Protein AF-A0A960ZK97-F1 (afdb_monomer)

Radius of gyration: 38.81 Å; Cα contacts (8 Å, |Δi|>4): 662; chains: 1; bounding box: 85×54×99 Å

Solvent-accessible surface area (backbone atoms only — not comparable to full-atom values): 23098 Å² total; per-residue (Å²): 129,64,69,65,53,34,49,52,32,6,51,56,24,9,53,51,23,18,53,52,30,26,53,47,34,52,51,44,29,65,29,64,62,49,53,69,66,96,43,46,37,58,52,52,22,52,54,39,11,54,50,24,18,55,51,22,22,55,51,10,34,52,40,16,53,53,35,40,73,74,78,49,77,46,65,70,58,22,33,50,52,21,45,52,52,49,52,52,53,51,50,51,53,47,49,50,51,61,72,72,38,48,43,51,38,54,60,95,88,29,54,31,26,38,38,34,36,39,34,45,32,71,56,79,96,64,99,65,53,81,67,69,60,74,66,70,53,35,32,44,32,30,26,61,88,91,44,78,73,51,72,43,75,35,47,72,37,45,92,68,40,45,78,57,98,68,18,46,35,36,38,30,42,29,70,42,56,46,37,61,67,53,37,31,43,31,51,30,48,79,96,50,83,66,53,68,42,78,48,94,69,61,53,72,58,55,77,74,40,54,41,74,48,71,59,38,70,71,94,55,66,85,39,71,26,34,29,40,26,42,42,71,58,75,76,76,79,77,78,79,50,72,66,55,52,48,53,53,51,50,52,48,53,51,52,57,58,71,67,56,59,94,81,53,63,74,72,78,45,44,84,40,62,75,54,96,50,97,52,22,68,59,43,51,53,59,54,70,69,42,94,58,42,50,61,55,36,29,53,37,34,60,42,92,51,37,67,54,12,15,50,32,25,41,50,55,42,68,41,92,78,66,60,66,73,42,44,63,35,53,52,51,27,37,51,46,51,38,52,52,43,52,50,45,72,70,50,50,65,85,80,41,73,81,41,58,63,41,46,40,49,31,48,29,47,57,16,43,54,47,24,51,51,44,38,30,78,73,52,68,45,82,59,61,70,43,44,50,51,37,31,60,55,33,60,78,44,81,85,39,63,50,26,36,65,60,37,25,16,50,35,34,54,48,38,29,74,75,70,66,45,76,67,57,93,83,51,53,76,78,132

Foldseek 3Di:
DDLVLLQVLLQVQLQLQLVLQLVLLLVLCQQAVQDPVPPRSVVSSNVRSNVRSVVSSVLLSVQLVVCCVPVNDDSCRSSVVSNVVSVVVSVVVSVVSNVPTFAAADDPPFWKKKKKKKKAAQDDDDPFDPPVDADKWKKKFFDDVNDTPDIWTKAKPSVPWDDDPNIIITMIMTTRRGLDHWMWIWIDGPPDDTPIDTDPAHSHHDPVLQDKDPWPPPPDRGHMIMIIGMDGDDPPDPPDDPVRVVVVVVVVVVVLLVPADLPHQLVSLLVLCVDDDPCNVVNLVSLVPDPCNLVRLLCQLLDPQLQSNLSSLQSLLPRPAHEPSNQVSLLVSLVSLLVLLVVLLVDDCVRVVPSVSLQSSLSSQNSSVSNQVSCCVRVVRDNLVSLVSQLVSLVSCLVDPSSQPRRNQVSQVVNCVRPVDHRDPSRDHDD

Secondary structure (DSSP, 8-state):
--HHHHHHHHHHHHHHHHHHHHHHHHHHHHHTT---GGGHHHHHHHHHHHHHHHHHHHHHHHHHHHHHHHT---HHHHHHHHHHHHHHHHHHHHHHHHHHS-PPP-BTTB-EEEEEEEEPPP----SS-GGGSS-EEEEEEEEETTEEEEEEE-EE-GGG-EEETTEEEEEEEEE---SSSEEEEEEEETTSPPEEEEE---SS--GGGGSPPPPBSTT-SSS-EEEEEEEEPPPPPPPPPHHHHHHHHHHHHHHHHHTS-TTS-GGGGGGGTSS--TTHHHHHHHHHT-TTHHHHHHHHHHSS-HHHHHHHHHHHHH-SS--GGGHHHHHHHHHHHHHHHHHHHHS-TTT-TT-HHHHHHHHHHHHHHHHHHHHHHHH----HHHHHHHHHHHTS-TT-HHIIIIIIHHHHHHHHHHH-PPPPTTSPPP-

Sequence (431 aa):
MSWLISFLAALLSGIAGLLLAGFIASACVSWYHIPNREGAAGYYVIFLAIGGGIAGFIIGLIVARIVAGNIGPGFGREFGVAIAVIVVIAGIFALLARVFADVPPEIDGRDLSLEVEFRFPETPPAEEAPTARGEWDFRLASLAGNTQRTFRLGKVHSENARIEEGRWIVPAEVPVFTSRGKRVVLLQRDSEAPNGFLVPLPSRPGRRSLEWSDWLPAGVADKLSFRFRVQKTVPPPPPKSQAEYQAEEDARKEAEFAAIPADAPVEVFFPYLDYEQPQTERALQQVSARPNLAAELGQLAVGDDADLADKALRVIEKLPEPTPDFIAPVEAAGRDIAERLRRVNATSAEEDPGYHGAAAVSLRFIGWISAARRLRETCGGDFTPELQKILELSRERPDSQSLRMDVCRVASYYLHQWAGIAPLPTDPPPR

Structure (mmCIF, N/CA/C/O backbone):
data_AF-A0A960ZK97-F1
#
_entry.id   AF-A0A960ZK97-F1
#
loop_
_atom_site.group_PDB
_atom_site.id
_atom_site.type_symbol
_atom_site.label_atom_id
_atom_site.label_alt_id
_atom_site.label_comp_id
_atom_site.label_asym_id
_atom_site.label_entity_id
_atom_site.label_seq_id
_atom_site.pdbx_PDB_ins_code
_atom_site.Cartn_x
_atom_site.Cartn_y
_atom_site.Cartn_z
_atom_site.occupancy
_atom_site.B_iso_or_equiv
_atom_site.auth_seq_id
_atom_site.auth_comp_id
_atom_site.auth_asym_id
_atom_site.auth_atom_id
_atom_site.pdbx_PDB_model_num
ATOM 1 N N . MET A 1 1 ? 51.143 -17.437 28.997 1.00 59.38 1 MET A N 1
ATOM 2 C CA . MET A 1 1 ? 49.917 -17.687 28.210 1.00 59.38 1 MET A CA 1
ATOM 3 C C . MET A 1 1 ? 49.755 -16.574 27.186 1.00 59.38 1 MET A C 1
ATOM 5 O O . MET A 1 1 ? 49.980 -15.427 27.557 1.00 59.38 1 MET A O 1
ATOM 9 N N . SER A 1 2 ? 49.447 -16.873 25.921 1.00 86.00 2 SER A N 1
ATOM 10 C CA . SER A 1 2 ? 49.357 -15.835 24.887 1.00 86.00 2 SER A CA 1
ATOM 11 C C . SER A 1 2 ? 48.095 -14.998 25.074 1.00 86.00 2 SER A C 1
ATOM 13 O O . SER A 1 2 ? 47.003 -15.555 25.169 1.00 86.00 2 SER A O 1
ATOM 15 N N . TRP A 1 3 ? 48.239 -13.674 25.041 1.00 92.25 3 TRP A N 1
ATOM 16 C CA . TRP A 1 3 ? 47.136 -12.703 24.977 1.00 92.25 3 TRP A CA 1
ATOM 17 C C . TRP A 1 3 ? 46.041 -13.078 23.969 1.00 92.25 3 TRP A C 1
ATOM 19 O O . TRP A 1 3 ? 44.868 -12.799 24.197 1.00 92.25 3 TRP A O 1
ATOM 29 N N . LEU A 1 4 ? 46.421 -13.784 22.903 1.00 93.12 4 LEU A N 1
ATOM 30 C CA . LEU A 1 4 ? 45.522 -14.319 21.889 1.00 93.12 4 LEU A CA 1
ATOM 31 C C . LEU A 1 4 ? 44.407 -15.221 22.455 1.00 93.12 4 LEU A C 1
ATOM 33 O O . LEU A 1 4 ? 43.271 -15.119 22.008 1.00 93.12 4 LEU A O 1
ATOM 37 N N . ILE A 1 5 ? 44.700 -16.071 23.449 1.00 91.75 5 ILE A N 1
ATOM 38 C CA . ILE A 1 5 ? 43.705 -17.000 24.020 1.00 91.75 5 ILE A CA 1
ATOM 39 C C . ILE A 1 5 ? 42.664 -16.227 24.831 1.00 91.75 5 ILE A C 1
ATOM 41 O O . ILE A 1 5 ? 41.466 -16.440 24.654 1.00 91.75 5 ILE A O 1
ATOM 45 N N . SER A 1 6 ? 43.106 -15.286 25.669 1.00 93.31 6 SER A N 1
ATOM 46 C CA . SER A 1 6 ? 42.196 -14.441 26.446 1.00 93.31 6 SER A CA 1
ATOM 47 C C . SER A 1 6 ? 41.376 -13.514 25.541 1.00 93.31 6 SER A C 1
ATOM 49 O O . SER A 1 6 ? 40.204 -13.279 25.818 1.00 93.31 6 SER A O 1
ATOM 51 N N . PHE A 1 7 ? 41.950 -13.038 24.430 1.00 96.12 7 PHE A N 1
ATOM 52 C CA . PHE A 1 7 ? 41.219 -12.257 23.430 1.00 96.12 7 PHE A CA 1
ATOM 53 C C . PHE A 1 7 ? 40.147 -13.092 22.718 1.00 96.12 7 PHE A C 1
ATOM 55 O O . PHE A 1 7 ? 39.019 -12.633 22.561 1.00 96.12 7 PHE A O 1
ATOM 62 N N . LEU A 1 8 ? 40.459 -14.335 22.336 1.00 95.88 8 LEU A N 1
ATOM 63 C CA . LEU A 1 8 ? 39.479 -15.242 21.736 1.00 95.88 8 LEU A CA 1
ATOM 64 C C . LEU A 1 8 ? 38.340 -15.569 22.716 1.00 95.88 8 LEU A C 1
ATOM 66 O O . LEU A 1 8 ? 37.171 -15.528 22.336 1.00 95.88 8 LEU A O 1
ATOM 70 N N . ALA A 1 9 ? 38.667 -15.838 23.984 1.00 95.12 9 ALA A N 1
ATOM 71 C CA . ALA A 1 9 ? 37.669 -16.045 25.033 1.00 95.12 9 ALA A CA 1
ATOM 72 C C . ALA A 1 9 ? 36.784 -14.800 25.231 1.00 95.12 9 ALA A C 1
ATOM 74 O O . ALA A 1 9 ? 35.565 -14.929 25.357 1.00 95.12 9 ALA A O 1
ATOM 75 N N . ALA A 1 10 ? 37.371 -13.599 25.194 1.00 97.19 10 ALA A N 1
ATOM 76 C CA . ALA A 1 10 ? 36.644 -12.334 25.257 1.00 97.19 10 ALA A CA 1
ATOM 77 C C . ALA A 1 10 ? 35.714 -12.134 24.051 1.00 97.19 10 ALA A C 1
ATOM 79 O O . ALA A 1 10 ? 34.557 -11.767 24.234 1.00 97.19 10 ALA A O 1
ATOM 80 N N . LEU A 1 11 ? 36.168 -12.432 22.830 1.00 98.25 11 LEU A N 1
ATOM 81 C CA . LEU A 1 11 ? 35.353 -12.314 21.616 1.00 98.25 11 LEU A CA 1
ATOM 82 C C . LEU A 1 11 ? 34.098 -13.191 21.684 1.00 98.25 11 LEU A C 1
ATOM 84 O O . LEU A 1 11 ? 32.990 -12.704 21.468 1.00 98.25 11 LEU A O 1
ATOM 88 N N . LEU A 1 12 ? 34.259 -14.464 22.051 1.00 98.00 12 LEU A N 1
ATOM 89 C CA . LEU A 1 12 ? 33.131 -15.385 22.210 1.00 98.00 12 LEU A CA 1
ATOM 90 C C . LEU A 1 12 ? 32.203 -14.968 23.361 1.00 98.00 12 LEU A C 1
ATOM 92 O O . LEU A 1 12 ? 30.984 -15.079 23.245 1.00 98.00 12 LEU A O 1
ATOM 96 N N . SER A 1 13 ? 32.769 -14.438 24.448 1.00 98.12 13 SER A N 1
ATOM 97 C CA . SER A 1 13 ? 32.003 -13.865 25.561 1.00 98.12 13 SER A CA 1
ATOM 98 C C . SER A 1 13 ? 31.187 -12.642 25.127 1.00 98.12 13 SER A C 1
ATOM 100 O O . SER A 1 13 ? 30.044 -12.482 25.550 1.00 98.12 13 SER A O 1
ATOM 102 N N . GLY A 1 14 ? 31.732 -11.813 24.233 1.00 98.44 14 GLY A N 1
ATOM 103 C CA . GLY A 1 14 ? 31.015 -10.704 23.608 1.00 98.44 14 GLY A CA 1
ATOM 104 C C . GLY A 1 14 ? 29.844 -11.178 22.753 1.00 98.44 14 GLY A C 1
ATOM 105 O O . GLY A 1 14 ? 28.737 -10.678 22.909 1.00 98.44 14 GLY A O 1
ATOM 106 N N . ILE A 1 15 ? 30.028 -12.205 21.920 1.00 98.50 15 ILE A N 1
ATOM 107 C CA . ILE A 1 15 ? 28.921 -12.786 21.139 1.00 98.50 15 ILE A CA 1
ATOM 108 C C . ILE A 1 15 ? 27.812 -13.306 22.069 1.00 98.50 15 ILE A C 1
ATOM 110 O O . ILE A 1 15 ? 26.636 -13.024 21.845 1.00 98.50 15 ILE A O 1
ATOM 114 N N . ALA A 1 16 ? 28.171 -14.006 23.149 1.00 98.31 16 ALA A N 1
ATOM 115 C CA . ALA A 1 16 ? 27.198 -14.475 24.134 1.00 98.31 16 ALA A CA 1
ATOM 116 C C . ALA A 1 16 ? 26.463 -13.315 24.831 1.00 98.31 16 ALA A C 1
ATOM 118 O O . ALA A 1 16 ? 25.239 -13.350 24.957 1.00 98.31 16 ALA A O 1
ATOM 119 N N . GLY A 1 17 ? 27.191 -12.270 25.241 1.00 98.62 17 GLY A N 1
ATOM 120 C CA . GLY A 1 17 ? 26.613 -11.060 25.829 1.00 98.62 17 GLY A CA 1
ATOM 121 C C . GLY A 1 17 ? 25.647 -10.346 24.882 1.00 98.62 17 GLY A C 1
ATOM 122 O O . GLY A 1 17 ? 24.578 -9.917 25.314 1.00 98.62 17 GLY A O 1
ATOM 123 N N . LEU A 1 18 ? 25.975 -10.292 23.589 1.00 98.62 18 LEU A N 1
ATOM 124 C CA . LEU A 1 18 ? 25.125 -9.709 22.551 1.00 98.62 18 LEU A CA 1
ATOM 125 C C . LEU A 1 18 ? 23.798 -10.456 22.423 1.00 98.62 18 LEU A C 1
ATOM 127 O O . LEU A 1 18 ? 22.734 -9.837 22.453 1.00 98.62 18 LEU A O 1
ATOM 131 N N . LEU A 1 19 ? 23.854 -11.786 22.318 1.00 98.50 19 LEU A N 1
ATOM 132 C CA . LEU A 1 19 ? 22.663 -12.622 22.169 1.00 98.50 19 LEU A CA 1
ATOM 133 C C . LEU A 1 19 ? 21.774 -12.578 23.418 1.00 98.50 19 LEU A C 1
ATOM 135 O O . LEU A 1 19 ? 20.560 -12.421 23.301 1.00 98.50 19 LEU A O 1
ATOM 139 N N . LEU A 1 20 ? 22.370 -12.666 24.613 1.00 98.38 20 LEU A N 1
ATOM 140 C CA . LEU A 1 20 ? 21.631 -12.601 25.877 1.00 98.38 20 LEU A CA 1
ATOM 141 C C . LEU A 1 20 ? 20.965 -11.237 26.074 1.00 98.38 20 LEU A C 1
ATOM 143 O O . LEU A 1 20 ? 19.783 -11.180 26.408 1.00 98.38 20 LEU A O 1
ATOM 147 N N . ALA A 1 21 ? 21.691 -10.142 25.842 1.00 98.44 21 ALA A N 1
ATOM 148 C CA . ALA A 1 21 ? 21.128 -8.804 25.971 1.00 98.44 21 ALA A CA 1
ATOM 149 C C . ALA A 1 21 ? 20.040 -8.541 24.924 1.00 98.44 21 ALA A C 1
ATOM 151 O O . ALA A 1 21 ? 19.008 -7.978 25.273 1.00 98.44 21 ALA A O 1
ATOM 152 N N . GLY A 1 22 ? 20.216 -9.006 23.682 1.00 98.12 22 GLY A N 1
ATOM 153 C CA . GLY A 1 22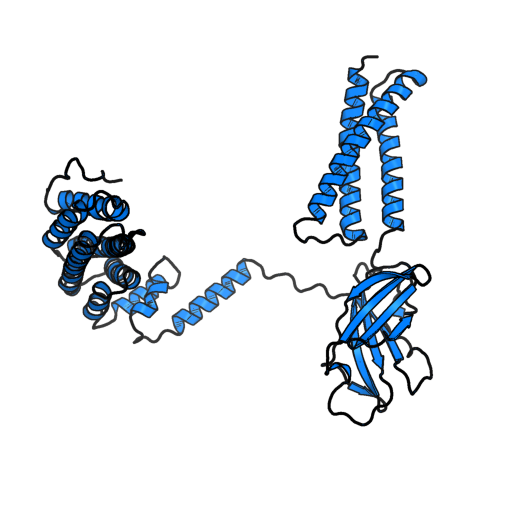 ? 19.181 -8.929 22.649 1.00 98.12 22 GLY A CA 1
ATOM 154 C C . GLY A 1 22 ? 17.913 -9.698 23.028 1.00 98.12 22 GLY A C 1
ATOM 155 O O . GLY A 1 22 ? 16.811 -9.162 22.917 1.00 98.12 22 GLY A O 1
ATOM 156 N N . PHE A 1 23 ? 18.054 -10.916 23.558 1.00 98.06 23 PHE A N 1
ATOM 157 C CA . PHE A 1 23 ? 16.923 -11.709 24.045 1.00 98.06 23 PHE A CA 1
ATOM 158 C C . PHE A 1 23 ? 16.189 -11.021 25.208 1.00 98.06 23 PHE A C 1
ATOM 160 O O . PHE A 1 23 ? 14.965 -10.889 25.182 1.00 98.06 23 PHE A O 1
ATOM 167 N N . ILE A 1 24 ? 16.928 -10.525 26.206 1.00 97.81 24 ILE A N 1
ATOM 168 C CA . ILE A 1 24 ? 16.352 -9.793 27.346 1.00 97.81 24 ILE A CA 1
ATOM 169 C C . ILE A 1 24 ? 15.669 -8.509 26.870 1.00 97.81 24 ILE A C 1
ATOM 171 O O . ILE A 1 24 ? 14.555 -8.220 27.297 1.00 97.81 24 ILE A O 1
ATOM 175 N N . ALA A 1 25 ? 16.292 -7.757 25.962 1.00 97.62 25 ALA A N 1
ATOM 176 C CA . ALA A 1 25 ? 15.718 -6.543 25.399 1.00 97.62 25 ALA A CA 1
ATOM 177 C C . ALA A 1 25 ? 14.413 -6.832 24.647 1.00 97.62 25 ALA A C 1
ATOM 179 O O . ALA A 1 25 ? 13.436 -6.106 24.823 1.00 97.62 25 ALA A O 1
ATOM 180 N N . SER A 1 26 ? 14.359 -7.924 23.878 1.00 96.88 26 SER A N 1
ATOM 181 C CA . SER A 1 26 ? 13.134 -8.367 23.207 1.00 96.88 26 SER A CA 1
ATOM 182 C C . SER A 1 26 ? 12.018 -8.679 24.207 1.00 96.88 26 SER A C 1
ATOM 184 O O . SER A 1 26 ? 10.865 -8.328 23.967 1.00 96.88 26 SER A O 1
ATOM 186 N N . ALA A 1 27 ? 12.338 -9.300 25.345 1.00 94.69 27 ALA A N 1
ATOM 187 C CA . ALA A 1 27 ? 11.363 -9.520 26.410 1.00 94.69 27 ALA A CA 1
ATOM 188 C C . ALA A 1 27 ? 10.925 -8.194 27.064 1.00 94.69 27 ALA A C 1
ATOM 190 O O . ALA A 1 27 ? 9.734 -7.976 27.294 1.00 94.69 27 ALA A O 1
ATOM 191 N N . CYS A 1 28 ? 11.864 -7.268 27.290 1.00 94.94 28 CYS A N 1
ATOM 192 C CA . CYS A 1 28 ? 11.591 -5.933 27.820 1.00 94.94 28 CYS A CA 1
ATOM 193 C C . CYS A 1 28 ? 10.654 -5.111 26.923 1.00 94.94 28 CYS A C 1
ATOM 195 O O . CYS A 1 28 ? 9.824 -4.378 27.455 1.00 94.94 28 CYS A O 1
ATOM 197 N N . VAL A 1 29 ? 10.723 -5.250 25.594 1.00 94.31 29 VAL A N 1
ATOM 198 C CA . VAL A 1 29 ? 9.774 -4.593 24.672 1.00 94.31 29 VAL A CA 1
ATOM 199 C C . VAL A 1 29 ? 8.331 -4.945 25.033 1.00 94.31 29 VAL A C 1
ATOM 201 O O . VAL A 1 29 ? 7.501 -4.046 25.158 1.00 94.31 29 VAL A O 1
ATOM 204 N N . SER A 1 30 ? 8.046 -6.228 25.270 1.00 87.75 30 SER A N 1
ATOM 205 C CA . SER A 1 30 ? 6.720 -6.686 25.700 1.00 87.75 30 SER A CA 1
ATOM 206 C C . SER A 1 30 ? 6.398 -6.209 27.120 1.00 87.75 30 SER A C 1
ATOM 208 O O . SER A 1 30 ? 5.372 -5.577 27.353 1.00 87.75 30 SER A O 1
ATOM 210 N N . TRP A 1 31 ? 7.310 -6.430 28.067 1.00 89.62 31 TRP A N 1
ATOM 211 C CA . TRP A 1 31 ? 7.116 -6.114 29.485 1.00 89.62 31 TRP A CA 1
ATOM 212 C C . TRP A 1 31 ? 6.908 -4.627 29.797 1.00 89.62 31 TRP A C 1
ATOM 214 O O . TRP A 1 31 ? 6.236 -4.286 30.772 1.00 89.62 31 TRP A O 1
ATOM 224 N N . TYR A 1 32 ? 7.503 -3.744 28.999 1.00 89.38 32 TYR A N 1
ATOM 225 C CA . TYR A 1 32 ? 7.402 -2.293 29.149 1.00 89.38 32 TYR A CA 1
ATOM 226 C C . TYR A 1 32 ? 6.539 -1.643 28.063 1.00 89.38 32 TYR A C 1
ATOM 228 O O . TYR A 1 32 ? 6.386 -0.424 28.069 1.00 89.38 32 TYR A O 1
ATOM 236 N N . HIS A 1 33 ? 5.932 -2.441 27.175 1.00 86.38 33 HIS A N 1
ATOM 237 C CA . HIS A 1 33 ? 5.087 -1.979 26.071 1.00 86.38 33 HIS A CA 1
ATOM 238 C C . HIS A 1 33 ? 5.762 -0.888 25.223 1.00 86.38 33 HIS A C 1
ATOM 240 O O . HIS A 1 33 ? 5.170 0.159 24.946 1.00 86.38 33 HIS A O 1
ATOM 246 N N . ILE A 1 34 ? 7.021 -1.115 24.838 1.00 89.19 34 ILE A N 1
ATOM 247 C CA . ILE A 1 34 ? 7.759 -0.184 23.977 1.00 89.19 34 ILE A CA 1
ATOM 248 C C . ILE A 1 34 ? 7.045 -0.139 22.613 1.00 89.19 34 ILE A C 1
ATOM 250 O O . ILE A 1 34 ? 6.817 -1.195 22.020 1.00 89.19 34 ILE A O 1
ATOM 254 N N . PRO A 1 35 ? 6.650 1.045 22.106 1.00 86.94 35 PRO A N 1
ATOM 255 C CA . PRO A 1 35 ? 5.844 1.143 20.896 1.00 86.94 35 PRO A CA 1
ATOM 256 C C . PRO A 1 35 ? 6.614 0.675 19.653 1.00 86.94 35 PRO A C 1
ATOM 258 O O . PRO A 1 35 ? 7.809 0.920 19.509 1.00 86.94 35 PRO A O 1
ATOM 261 N N . ASN A 1 36 ? 5.894 0.076 18.702 1.00 87.69 36 ASN A N 1
ATOM 262 C CA . ASN A 1 36 ? 6.437 -0.269 17.380 1.00 87.69 36 ASN A CA 1
ATOM 263 C C . ASN A 1 36 ? 6.439 0.913 16.396 1.00 87.69 36 ASN A C 1
ATOM 265 O O . ASN A 1 36 ? 6.905 0.773 15.265 1.00 87.69 36 ASN A O 1
ATOM 269 N N . ARG A 1 37 ? 5.918 2.080 16.803 1.00 87.56 37 ARG A N 1
ATOM 270 C CA . ARG A 1 37 ? 5.959 3.297 15.984 1.00 87.56 37 ARG A CA 1
ATOM 271 C C . ARG A 1 37 ? 7.408 3.639 15.651 1.00 87.56 37 ARG A C 1
ATOM 273 O O . ARG A 1 37 ? 8.265 3.594 16.530 1.00 87.56 37 ARG A O 1
ATOM 280 N N . GLU A 1 38 ? 7.659 3.925 14.375 1.00 89.38 38 GLU A N 1
ATOM 281 C CA . GLU A 1 38 ? 8.977 4.332 13.860 1.00 89.38 38 GLU A CA 1
ATOM 282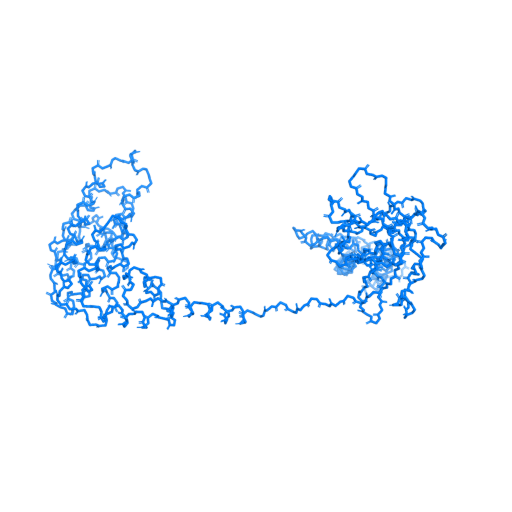 C C . GLU A 1 38 ? 10.104 3.315 14.140 1.00 89.38 38 GLU A C 1
ATOM 284 O O . GLU A 1 38 ? 11.282 3.655 14.127 1.00 89.38 38 GLU A O 1
ATOM 289 N N . GLY A 1 39 ? 9.765 2.048 14.415 1.00 89.88 39 GLY A N 1
ATOM 290 C CA . GLY A 1 39 ? 10.754 1.013 14.718 1.00 89.88 39 GLY A CA 1
ATOM 291 C C . GLY A 1 39 ? 11.425 1.148 16.091 1.00 89.88 39 GLY A C 1
ATOM 292 O O . GLY A 1 39 ? 12.437 0.486 16.322 1.00 89.88 39 GLY A O 1
ATOM 293 N N . ALA A 1 40 ? 10.884 1.949 17.019 1.00 93.00 40 ALA A N 1
ATOM 294 C CA . ALA A 1 40 ? 11.493 2.201 18.331 1.00 93.00 40 ALA A CA 1
ATOM 295 C C . ALA A 1 40 ? 11.819 0.912 19.113 1.00 93.00 40 ALA A C 1
ATOM 297 O O . ALA A 1 40 ? 12.916 0.778 19.658 1.00 93.00 40 ALA A O 1
ATOM 298 N N . ALA A 1 41 ? 10.912 -0.071 19.109 1.00 94.19 41 ALA A N 1
ATOM 299 C CA . ALA A 1 41 ? 11.161 -1.393 19.685 1.00 94.19 41 ALA A CA 1
ATOM 300 C C . ALA A 1 41 ? 12.361 -2.115 19.039 1.00 94.19 41 ALA A C 1
ATOM 302 O O . ALA A 1 41 ? 13.194 -2.683 19.746 1.00 94.19 41 ALA A O 1
ATOM 303 N N . GLY A 1 42 ? 12.487 -2.056 17.710 1.00 94.69 42 GLY A N 1
ATOM 304 C CA . GLY A 1 42 ? 13.604 -2.655 16.977 1.00 94.69 42 GLY A CA 1
ATOM 305 C C . GLY A 1 42 ? 14.939 -1.993 17.319 1.00 94.69 42 GLY A C 1
ATOM 306 O O . GLY A 1 42 ? 15.903 -2.683 17.653 1.00 94.69 42 GLY A O 1
ATOM 307 N N . TYR A 1 43 ? 14.980 -0.657 17.327 1.00 96.62 43 TYR A N 1
ATOM 308 C CA . TYR A 1 43 ? 16.171 0.094 17.731 1.00 96.62 43 TYR A CA 1
ATOM 309 C C . TYR A 1 43 ? 16.586 -0.225 19.167 1.00 96.62 43 TYR A C 1
ATOM 311 O O . TYR A 1 43 ? 17.761 -0.488 19.415 1.00 96.62 43 TYR A O 1
ATOM 319 N N . TYR A 1 44 ? 15.634 -0.268 20.101 1.00 97.25 44 TYR A N 1
ATOM 320 C CA . TYR A 1 44 ? 15.904 -0.618 21.495 1.00 97.25 44 TYR A CA 1
ATOM 321 C C . TYR A 1 44 ? 16.600 -1.983 21.627 1.00 97.25 44 TYR A C 1
ATOM 323 O O . TYR A 1 44 ? 17.622 -2.087 22.308 1.00 97.25 44 TYR A O 1
ATOM 331 N N . VAL A 1 45 ? 16.099 -3.012 20.931 1.00 98.00 45 VAL A N 1
ATOM 332 C CA . VAL A 1 45 ? 16.697 -4.358 20.952 1.00 98.00 45 VAL A CA 1
ATOM 333 C C . VAL A 1 45 ? 18.107 -4.353 20.369 1.00 98.00 45 VAL A C 1
ATOM 335 O O . VAL A 1 45 ? 19.016 -4.908 20.985 1.00 98.00 45 VAL A O 1
ATOM 338 N N . ILE A 1 46 ? 18.313 -3.701 19.221 1.00 98.19 46 ILE A N 1
ATOM 339 C CA . ILE A 1 46 ? 19.623 -3.640 18.558 1.00 98.19 46 ILE A CA 1
ATOM 340 C C . ILE A 1 46 ? 20.650 -2.923 19.442 1.00 98.19 46 ILE A C 1
ATOM 342 O O . ILE A 1 46 ? 21.746 -3.444 19.654 1.00 98.19 46 ILE A O 1
ATOM 346 N N . PHE A 1 47 ? 20.303 -1.761 20.002 1.00 98.12 47 PHE A N 1
ATOM 347 C CA . PHE A 1 47 ? 21.221 -1.002 20.851 1.00 98.12 47 PHE A CA 1
ATOM 348 C C . PHE A 1 47 ? 21.586 -1.760 22.130 1.00 98.12 47 PHE A C 1
ATOM 350 O O . PHE A 1 47 ? 22.764 -1.796 22.496 1.00 98.12 47 PHE A O 1
ATOM 357 N N . LEU A 1 48 ? 20.620 -2.416 22.785 1.00 98.19 48 LEU A N 1
ATOM 358 C CA . LEU A 1 48 ? 20.916 -3.236 23.961 1.00 98.19 48 LEU A CA 1
ATOM 359 C C . LEU A 1 48 ? 21.719 -4.492 23.620 1.00 98.19 48 LEU A C 1
ATOM 361 O O . LEU A 1 48 ? 22.613 -4.846 24.387 1.00 98.19 48 LEU A O 1
ATOM 365 N N . ALA A 1 49 ? 21.471 -5.130 22.474 1.00 98.38 49 ALA A N 1
ATOM 366 C CA . ALA A 1 49 ? 22.274 -6.259 22.011 1.00 98.38 49 ALA A CA 1
ATOM 367 C C . ALA A 1 49 ? 23.736 -5.841 21.784 1.00 98.38 49 ALA A C 1
ATOM 369 O O . ALA A 1 49 ? 24.649 -6.459 22.327 1.00 98.38 49 ALA A O 1
ATOM 370 N N . ILE A 1 50 ? 23.983 -4.747 21.056 1.00 98.44 50 ILE A N 1
ATOM 371 C CA . ILE A 1 50 ? 25.344 -4.238 20.814 1.00 98.44 50 ILE A CA 1
ATOM 372 C C . ILE A 1 50 ? 26.027 -3.860 22.137 1.00 98.44 50 ILE A C 1
ATOM 374 O O . ILE A 1 50 ? 27.169 -4.259 22.377 1.00 98.44 50 ILE A O 1
ATOM 378 N N . GLY A 1 51 ? 25.322 -3.149 23.024 1.00 98.19 51 GLY A N 1
ATOM 379 C CA . GLY A 1 51 ? 25.832 -2.796 24.350 1.00 98.19 51 GLY A CA 1
ATOM 380 C C . GLY A 1 51 ? 26.187 -4.024 25.194 1.00 98.19 51 GLY A C 1
ATOM 381 O O . GLY A 1 51 ? 27.259 -4.073 25.798 1.00 98.19 51 GLY A O 1
ATOM 382 N N . GLY A 1 52 ? 25.336 -5.054 25.172 1.00 98.31 52 GLY A N 1
ATOM 383 C CA . GLY A 1 52 ? 25.602 -6.347 25.801 1.00 98.31 52 GLY A CA 1
ATOM 384 C C . GLY A 1 52 ? 26.808 -7.066 25.204 1.00 98.31 52 GLY A C 1
ATOM 385 O O . GLY A 1 52 ? 27.576 -7.683 25.940 1.00 98.31 52 GLY A O 1
ATOM 386 N N . GLY A 1 53 ? 27.028 -6.931 23.894 1.00 98.38 53 GLY A N 1
ATOM 387 C CA . GLY A 1 53 ? 28.204 -7.470 23.220 1.00 98.38 53 GLY A CA 1
ATOM 388 C C . GLY A 1 53 ? 29.509 -6.832 23.686 1.00 98.38 53 GLY A C 1
ATOM 389 O O . GLY A 1 53 ? 30.462 -7.533 24.028 1.00 98.38 53 GLY A O 1
ATOM 390 N N . ILE A 1 54 ? 29.532 -5.501 23.779 1.00 98.56 54 ILE A N 1
ATOM 391 C CA . ILE A 1 54 ? 30.685 -4.744 24.285 1.00 98.56 54 ILE A CA 1
ATOM 392 C C . ILE A 1 54 ? 30.950 -5.095 25.756 1.00 98.56 54 ILE A C 1
ATOM 394 O O . ILE A 1 54 ? 32.084 -5.407 26.125 1.00 98.56 54 ILE A O 1
ATOM 398 N N . ALA A 1 55 ? 29.910 -5.101 26.594 1.00 98.25 55 ALA A N 1
ATOM 399 C CA . ALA A 1 55 ? 30.034 -5.453 28.006 1.00 98.25 55 ALA A CA 1
ATOM 400 C C . ALA A 1 55 ? 30.521 -6.900 28.197 1.00 98.25 55 ALA A C 1
ATOM 402 O O . ALA A 1 55 ? 31.443 -7.141 28.977 1.00 98.25 55 ALA A O 1
ATOM 403 N N . GLY A 1 56 ? 29.960 -7.854 27.446 1.00 98.44 56 GLY A N 1
ATOM 404 C CA . GLY A 1 56 ? 30.362 -9.261 27.468 1.00 98.44 56 GLY A CA 1
ATOM 405 C C . GLY A 1 56 ? 31.818 -9.466 27.051 1.00 98.44 56 GLY A C 1
ATOM 406 O O . GLY A 1 56 ? 32.526 -10.255 27.675 1.00 98.44 56 GLY A O 1
ATOM 407 N N . PHE A 1 57 ? 32.301 -8.708 26.062 1.00 98.56 57 PHE A N 1
ATOM 408 C CA . PHE A 1 57 ? 33.705 -8.734 25.654 1.00 98.56 57 PHE A CA 1
ATOM 409 C C . PHE A 1 57 ? 34.636 -8.253 26.774 1.00 98.56 57 PHE A C 1
ATOM 411 O O . PHE A 1 57 ? 35.597 -8.941 27.121 1.00 98.56 57 PHE A O 1
ATOM 418 N N . ILE A 1 58 ? 34.335 -7.097 27.376 1.00 98.50 58 ILE A N 1
ATOM 419 C CA . ILE A 1 58 ? 35.146 -6.510 28.455 1.00 98.50 58 ILE A CA 1
ATOM 420 C C . ILE A 1 58 ? 35.180 -7.442 29.672 1.00 98.50 58 ILE A C 1
ATOM 422 O O . ILE A 1 58 ? 36.258 -7.747 30.185 1.00 98.50 58 ILE A O 1
ATOM 426 N N . ILE A 1 59 ? 34.016 -7.935 30.108 1.00 97.94 59 ILE A N 1
ATOM 427 C CA . ILE A 1 59 ? 33.906 -8.876 31.231 1.00 97.94 59 ILE A CA 1
ATOM 428 C C . ILE A 1 59 ? 34.672 -10.160 30.912 1.00 97.94 59 ILE A C 1
ATOM 430 O O . ILE A 1 59 ? 35.460 -10.618 31.738 1.00 97.94 59 ILE A O 1
ATOM 434 N N . GLY A 1 60 ? 34.496 -10.710 29.708 1.00 97.75 60 GLY A N 1
ATOM 435 C CA . GLY A 1 60 ? 35.186 -11.920 29.275 1.00 97.75 60 GLY A CA 1
ATOM 436 C C . GLY A 1 60 ? 36.704 -11.771 29.305 1.00 97.75 60 GLY A C 1
ATOM 437 O O . GLY A 1 60 ? 37.392 -12.653 29.816 1.00 97.75 60 GLY A O 1
ATOM 438 N N . LEU A 1 61 ? 37.229 -10.630 28.850 1.00 97.94 61 LEU A N 1
ATOM 439 C CA . LEU A 1 61 ? 38.659 -10.342 28.905 1.00 97.94 61 LEU A CA 1
ATOM 440 C C . LEU A 1 61 ? 39.161 -10.253 30.351 1.00 97.94 61 LEU A C 1
ATOM 442 O O . LEU A 1 61 ? 40.156 -10.892 30.689 1.00 97.94 61 LEU A O 1
ATOM 446 N N . ILE A 1 62 ? 38.473 -9.501 31.216 1.00 97.69 62 ILE A N 1
ATOM 447 C CA . ILE A 1 62 ? 38.854 -9.345 32.629 1.00 97.69 62 ILE A CA 1
ATOM 448 C C . ILE A 1 62 ? 38.846 -10.703 33.342 1.00 97.69 62 ILE A C 1
ATOM 450 O O . ILE A 1 62 ? 39.832 -11.068 33.984 1.00 97.69 62 ILE A O 1
ATOM 454 N N . VAL A 1 63 ? 37.768 -11.478 33.195 1.00 97.06 63 VAL A N 1
ATOM 455 C CA . VAL A 1 63 ? 37.627 -12.796 33.829 1.00 97.06 63 VAL A CA 1
ATOM 456 C C . VAL A 1 63 ? 38.685 -13.766 33.311 1.00 97.06 63 VAL A C 1
ATOM 458 O O . VAL A 1 63 ? 39.343 -14.418 34.119 1.00 97.06 63 VAL A O 1
ATOM 461 N N . ALA A 1 64 ? 38.929 -13.812 31.997 1.00 95.88 64 ALA A N 1
ATOM 462 C CA . ALA A 1 64 ? 39.979 -14.649 31.421 1.00 95.88 64 ALA A CA 1
ATOM 463 C C . ALA A 1 64 ? 41.359 -14.313 32.013 1.00 95.88 64 ALA A C 1
ATOM 465 O O . ALA A 1 64 ? 42.112 -15.210 32.392 1.00 95.88 64 ALA A O 1
ATOM 466 N N . ARG A 1 65 ? 41.677 -13.022 32.189 1.00 95.25 65 ARG A N 1
ATOM 467 C CA . ARG A 1 65 ? 42.943 -12.581 32.802 1.00 95.25 65 ARG A CA 1
ATOM 468 C C . ARG A 1 65 ? 43.059 -12.976 34.274 1.00 95.25 65 ARG A C 1
ATOM 470 O O . ARG A 1 65 ? 44.130 -13.416 34.691 1.00 95.25 65 ARG A O 1
ATOM 477 N N . ILE A 1 66 ? 41.979 -12.855 35.045 1.00 96.19 66 ILE A N 1
ATOM 478 C CA . ILE A 1 66 ? 41.948 -13.253 36.460 1.00 96.19 66 ILE A CA 1
ATOM 479 C C . ILE A 1 66 ? 42.099 -14.774 36.596 1.00 96.19 66 ILE A C 1
ATOM 481 O O . ILE A 1 66 ? 42.885 -15.242 37.421 1.00 96.19 66 ILE A O 1
ATOM 485 N N . VAL A 1 67 ? 41.385 -15.553 35.781 1.00 95.31 67 VAL A N 1
ATOM 486 C CA . VAL A 1 67 ? 41.429 -17.023 35.813 1.00 95.31 67 VAL A CA 1
ATOM 487 C C . VAL A 1 67 ? 42.806 -17.535 35.394 1.00 95.31 67 VAL A C 1
ATOM 489 O O . VAL A 1 67 ? 43.380 -18.357 36.108 1.00 95.31 67 VAL A O 1
ATOM 492 N N . ALA A 1 68 ? 43.382 -16.992 34.316 1.00 93.25 68 ALA A N 1
ATOM 493 C CA . ALA A 1 68 ? 44.725 -17.347 33.861 1.00 93.25 68 ALA A CA 1
ATOM 494 C C . ALA A 1 68 ? 45.800 -17.086 34.932 1.00 93.25 68 ALA A C 1
ATOM 496 O O . ALA A 1 68 ? 46.752 -17.857 35.044 1.00 93.25 68 ALA A O 1
ATOM 497 N N . GLY A 1 69 ? 45.649 -16.007 35.712 1.00 93.38 69 GLY A N 1
ATOM 498 C CA . GLY A 1 69 ? 46.582 -15.635 36.777 1.00 93.38 69 GLY A CA 1
ATOM 499 C C . GLY A 1 69 ? 46.467 -16.474 38.054 1.00 93.38 69 GLY A C 1
ATOM 500 O O . GLY A 1 69 ? 47.476 -16.675 38.720 1.00 93.38 69 GLY A O 1
ATOM 501 N N . ASN A 1 70 ? 45.270 -16.975 38.387 1.00 93.94 70 ASN A N 1
ATOM 502 C CA . ASN A 1 70 ? 45.008 -17.612 39.688 1.00 93.94 70 ASN A CA 1
ATOM 503 C C . ASN A 1 70 ? 44.757 -19.128 39.624 1.00 93.94 70 ASN A C 1
ATOM 505 O O . ASN A 1 70 ? 45.163 -19.856 40.522 1.00 93.94 70 ASN A O 1
ATOM 509 N N . ILE A 1 71 ? 44.063 -19.616 38.592 1.00 87.50 71 ILE A N 1
ATOM 510 C CA . ILE A 1 71 ? 43.588 -21.016 38.480 1.00 87.50 71 ILE A CA 1
ATOM 511 C C . ILE A 1 71 ? 44.435 -21.808 37.465 1.00 87.50 71 ILE A C 1
ATOM 513 O O . ILE A 1 71 ? 44.360 -23.038 37.362 1.00 87.50 71 ILE A O 1
ATOM 517 N N . GLY A 1 72 ? 45.282 -21.093 36.731 1.00 84.81 72 GLY A N 1
ATOM 518 C CA . GLY A 1 72 ? 46.161 -21.623 35.710 1.00 84.81 72 GLY A CA 1
ATOM 519 C C . GLY A 1 72 ? 45.589 -21.457 34.299 1.00 84.81 72 GLY A C 1
ATOM 520 O O . GLY A 1 72 ? 44.373 -21.378 34.108 1.00 84.81 72 GLY A O 1
ATOM 521 N N . PRO A 1 73 ? 46.479 -21.405 33.298 1.00 85.50 73 PRO A N 1
ATOM 522 C CA . PRO A 1 73 ? 46.124 -21.130 31.915 1.00 85.50 73 PRO A CA 1
ATOM 523 C C . PRO A 1 73 ? 45.263 -22.252 31.315 1.00 85.50 73 PRO A C 1
ATOM 525 O O . PRO A 1 73 ? 45.683 -23.408 31.280 1.00 85.50 73 PRO A O 1
ATOM 528 N N . GLY A 1 74 ? 44.091 -21.920 30.770 1.00 89.25 74 GLY A N 1
ATOM 529 C CA . GLY A 1 74 ? 43.326 -22.857 29.947 1.00 89.25 74 GLY A CA 1
ATOM 530 C C . GLY A 1 74 ? 42.087 -22.231 29.317 1.00 89.25 74 GLY A C 1
ATOM 531 O O . GLY A 1 74 ? 41.186 -21.807 30.035 1.00 89.25 74 GLY A O 1
ATOM 532 N N . PHE A 1 75 ? 41.999 -22.256 27.980 1.00 90.81 75 PHE A N 1
ATOM 533 C CA . PHE A 1 75 ? 40.890 -21.652 27.224 1.00 90.81 75 PHE A CA 1
ATOM 534 C C . PHE A 1 75 ? 39.513 -22.085 27.743 1.00 90.81 75 PHE A C 1
ATOM 536 O O . PHE A 1 75 ? 38.670 -21.239 28.018 1.00 90.81 75 PHE A O 1
ATOM 543 N N . GLY A 1 76 ? 39.302 -23.389 27.953 1.00 92.00 76 GLY A N 1
ATOM 544 C CA . GLY A 1 76 ? 38.022 -23.902 28.447 1.00 92.00 76 GLY A CA 1
ATOM 545 C C . GLY A 1 76 ? 37.655 -23.401 29.850 1.00 92.00 76 GLY A C 1
ATOM 546 O O . GLY A 1 76 ? 36.485 -23.139 30.111 1.00 92.00 76 GLY A O 1
ATOM 547 N N . ARG A 1 77 ? 38.640 -23.214 30.741 1.00 93.19 77 ARG A N 1
ATOM 548 C CA . ARG A 1 77 ? 38.403 -22.680 32.094 1.00 93.19 77 ARG A CA 1
ATOM 549 C C . ARG A 1 77 ? 38.102 -21.188 32.044 1.00 93.19 77 ARG A C 1
ATOM 551 O O . ARG A 1 77 ? 37.131 -20.748 32.643 1.00 93.19 77 ARG A O 1
ATOM 558 N N . GLU A 1 78 ? 38.905 -20.427 31.307 1.00 92.94 78 GLU A N 1
ATOM 559 C CA . GLU A 1 78 ? 38.729 -18.980 31.145 1.00 92.94 78 GLU A CA 1
ATOM 560 C C . GLU A 1 78 ? 37.384 -18.646 30.507 1.00 92.94 78 GLU A C 1
ATOM 562 O O . GLU A 1 78 ? 36.606 -17.883 31.075 1.00 92.94 78 GLU A O 1
ATOM 567 N N . PHE A 1 79 ? 37.084 -19.267 29.365 1.00 94.69 79 PHE A N 1
ATOM 568 C CA . PHE A 1 79 ? 35.824 -19.067 28.662 1.00 94.69 79 PHE A CA 1
ATOM 569 C C . PHE A 1 79 ? 34.631 -19.571 29.480 1.00 94.69 79 PHE A C 1
ATOM 571 O O . PHE A 1 79 ? 33.635 -18.864 29.606 1.00 94.69 79 PHE A O 1
ATOM 578 N N . GLY A 1 80 ? 34.736 -20.755 30.094 1.00 95.94 80 GLY A N 1
ATOM 579 C CA . GLY A 1 80 ? 33.662 -21.319 30.913 1.00 95.94 80 GLY A CA 1
ATOM 580 C C . GLY A 1 80 ? 33.291 -20.428 32.101 1.00 95.94 80 GLY A C 1
ATOM 581 O O . GLY A 1 80 ? 32.111 -20.155 32.319 1.00 95.94 80 GLY A O 1
ATOM 582 N N . VAL A 1 81 ? 34.287 -19.917 32.836 1.00 96.88 81 VAL A N 1
ATOM 583 C CA . VAL A 1 81 ? 34.048 -18.996 33.959 1.00 96.88 81 VAL A CA 1
ATOM 584 C C . VAL A 1 81 ? 33.524 -17.647 33.457 1.00 96.88 81 VAL A C 1
ATOM 586 O O . VAL A 1 81 ? 32.591 -17.109 34.048 1.00 96.88 81 VAL A O 1
ATOM 589 N N . ALA A 1 82 ? 34.058 -17.116 32.351 1.00 96.56 82 ALA A N 1
ATOM 590 C CA . ALA A 1 82 ? 33.574 -15.871 31.750 1.00 96.56 82 ALA A CA 1
ATOM 591 C C . ALA A 1 82 ? 32.090 -15.949 31.357 1.00 96.56 82 ALA A C 1
ATOM 593 O O . ALA A 1 82 ? 31.306 -15.080 31.740 1.00 96.56 82 ALA A O 1
ATOM 594 N N . ILE A 1 83 ? 31.683 -17.015 30.664 1.00 98.12 83 ILE A N 1
ATOM 595 C CA . ILE A 1 83 ? 30.283 -17.238 30.289 1.00 98.12 83 ILE A CA 1
ATOM 596 C C . ILE A 1 83 ? 29.398 -17.393 31.524 1.00 98.12 83 ILE A C 1
ATOM 598 O O . ILE A 1 83 ? 28.331 -16.784 31.573 1.00 98.12 83 ILE A O 1
ATOM 602 N N . ALA A 1 84 ? 29.835 -18.142 32.541 1.00 98.06 84 ALA A N 1
ATOM 603 C CA . ALA A 1 84 ? 29.073 -18.288 33.780 1.00 98.06 84 ALA A CA 1
ATOM 604 C C . ALA A 1 84 ? 28.811 -16.929 34.454 1.00 98.06 84 ALA A C 1
ATOM 606 O O . ALA A 1 84 ? 27.678 -16.644 34.843 1.00 98.06 84 ALA A O 1
ATOM 607 N N . VAL A 1 85 ? 29.825 -16.058 34.529 1.00 98.06 85 VAL A N 1
ATOM 608 C CA . VAL A 1 85 ? 29.684 -14.696 35.073 1.00 98.06 85 VAL A CA 1
ATOM 609 C C . VAL A 1 85 ? 28.698 -13.868 34.245 1.00 98.06 85 VAL A C 1
ATOM 611 O O . VAL A 1 85 ? 27.811 -13.230 34.812 1.00 98.06 85 VAL A O 1
ATOM 614 N N . ILE A 1 86 ? 28.803 -13.905 32.914 1.00 98.31 86 ILE A N 1
ATOM 615 C CA . ILE A 1 86 ? 27.904 -13.163 32.017 1.00 98.31 86 ILE A CA 1
ATOM 616 C C . ILE A 1 86 ? 26.456 -13.632 32.172 1.00 98.31 86 ILE A C 1
ATOM 618 O O . ILE A 1 86 ? 25.562 -12.796 32.281 1.00 98.31 86 ILE A O 1
ATOM 622 N N . VAL A 1 87 ? 26.213 -14.944 32.240 1.00 98.31 87 VAL A N 1
ATOM 623 C CA . VAL A 1 87 ? 24.870 -15.512 32.434 1.00 98.31 87 VAL A CA 1
ATOM 624 C C . VAL A 1 87 ? 24.275 -15.085 33.776 1.00 98.31 87 VAL A C 1
ATOM 626 O O . VAL A 1 87 ? 23.106 -14.706 33.821 1.00 98.31 87 VAL A O 1
ATOM 629 N N . VAL A 1 88 ? 25.061 -15.089 34.858 1.00 98.44 88 VAL A N 1
ATOM 630 C CA . VAL A 1 88 ? 24.597 -14.627 36.178 1.00 98.44 88 VAL A CA 1
ATOM 631 C C . VAL A 1 88 ? 24.212 -13.149 36.137 1.00 98.44 88 VAL A C 1
ATOM 633 O O . VAL A 1 88 ? 23.123 -12.788 36.581 1.00 98.44 88 VAL A O 1
ATOM 636 N N . ILE A 1 89 ? 25.065 -12.294 35.564 1.00 97.88 89 ILE A N 1
ATOM 637 C CA . ILE A 1 89 ? 24.792 -10.856 35.442 1.00 97.88 89 ILE A CA 1
ATOM 638 C C . ILE A 1 89 ? 23.542 -10.620 34.586 1.00 97.88 89 ILE A C 1
ATOM 640 O O . ILE A 1 89 ? 22.632 -9.905 35.008 1.00 97.88 89 ILE A O 1
ATOM 644 N N . ALA A 1 90 ? 23.459 -11.256 33.415 1.00 97.81 90 ALA A N 1
ATOM 645 C CA . ALA A 1 90 ? 22.307 -11.162 32.525 1.00 97.81 90 ALA A CA 1
ATOM 646 C C . ALA A 1 90 ? 21.016 -11.630 33.218 1.00 97.81 90 ALA A C 1
ATOM 648 O O . ALA A 1 90 ? 19.991 -10.959 33.122 1.00 97.81 90 ALA A O 1
ATOM 649 N N . GLY A 1 91 ? 21.075 -12.725 33.981 1.00 97.88 91 GLY A N 1
ATOM 650 C CA . GLY A 1 91 ? 19.955 -13.232 34.773 1.00 97.88 91 GLY A CA 1
ATOM 651 C C . GLY A 1 91 ? 19.477 -12.245 35.841 1.00 97.88 91 GLY A C 1
ATOM 652 O O . GLY A 1 91 ? 18.272 -12.046 35.988 1.00 97.88 91 GLY A O 1
ATOM 653 N N . ILE A 1 92 ? 20.398 -11.570 36.540 1.00 98.12 92 ILE A N 1
ATOM 654 C CA . ILE A 1 92 ? 20.058 -10.517 37.511 1.00 98.12 92 ILE A CA 1
ATOM 655 C C . ILE A 1 92 ? 19.358 -9.348 36.810 1.00 98.12 92 ILE A C 1
ATOM 657 O O . ILE A 1 92 ? 18.305 -8.910 37.269 1.00 98.12 92 ILE A O 1
ATOM 661 N N . PHE A 1 93 ? 19.889 -8.863 35.683 1.00 96.94 93 PHE A N 1
ATOM 662 C CA . PHE A 1 93 ? 19.257 -7.775 34.930 1.00 96.94 93 PHE A CA 1
ATOM 663 C C . PHE A 1 93 ? 17.881 -8.163 34.384 1.00 96.94 93 PHE A C 1
ATOM 665 O O . PHE A 1 93 ? 16.943 -7.377 34.507 1.00 96.94 93 PHE A O 1
ATOM 672 N N . ALA A 1 94 ? 17.732 -9.376 33.848 1.00 96.50 94 ALA A N 1
ATOM 673 C CA . ALA A 1 94 ? 16.448 -9.894 33.388 1.00 96.50 94 ALA A CA 1
ATOM 674 C C . ALA A 1 94 ? 15.427 -9.969 34.532 1.00 96.50 94 ALA A C 1
ATOM 676 O O . ALA A 1 94 ? 14.281 -9.552 34.369 1.00 96.50 94 ALA A O 1
ATOM 677 N N . LEU A 1 95 ? 15.846 -10.451 35.708 1.00 96.19 95 LEU A N 1
ATOM 678 C CA . LEU A 1 95 ? 14.998 -10.518 36.894 1.00 96.19 95 LEU A CA 1
ATOM 679 C C . LEU A 1 95 ? 14.582 -9.122 37.364 1.00 96.19 95 LEU A C 1
ATOM 681 O O . LEU A 1 95 ? 13.399 -8.893 37.600 1.00 96.19 95 LEU A O 1
ATOM 685 N N . LEU A 1 96 ? 15.527 -8.184 37.474 1.00 95.62 96 LEU A N 1
ATOM 686 C CA . LEU A 1 96 ? 15.234 -6.806 37.866 1.00 95.62 96 LEU A CA 1
ATOM 687 C C . LEU A 1 96 ? 14.262 -6.161 36.876 1.00 95.62 96 LEU A C 1
ATOM 689 O O . LEU A 1 96 ? 13.225 -5.647 37.294 1.00 95.62 96 LEU A O 1
ATOM 693 N N . ALA A 1 97 ? 14.531 -6.266 35.573 1.00 94.44 97 ALA A N 1
ATOM 694 C CA . ALA A 1 97 ? 13.631 -5.780 34.533 1.00 94.44 97 ALA A CA 1
ATOM 695 C C . ALA A 1 97 ? 12.230 -6.399 34.674 1.00 94.44 97 ALA A C 1
ATOM 697 O O . ALA A 1 97 ? 11.230 -5.686 34.709 1.00 94.44 97 ALA A O 1
ATOM 698 N N . ARG A 1 98 ? 12.133 -7.718 34.873 1.00 92.44 98 ARG A N 1
ATOM 699 C CA . ARG A 1 98 ? 10.846 -8.406 35.039 1.00 92.44 98 ARG A CA 1
ATOM 700 C C . ARG A 1 98 ? 10.090 -7.992 36.303 1.00 92.44 98 ARG A C 1
ATOM 702 O O . ARG A 1 98 ? 8.859 -7.931 36.275 1.00 92.44 98 ARG A O 1
ATOM 709 N N . VAL A 1 99 ? 10.799 -7.741 37.403 1.00 90.81 99 VAL A N 1
ATOM 710 C CA . VAL A 1 99 ? 10.227 -7.278 38.679 1.00 90.81 99 VAL A CA 1
ATOM 711 C C . VAL A 1 99 ? 9.716 -5.845 38.552 1.00 90.81 99 VAL A C 1
ATOM 713 O O . VAL A 1 99 ? 8.682 -5.510 39.135 1.00 90.81 99 VAL A O 1
ATOM 716 N N . PHE A 1 100 ? 10.409 -5.002 37.782 1.00 89.50 100 PHE A N 1
ATOM 717 C CA . PHE A 1 100 ? 10.027 -3.608 37.578 1.00 89.50 100 PHE A CA 1
ATOM 718 C C . PHE A 1 100 ? 9.032 -3.382 36.436 1.00 89.50 100 PHE A C 1
ATOM 720 O O . PHE A 1 100 ? 8.391 -2.331 36.412 1.00 89.50 100 PHE A O 1
ATOM 727 N N . ALA A 1 101 ? 8.842 -4.368 35.569 1.00 89.69 101 ALA A N 1
ATOM 728 C CA . ALA A 1 101 ? 7.906 -4.331 34.459 1.00 89.69 101 ALA A CA 1
ATOM 729 C C . ALA A 1 101 ? 6.430 -4.213 34.862 1.00 89.69 101 ALA A C 1
ATOM 731 O O . ALA A 1 101 ? 6.012 -4.615 35.956 1.00 89.69 101 ALA A O 1
ATOM 732 N N . ASP A 1 102 ? 5.638 -3.718 33.915 1.00 88.81 102 ASP A N 1
ATOM 733 C CA . ASP A 1 102 ? 4.182 -3.722 33.943 1.00 88.81 102 ASP A CA 1
ATOM 734 C C . ASP A 1 102 ? 3.677 -4.861 33.071 1.00 88.81 102 ASP A C 1
ATOM 736 O O . ASP A 1 102 ? 3.381 -4.681 31.897 1.00 88.81 102 ASP A O 1
ATOM 740 N N . VAL A 1 103 ? 3.625 -6.060 33.655 1.00 90.50 103 VAL A N 1
ATOM 741 C CA . VAL A 1 103 ? 3.148 -7.238 32.929 1.00 90.50 103 VAL A CA 1
ATOM 742 C C . VAL A 1 103 ? 1.649 -7.418 33.157 1.00 90.50 103 VAL A C 1
ATOM 744 O O . VAL A 1 103 ? 1.234 -7.461 34.326 1.00 90.50 103 VAL A O 1
ATOM 747 N N . PRO A 1 104 ? 0.843 -7.516 32.084 1.00 92.31 104 PRO A N 1
ATOM 748 C CA . PRO A 1 104 ? -0.577 -7.818 32.178 1.00 92.31 104 PRO A CA 1
ATOM 749 C C . PRO A 1 104 ? -0.800 -9.125 32.949 1.00 92.31 104 PRO A C 1
ATOM 751 O O . PRO A 1 104 ? -0.039 -10.080 32.783 1.00 92.31 104 PRO A O 1
ATOM 754 N N . PRO A 1 105 ? -1.794 -9.199 33.845 1.00 93.75 105 PRO A N 1
ATOM 755 C CA . PRO A 1 105 ? -2.249 -10.485 34.337 1.00 93.75 105 PRO A CA 1
ATOM 756 C C . PRO A 1 105 ? -3.018 -11.224 33.237 1.00 93.75 105 PRO A C 1
ATOM 758 O O . PRO A 1 105 ? -3.762 -10.606 32.483 1.00 93.75 105 PRO A O 1
ATOM 761 N N . GLU A 1 106 ? -2.907 -12.548 33.224 1.00 94.44 106 GLU A N 1
ATOM 762 C CA . GLU A 1 106 ? -3.594 -13.421 32.270 1.00 94.44 106 GLU A CA 1
ATOM 763 C C . GLU A 1 106 ? -4.466 -14.448 33.006 1.00 94.44 106 GLU A C 1
ATOM 765 O O . GLU A 1 106 ? -4.144 -14.867 34.123 1.00 94.44 106 GLU A O 1
ATOM 770 N N . ILE A 1 107 ? -5.551 -14.893 32.365 1.00 94.06 107 ILE A N 1
ATOM 771 C CA . ILE A 1 107 ? -6.325 -16.075 32.781 1.00 94.06 107 ILE A CA 1
ATOM 772 C C . ILE A 1 107 ? -6.340 -17.055 31.612 1.00 94.06 107 ILE A C 1
ATOM 774 O O . ILE A 1 107 ? -6.844 -16.736 30.536 1.00 94.06 107 ILE A O 1
ATOM 778 N N . ASP A 1 108 ? -5.827 -18.265 31.840 1.00 91.88 108 ASP A N 1
ATOM 779 C CA . ASP A 1 108 ? -5.670 -19.308 30.816 1.00 91.88 108 ASP A CA 1
ATOM 780 C C . ASP A 1 108 ? -4.852 -18.827 29.598 1.00 91.88 108 ASP A C 1
ATOM 782 O O . ASP A 1 108 ? -5.198 -19.118 28.454 1.00 91.88 108 ASP A O 1
ATOM 786 N N . GLY A 1 109 ? -3.793 -18.045 29.850 1.00 90.50 109 GLY A N 1
ATOM 787 C CA . GLY A 1 109 ? -2.890 -17.523 28.815 1.00 90.50 109 GLY A CA 1
ATOM 788 C C . GLY A 1 109 ? -3.495 -16.432 27.928 1.00 90.50 109 GLY A C 1
ATOM 789 O O . GLY A 1 109 ? -2.981 -16.176 26.843 1.00 90.50 109 GLY A O 1
ATOM 790 N N . ARG A 1 110 ? -4.630 -15.845 28.330 1.00 91.00 110 ARG A N 1
ATOM 791 C CA . ARG A 1 110 ? -5.281 -14.760 27.590 1.00 91.00 110 ARG A CA 1
ATOM 792 C C . ARG A 1 110 ? -5.192 -13.449 28.344 1.00 91.00 110 ARG A C 1
ATOM 794 O O . ARG A 1 110 ? -5.433 -13.418 29.557 1.00 91.00 110 ARG A O 1
ATOM 801 N N . ASP A 1 111 ? -4.941 -12.395 27.578 1.00 93.25 111 ASP A N 1
ATOM 802 C CA . ASP A 1 111 ? -5.024 -11.016 28.033 1.00 93.25 111 ASP A CA 1
ATOM 803 C C . ASP A 1 111 ? -6.414 -10.698 28.576 1.00 93.25 111 ASP A C 1
ATOM 805 O O . ASP A 1 111 ? -7.428 -11.301 28.201 1.00 93.25 111 ASP A O 1
ATOM 809 N N . LEU A 1 112 ? -6.435 -9.739 29.491 1.00 95.88 112 LEU A N 1
ATOM 810 C CA . LEU A 1 112 ? -7.607 -9.382 30.262 1.00 95.88 112 LEU A CA 1
ATOM 811 C C . LEU A 1 112 ? -7.996 -7.932 29.986 1.00 95.88 112 LEU A C 1
ATOM 813 O O . LEU A 1 112 ? -7.162 -7.031 30.083 1.00 95.88 112 LEU A O 1
ATOM 817 N N . SER A 1 113 ? -9.280 -7.703 29.743 1.00 96.94 113 SER A N 1
ATOM 818 C CA . SER A 1 113 ? -9.902 -6.381 29.761 1.00 96.94 113 SER A CA 1
ATOM 819 C C . SER A 1 113 ? -10.731 -6.227 31.029 1.00 96.94 113 SER A C 1
ATOM 821 O O . SER A 1 113 ? -11.408 -7.155 31.469 1.00 96.94 113 SER A O 1
ATOM 823 N N . LEU A 1 114 ? -10.655 -5.056 31.649 1.00 97.69 114 LEU A N 1
ATOM 824 C CA . LEU A 1 114 ? -11.525 -4.655 32.739 1.00 97.69 114 LEU A CA 1
ATOM 825 C C . LEU A 1 114 ? -12.781 -4.048 32.127 1.00 97.69 114 LEU A C 1
ATOM 827 O O . LEU A 1 114 ? -12.717 -2.974 31.531 1.00 97.69 114 LEU A O 1
ATOM 831 N N . GLU A 1 115 ? -13.908 -4.719 32.305 1.00 97.88 115 GLU A N 1
ATOM 832 C CA . GLU A 1 115 ? -15.208 -4.115 32.062 1.00 97.88 115 GLU A CA 1
ATOM 833 C C . GLU A 1 115 ? -15.665 -3.412 33.325 1.00 97.88 115 GLU A C 1
ATOM 835 O O . GLU A 1 115 ? -15.607 -3.966 34.427 1.00 97.88 115 GLU A O 1
ATOM 840 N N . VAL A 1 116 ? -16.121 -2.183 33.156 1.00 98.00 116 VAL A N 1
ATOM 841 C CA . VAL A 1 116 ? -16.599 -1.325 34.225 1.00 98.00 116 VAL A CA 1
ATOM 842 C C . VAL A 1 116 ? -17.984 -0.846 33.853 1.00 98.00 116 VAL A C 1
ATOM 844 O O . VAL A 1 116 ? -18.226 -0.424 32.730 1.00 98.00 116 VAL A O 1
ATOM 847 N N . GLU A 1 117 ? -18.894 -0.879 34.809 1.00 97.94 117 GLU A N 1
ATOM 848 C CA . GLU A 1 117 ? -20.149 -0.156 34.699 1.00 97.94 117 GLU A CA 1
ATOM 849 C C . GLU A 1 117 ? -20.135 0.983 35.696 1.00 97.94 117 GLU A C 1
ATOM 851 O O . GLU A 1 117 ? -19.919 0.766 36.889 1.00 97.94 117 GLU A O 1
ATOM 856 N N . PHE A 1 118 ? -20.373 2.192 35.201 1.00 96.38 118 PHE A N 1
ATOM 857 C CA . PHE A 1 118 ? -20.534 3.382 36.015 1.00 96.38 118 PHE A CA 1
ATOM 858 C C . PHE A 1 118 ? -22.014 3.640 36.239 1.00 96.38 118 PHE A C 1
ATOM 860 O O . PHE A 1 118 ? -22.766 3.838 35.289 1.00 96.38 118 PHE A O 1
ATOM 867 N N . ARG A 1 119 ? -22.428 3.657 37.501 1.00 95.06 119 ARG A N 1
ATOM 868 C CA . ARG A 1 119 ? -23.772 4.035 37.915 1.00 95.06 119 ARG A CA 1
ATOM 869 C C . ARG A 1 119 ? -23.762 5.463 38.413 1.00 95.06 119 ARG A C 1
ATOM 871 O O . ARG A 1 119 ? -23.206 5.754 39.476 1.00 95.06 119 ARG A O 1
ATOM 878 N N . PHE A 1 120 ? -24.376 6.334 37.632 1.00 92.94 120 PHE A N 1
ATOM 879 C CA . PHE A 1 120 ? -24.514 7.745 37.949 1.00 92.94 120 PHE A CA 1
ATOM 880 C C . PHE A 1 120 ? -25.509 7.951 39.103 1.00 92.94 120 PHE A C 1
ATOM 882 O O . PHE A 1 120 ? -26.343 7.074 39.354 1.00 92.94 120 PHE A O 1
ATOM 889 N N . PRO A 1 121 ? -25.413 9.082 39.828 1.00 90.88 121 PRO A N 1
ATOM 890 C CA . PRO A 1 121 ? -26.441 9.489 40.778 1.00 90.88 121 PRO A CA 1
ATOM 891 C C . PRO A 1 121 ? -27.823 9.503 40.125 1.00 90.88 121 PRO A C 1
ATOM 893 O O . PRO A 1 121 ? -27.941 9.606 38.903 1.00 90.88 121 PRO A O 1
ATOM 896 N N . GLU A 1 122 ? -28.864 9.431 40.945 1.00 86.38 122 GLU A N 1
ATOM 897 C CA . GLU A 1 122 ? -30.229 9.631 40.467 1.00 86.38 122 GLU A CA 1
ATOM 898 C C . GLU A 1 122 ? -30.347 11.027 39.847 1.00 86.38 122 GLU A C 1
ATOM 900 O O . GLU A 1 122 ? -30.094 12.045 40.494 1.00 86.38 122 GLU A O 1
ATOM 905 N N . THR A 1 123 ? -30.655 11.067 38.554 1.00 73.81 123 THR A N 1
ATOM 906 C CA . THR A 1 123 ? -30.852 12.304 37.805 1.00 73.81 123 THR A CA 1
ATOM 907 C C . THR A 1 123 ? -32.297 12.373 37.328 1.00 73.81 123 THR A C 1
ATOM 909 O O . THR A 1 123 ? -32.914 11.331 37.092 1.00 73.81 123 THR A O 1
ATOM 912 N N . PRO A 1 124 ? -32.866 13.584 37.169 1.00 72.12 124 PRO A N 1
ATOM 913 C CA . PRO A 1 124 ? -34.165 13.736 36.531 1.00 72.12 124 PRO A CA 1
ATOM 914 C C . PRO A 1 124 ? -34.170 13.009 35.181 1.00 72.12 124 PRO A C 1
ATOM 916 O O . PRO A 1 124 ? -33.126 12.978 34.519 1.00 72.12 124 PRO A O 1
ATOM 919 N N . PRO A 1 125 ? -35.312 12.436 34.767 1.00 67.25 125 PRO A N 1
ATOM 920 C CA . PRO A 1 125 ? -35.399 11.687 33.524 1.00 67.25 125 PRO A CA 1
ATOM 921 C C . PRO A 1 125 ? -34.888 12.546 32.365 1.00 67.25 125 PRO A C 1
ATOM 923 O O . PRO A 1 125 ? -35.433 13.607 32.065 1.00 67.25 125 PRO A O 1
ATOM 926 N N . ALA A 1 126 ? -33.799 12.087 31.757 1.00 75.06 126 ALA A N 1
ATOM 927 C CA . ALA A 1 126 ? -33.176 12.683 30.589 1.00 75.06 126 ALA A CA 1
ATOM 928 C C . ALA A 1 126 ? -33.269 11.681 29.437 1.00 75.06 126 ALA A C 1
ATOM 930 O O . ALA A 1 126 ? -33.168 10.476 29.662 1.00 75.06 126 ALA A O 1
ATOM 931 N N . GLU A 1 127 ? -33.453 12.177 28.216 1.00 80.00 127 GLU A N 1
ATOM 932 C CA . GLU A 1 127 ? -33.573 11.333 27.017 1.00 80.00 127 GLU A CA 1
ATOM 933 C C . GLU A 1 127 ? -32.247 10.659 26.626 1.00 80.00 127 GLU A C 1
ATOM 935 O O . GLU A 1 127 ? -32.248 9.628 25.962 1.00 80.00 127 GLU A O 1
ATOM 940 N N . GLU A 1 128 ? -31.114 11.208 27.071 1.00 85.69 128 GLU A N 1
ATOM 941 C CA . GLU A 1 128 ? -29.772 10.751 26.707 1.00 85.69 128 GLU A CA 1
ATOM 942 C C . GLU A 1 128 ? -28.913 10.473 27.944 1.00 85.69 128 GLU A C 1
ATOM 944 O O . GLU A 1 128 ? -29.051 11.124 28.987 1.00 85.69 128 GLU A O 1
ATOM 949 N N . ALA A 1 129 ? -27.977 9.532 27.805 1.00 87.62 129 ALA A N 1
ATOM 950 C CA . ALA A 1 129 ? -27.021 9.204 28.851 1.00 87.62 129 ALA A CA 1
ATOM 951 C C . ALA A 1 129 ? -26.075 10.385 29.156 1.00 87.62 129 ALA A C 1
ATOM 953 O O . ALA A 1 129 ? -25.686 11.115 28.239 1.00 87.62 129 ALA A O 1
ATOM 954 N N . PRO A 1 130 ? -25.599 10.544 30.408 1.00 87.38 130 PRO A N 1
ATOM 955 C CA . PRO A 1 130 ? -24.683 11.628 30.781 1.00 87.38 130 PRO A CA 1
ATOM 956 C C . PRO A 1 130 ? -23.399 11.675 29.939 1.00 87.38 130 PRO A C 1
ATOM 958 O O . PRO A 1 130 ? -22.856 12.751 29.688 1.00 87.38 130 PRO A O 1
ATOM 961 N N . THR A 1 131 ? -22.938 10.509 29.481 1.00 89.69 131 THR A N 1
ATOM 962 C CA . THR A 1 131 ? -21.723 10.340 28.676 1.00 89.69 131 THR A CA 1
ATOM 963 C C . THR A 1 131 ? -21.947 10.468 27.169 1.00 89.69 131 THR A C 1
ATOM 965 O O . THR A 1 131 ? -20.986 10.408 26.409 1.00 89.69 131 THR A O 1
ATOM 968 N N . ALA A 1 132 ? -23.190 10.646 26.710 1.00 87.31 132 ALA A N 1
ATOM 969 C CA . ALA A 1 132 ? -23.487 10.937 25.305 1.00 87.31 132 ALA A CA 1
ATOM 970 C C . ALA A 1 132 ? -23.174 12.401 24.938 1.00 87.31 132 ALA A C 1
ATOM 972 O O . ALA A 1 132 ? -23.076 12.740 23.761 1.00 87.31 132 ALA A O 1
ATOM 973 N N . ARG A 1 133 ? -23.004 13.276 25.943 1.00 80.56 133 ARG A N 1
ATOM 974 C CA . ARG A 1 133 ? -22.749 14.711 25.766 1.00 80.56 133 ARG A CA 1
ATOM 975 C C . ARG A 1 133 ? -21.360 15.114 26.265 1.00 80.56 133 ARG A C 1
ATOM 977 O O . ARG A 1 133 ? -21.069 15.011 27.459 1.00 80.56 133 ARG A O 1
ATOM 984 N N . GLY A 1 134 ? -20.576 15.724 25.378 1.00 82.06 134 GLY A N 1
ATOM 985 C CA . GLY A 1 134 ? -19.210 16.188 25.653 1.00 82.06 134 GLY A CA 1
ATOM 986 C C . GLY A 1 134 ? -18.169 15.071 25.568 1.00 82.06 134 GLY A C 1
ATOM 987 O O . GLY A 1 134 ? -18.518 13.911 25.353 1.00 82.06 134 GLY A O 1
ATOM 988 N N . GLU A 1 135 ? -16.896 15.424 25.737 1.00 84.62 135 GLU A N 1
ATOM 989 C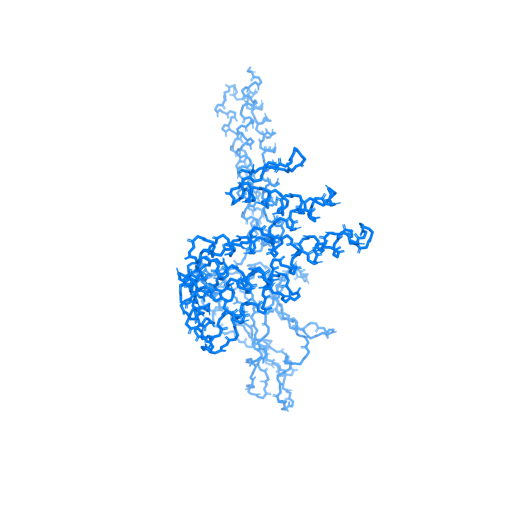 CA . GLU A 1 135 ? -15.804 14.452 25.732 1.00 84.62 135 GLU A CA 1
ATOM 990 C C . GLU A 1 135 ? -15.621 13.863 27.136 1.00 84.62 135 GLU A C 1
ATOM 992 O O . GLU A 1 135 ? -15.524 14.571 28.145 1.00 84.62 135 GLU A O 1
ATOM 997 N N . TRP A 1 136 ? -15.634 12.533 27.199 1.00 91.75 136 TRP A N 1
ATOM 998 C CA . TRP A 1 136 ? -15.418 11.767 28.420 1.00 91.75 136 TRP A CA 1
ATOM 999 C C . TRP A 1 136 ? -14.160 10.924 28.266 1.00 91.75 136 TRP A C 1
ATOM 1001 O O . TRP A 1 136 ? -14.049 10.129 27.332 1.00 91.75 136 TRP A O 1
ATOM 1011 N N . ASP A 1 137 ? -13.237 11.068 29.213 1.00 92.75 137 ASP A N 1
ATOM 1012 C CA . ASP A 1 137 ? -12.040 10.243 29.316 1.00 92.75 137 ASP A CA 1
ATOM 1013 C C . ASP A 1 137 ? -12.263 9.149 30.365 1.00 92.75 137 ASP A C 1
ATOM 1015 O O . ASP A 1 137 ? -12.575 9.416 31.534 1.00 92.75 137 ASP A O 1
ATOM 1019 N N . PHE A 1 138 ? -12.092 7.901 29.938 1.00 95.44 138 PHE A N 1
ATOM 1020 C CA . PHE A 1 138 ? -12.054 6.744 30.815 1.00 95.44 138 PHE A CA 1
ATOM 1021 C C . PHE A 1 138 ? -10.665 6.128 30.772 1.00 95.44 138 PHE A C 1
ATOM 1023 O O . PHE A 1 138 ? -10.141 5.808 29.708 1.00 95.44 138 PHE A O 1
ATOM 1030 N N . ARG A 1 139 ? -10.072 5.898 31.944 1.00 96.19 139 ARG A N 1
ATOM 1031 C CA . ARG A 1 139 ? -8.736 5.304 32.042 1.00 96.19 139 ARG A CA 1
ATOM 1032 C C . ARG A 1 139 ? -8.570 4.401 33.248 1.00 96.19 139 ARG A C 1
ATOM 1034 O O . ARG A 1 139 ? -9.133 4.636 34.317 1.00 96.19 139 ARG A O 1
ATOM 1041 N N . LEU A 1 140 ? -7.700 3.408 33.090 1.00 96.88 140 LEU A N 1
ATOM 1042 C CA . LEU A 1 140 ? -7.162 2.596 34.175 1.00 96.88 140 LEU A CA 1
ATOM 1043 C C . LEU A 1 140 ? -5.757 3.090 34.503 1.00 96.88 140 LEU A C 1
ATOM 1045 O O . LEU A 1 140 ? -4.871 3.068 33.651 1.00 96.88 140 LEU A O 1
ATOM 1049 N N . ALA A 1 141 ? -5.535 3.501 35.744 1.00 95.25 141 ALA A N 1
ATOM 1050 C CA . ALA A 1 141 ? -4.244 3.935 36.254 1.00 95.25 141 ALA A CA 1
ATOM 1051 C C . ALA A 1 141 ? -3.666 2.919 37.248 1.00 95.25 141 ALA A C 1
ATOM 1053 O O . ALA A 1 141 ? -4.390 2.263 37.999 1.00 95.25 141 ALA A O 1
ATOM 1054 N N . SER A 1 142 ? -2.337 2.821 37.282 1.00 94.62 142 SER A N 1
ATOM 1055 C CA . SER A 1 142 ? -1.584 2.071 38.290 1.00 94.62 142 SER A CA 1
ATOM 1056 C C . SER A 1 142 ? -0.875 3.040 39.230 1.00 94.62 142 SER A C 1
ATOM 1058 O O . SER A 1 142 ? -0.193 3.966 38.781 1.00 94.62 142 SER A O 1
ATOM 1060 N N . LEU A 1 143 ? -1.026 2.818 40.536 1.00 92.88 143 LEU A N 1
ATOM 1061 C CA . LEU A 1 143 ? -0.456 3.659 41.584 1.00 92.88 143 LEU A CA 1
ATOM 1062 C C . LEU A 1 143 ? 0.737 2.995 42.278 1.00 92.88 143 LEU A C 1
ATOM 1064 O O . LEU A 1 143 ? 0.704 1.804 42.609 1.00 92.88 143 LEU A O 1
ATOM 1068 N N . ALA A 1 144 ? 1.743 3.810 42.593 1.00 87.94 144 ALA A N 1
ATOM 1069 C CA . ALA A 1 144 ? 2.796 3.510 43.557 1.00 87.94 144 ALA A CA 1
ATOM 1070 C C . ALA A 1 144 ? 2.618 4.437 44.772 1.00 87.94 144 ALA A C 1
ATOM 1072 O O . ALA A 1 144 ? 2.905 5.631 44.708 1.00 87.94 144 ALA A O 1
ATOM 1073 N N . GLY A 1 145 ? 2.072 3.904 45.870 1.00 87.31 145 GLY A N 1
ATOM 1074 C CA . GLY A 1 145 ? 1.583 4.746 46.966 1.00 87.31 145 GLY A CA 1
ATOM 1075 C C . GLY A 1 145 ? 0.392 5.590 46.500 1.00 87.31 145 GLY A C 1
ATOM 1076 O O . GLY A 1 145 ? -0.626 5.024 46.103 1.00 87.31 145 GLY A O 1
ATOM 1077 N N . ASN A 1 146 ? 0.549 6.918 46.518 1.00 86.75 146 ASN A N 1
ATOM 1078 C CA . ASN A 1 146 ? -0.459 7.887 46.062 1.00 86.75 146 ASN A CA 1
ATOM 1079 C C . ASN A 1 146 ? -0.120 8.526 44.702 1.00 86.75 146 ASN A C 1
ATOM 1081 O O . ASN A 1 146 ? -0.866 9.376 44.227 1.00 86.75 146 ASN A O 1
ATOM 1085 N N . THR A 1 147 ? 0.988 8.132 44.071 1.00 87.81 147 THR A N 1
ATOM 1086 C CA . THR A 1 147 ? 1.426 8.698 42.790 1.00 87.81 147 THR A CA 1
ATOM 1087 C C . THR A 1 147 ? 1.021 7.781 41.644 1.00 87.81 147 THR A C 1
ATOM 1089 O O . THR A 1 147 ? 1.297 6.577 41.670 1.00 87.81 147 THR A O 1
ATOM 1092 N N . GLN A 1 148 ? 0.389 8.349 40.615 1.00 90.88 148 GLN A N 1
ATOM 1093 C CA . GLN A 1 148 ? 0.127 7.643 39.365 1.00 90.88 148 GLN A CA 1
ATOM 1094 C C . GLN A 1 148 ? 1.447 7.355 38.648 1.00 90.88 148 GLN A C 1
ATOM 1096 O O . GLN A 1 148 ? 2.184 8.270 38.296 1.00 90.88 148 GLN A O 1
ATOM 1101 N N . ARG A 1 149 ? 1.736 6.073 38.418 1.00 90.31 149 ARG A N 1
ATOM 1102 C CA . ARG A 1 149 ? 2.943 5.631 37.710 1.00 90.31 149 ARG A CA 1
ATOM 1103 C C . ARG A 1 149 ? 2.729 5.591 36.202 1.00 90.31 149 ARG A C 1
ATOM 1105 O O . ARG A 1 149 ? 3.613 5.951 35.439 1.00 90.31 149 ARG A O 1
ATOM 1112 N N . THR A 1 150 ? 1.576 5.085 35.782 1.00 91.31 150 THR A N 1
ATOM 1113 C CA . THR A 1 150 ? 1.236 4.857 34.374 1.00 91.31 150 THR A CA 1
ATOM 1114 C C . THR A 1 150 ? -0.268 4.619 34.248 1.00 91.31 150 THR A C 1
ATOM 1116 O O . THR A 1 150 ? -0.936 4.326 35.248 1.00 91.31 150 THR A O 1
ATOM 1119 N N . PHE A 1 151 ? -0.803 4.752 33.039 1.00 93.88 151 PHE A N 1
ATOM 1120 C CA . PHE A 1 151 ? -2.211 4.526 32.745 1.00 93.88 151 PHE A CA 1
ATOM 1121 C C . PHE A 1 151 ? -2.425 3.983 31.326 1.00 93.88 151 PHE A C 1
ATOM 1123 O O . PHE A 1 151 ? -1.525 3.995 30.476 1.00 93.88 151 PHE A O 1
ATOM 1130 N N . ARG A 1 152 ? -3.642 3.499 31.081 1.00 94.69 152 ARG A N 1
ATOM 1131 C CA . ARG A 1 152 ? -4.176 3.171 29.758 1.00 94.69 152 ARG A CA 1
ATOM 1132 C C . ARG A 1 152 ? -5.549 3.797 29.599 1.00 94.69 152 ARG A C 1
ATOM 1134 O O . ARG A 1 152 ? -6.341 3.771 30.539 1.00 94.69 152 ARG A O 1
ATOM 1141 N N . LEU A 1 153 ? -5.789 4.340 28.413 1.00 95.62 153 LEU A N 1
ATOM 1142 C CA . LEU A 1 153 ? -7.104 4.808 28.002 1.00 95.62 153 LEU A CA 1
ATOM 1143 C C . LEU A 1 153 ? -8.001 3.600 27.733 1.00 95.62 153 LEU A C 1
ATOM 1145 O O . LEU A 1 153 ? -7.550 2.589 27.190 1.00 95.62 153 LEU A O 1
ATOM 1149 N N . GLY A 1 154 ? -9.246 3.717 28.163 1.00 95.81 154 GLY A N 1
ATOM 1150 C CA . GLY A 1 154 ? -10.328 2.803 27.860 1.00 95.81 154 GLY A CA 1
ATOM 1151 C C . GLY A 1 154 ? -11.327 3.433 26.899 1.00 95.81 154 GLY A C 1
ATOM 1152 O O . GLY A 1 154 ? -11.158 4.560 26.438 1.00 95.81 154 GLY A O 1
ATOM 1153 N N . LYS A 1 155 ? -12.387 2.687 26.613 1.00 95.69 155 LYS A N 1
ATOM 1154 C CA . LYS A 1 155 ? -13.508 3.120 25.790 1.00 95.69 155 LYS A CA 1
ATOM 1155 C C . LYS A 1 155 ? -14.766 3.199 26.645 1.00 95.69 155 LYS A C 1
ATOM 1157 O O . LYS A 1 155 ? -15.044 2.288 27.419 1.00 95.69 155 LYS A O 1
ATOM 1162 N N . VAL A 1 156 ? -15.513 4.289 26.507 1.00 95.94 156 VAL A N 1
ATOM 1163 C CA . VAL A 1 156 ? -16.852 4.444 27.088 1.00 95.94 156 VAL A CA 1
ATOM 1164 C C . VAL A 1 156 ? -17.874 4.047 26.029 1.00 95.94 156 VAL A C 1
ATOM 1166 O O . VAL A 1 156 ? -17.782 4.504 24.892 1.00 95.94 156 VAL A O 1
ATOM 1169 N N . HIS A 1 157 ? -18.838 3.209 26.397 1.00 95.75 157 HIS A N 1
ATOM 1170 C CA . HIS A 1 157 ? -19.902 2.742 25.510 1.00 95.75 157 HIS A CA 1
ATOM 1171 C C . HIS A 1 157 ? -21.207 3.469 25.822 1.00 95.75 157 HIS A C 1
ATOM 1173 O O . HIS A 1 157 ? -22.157 2.878 26.345 1.00 95.75 157 HIS A O 1
ATOM 1179 N N . SER A 1 158 ? -21.245 4.771 25.541 1.00 94.38 158 SER A N 1
ATOM 1180 C CA . SER A 1 158 ? -22.426 5.612 25.774 1.00 94.38 158 SER A CA 1
ATOM 1181 C C . SER A 1 158 ? -23.661 5.100 25.026 1.00 94.38 158 SER A C 1
ATOM 1183 O O . SER A 1 158 ? -24.773 5.234 25.524 1.00 94.38 158 SER A O 1
ATOM 1185 N N . GLU A 1 159 ? -23.467 4.462 23.871 1.00 93.44 159 GLU A N 1
ATOM 1186 C CA . GLU A 1 159 ? -24.511 3.827 23.064 1.00 93.44 159 GLU A CA 1
ATOM 1187 C C . GLU A 1 159 ? -25.196 2.641 23.761 1.00 93.44 159 GLU A C 1
ATOM 1189 O O . GLU A 1 159 ? -26.344 2.329 23.464 1.00 93.44 159 GLU A O 1
ATOM 1194 N N . ASN A 1 160 ? -24.506 2.007 24.713 1.00 95.31 160 ASN A N 1
ATOM 1195 C CA . ASN A 1 160 ? -25.003 0.867 25.486 1.00 95.31 160 ASN A CA 1
ATOM 1196 C C . ASN A 1 160 ? -25.462 1.279 26.895 1.00 95.31 160 ASN A C 1
ATOM 1198 O O . ASN A 1 160 ? -25.669 0.425 27.764 1.00 95.31 160 ASN A O 1
ATOM 1202 N N . ALA A 1 161 ? -25.571 2.585 27.150 1.00 95.00 161 ALA A N 1
ATOM 1203 C CA . ALA A 1 161 ? -26.051 3.098 28.417 1.00 95.00 161 ALA A CA 1
ATOM 1204 C C . ALA A 1 161 ? -27.535 2.770 28.616 1.00 95.00 161 ALA A C 1
ATOM 1206 O O . ALA A 1 161 ? -28.331 2.763 27.677 1.00 95.00 161 ALA A O 1
ATOM 1207 N N . ARG A 1 162 ? -27.921 2.509 29.863 1.00 95.06 162 ARG A N 1
ATOM 1208 C CA . ARG A 1 162 ? -29.289 2.105 30.216 1.00 95.06 162 ARG A CA 1
ATOM 1209 C C . ARG A 1 162 ? -29.700 2.642 31.577 1.00 95.06 162 ARG A C 1
ATOM 1211 O O . ARG A 1 162 ? -28.840 2.970 32.388 1.00 95.06 162 ARG A O 1
ATOM 1218 N N . ILE A 1 163 ? -31.003 2.692 31.840 1.00 92.94 163 ILE A N 1
ATOM 1219 C CA . ILE A 1 163 ? -31.542 3.090 33.143 1.00 92.94 163 ILE A CA 1
ATOM 1220 C C . ILE A 1 163 ? -31.904 1.836 33.948 1.00 92.94 163 ILE A C 1
ATOM 1222 O O . ILE A 1 163 ? -32.713 1.024 33.506 1.00 92.94 163 ILE A O 1
ATOM 1226 N N . GLU A 1 164 ? -31.332 1.702 35.143 1.00 91.56 164 GLU A N 1
ATOM 1227 C CA . GLU A 1 164 ? -31.693 0.695 36.148 1.00 91.56 164 GLU A CA 1
ATOM 1228 C C . GLU A 1 164 ? -32.023 1.418 37.460 1.00 91.56 164 GLU A C 1
ATOM 1230 O O . GLU A 1 164 ? -31.250 2.265 37.903 1.00 91.56 164 GLU A O 1
ATOM 1235 N N . GLU A 1 165 ? -33.173 1.118 38.075 1.00 89.12 165 GLU A N 1
ATOM 1236 C CA . GLU A 1 165 ? -33.591 1.716 39.361 1.00 89.12 165 GLU A CA 1
ATOM 1237 C C . GLU A 1 165 ? -33.521 3.262 39.379 1.00 89.12 165 GLU A C 1
ATOM 1239 O O . GLU A 1 165 ? -33.087 3.871 40.353 1.00 89.12 165 GLU A O 1
ATOM 1244 N N . GLY A 1 166 ? -33.907 3.908 38.270 1.00 88.88 166 GLY A N 1
ATOM 1245 C CA . GLY A 1 166 ? -33.888 5.373 38.138 1.00 88.88 166 GLY A CA 1
ATOM 1246 C C . GLY A 1 166 ? -32.499 5.986 37.914 1.00 88.88 166 GLY A C 1
ATOM 1247 O O . GLY A 1 166 ? -32.355 7.204 37.964 1.00 88.88 166 GLY A O 1
ATOM 1248 N N . ARG A 1 167 ? -31.467 5.173 37.653 1.00 92.06 167 ARG A N 1
ATOM 1249 C CA . ARG A 1 167 ? -30.083 5.636 37.467 1.00 92.06 167 ARG A CA 1
ATOM 1250 C C . ARG A 1 167 ? -29.488 5.169 36.156 1.00 92.06 167 ARG A C 1
ATOM 1252 O O . ARG A 1 167 ? -29.694 4.033 35.738 1.00 92.06 167 ARG A O 1
ATOM 1259 N N . TRP A 1 168 ? -28.677 6.029 35.549 1.00 94.25 168 TRP A N 1
ATOM 1260 C CA . TRP A 1 168 ? -27.904 5.668 34.367 1.00 94.25 168 TRP A CA 1
ATOM 1261 C C . TRP A 1 168 ? -26.757 4.726 34.719 1.00 94.25 168 TRP A C 1
ATOM 1263 O O . TRP A 1 168 ? -25.920 5.042 35.566 1.00 94.25 168 TRP A O 1
ATOM 1273 N N . ILE A 1 169 ? -26.702 3.601 34.014 1.00 96.00 169 ILE A N 1
ATOM 1274 C CA . ILE A 1 169 ? -25.597 2.653 33.980 1.00 96.00 169 ILE A CA 1
ATOM 1275 C C . ILE A 1 169 ? -24.887 2.813 32.639 1.00 96.00 169 ILE A C 1
ATOM 1277 O O . ILE A 1 169 ? -25.486 2.570 31.593 1.00 96.00 169 ILE A O 1
ATOM 1281 N N . VAL A 1 170 ? -23.618 3.213 32.669 1.00 96.44 170 VAL A N 1
ATOM 1282 C CA . VAL A 1 170 ? -22.787 3.414 31.477 1.00 96.44 170 VAL A CA 1
ATOM 1283 C C . VAL A 1 170 ? -21.658 2.381 31.464 1.00 96.44 170 VAL A C 1
ATOM 1285 O O . VAL A 1 170 ? -20.785 2.434 32.339 1.00 96.44 170 VAL A O 1
ATOM 1288 N N . PRO A 1 171 ? -21.651 1.443 30.502 1.00 97.75 171 PRO A N 1
ATOM 1289 C CA . PRO A 1 171 ? -20.563 0.487 30.340 1.00 97.75 171 PRO A CA 1
ATOM 1290 C C . PRO A 1 171 ? -19.295 1.139 29.778 1.00 97.75 171 PRO A C 1
ATOM 1292 O O . PRO A 1 171 ? -19.349 2.063 28.966 1.00 97.75 171 PRO A O 1
ATOM 1295 N N . ALA A 1 172 ? -18.144 0.619 30.179 1.00 97.31 172 ALA A N 1
ATOM 1296 C CA . ALA A 1 172 ? -16.833 1.011 29.691 1.00 97.31 172 ALA A CA 1
ATOM 1297 C C . ALA A 1 172 ? -15.858 -0.176 29.750 1.00 97.31 172 ALA A C 1
ATOM 1299 O O . ALA A 1 172 ? -16.014 -1.078 30.574 1.00 97.31 172 ALA A O 1
ATOM 1300 N N . GLU A 1 173 ? -14.831 -0.169 28.906 1.00 97.19 173 GLU A N 1
ATOM 1301 C CA . GLU A 1 173 ? -13.824 -1.233 28.841 1.00 97.19 173 GLU A CA 1
ATOM 1302 C C . GLU A 1 173 ? -12.401 -0.672 28.778 1.00 97.19 173 GLU A C 1
ATOM 1304 O O . GLU A 1 173 ? -12.146 0.364 28.164 1.00 97.19 173 GLU A O 1
ATOM 1309 N N . VAL A 1 174 ? -11.449 -1.327 29.441 1.00 96.94 174 VAL A N 1
ATOM 1310 C CA . VAL A 1 174 ? -10.036 -0.921 29.411 1.00 96.94 174 VAL A CA 1
ATOM 1311 C C . VAL A 1 174 ? -9.107 -2.123 29.593 1.00 96.94 174 VAL A C 1
ATOM 1313 O O . VAL A 1 174 ? -9.329 -2.923 30.502 1.00 96.94 174 VAL A O 1
ATOM 1316 N N . PRO A 1 175 ? -8.031 -2.270 28.799 1.00 95.88 175 PRO A N 1
ATOM 1317 C CA . PRO A 1 175 ? -7.080 -3.366 28.977 1.00 95.88 175 PRO A CA 1
ATOM 1318 C C . PRO A 1 175 ? -6.411 -3.344 30.358 1.00 95.88 175 PRO A C 1
ATOM 1320 O O . PRO A 1 175 ? -5.899 -2.312 30.811 1.00 95.88 175 PRO A O 1
ATOM 1323 N N . VAL A 1 176 ? -6.342 -4.499 31.023 1.00 95.75 176 VAL A N 1
ATOM 1324 C CA . VAL A 1 176 ? -5.587 -4.655 32.272 1.00 95.75 176 VAL A CA 1
ATOM 1325 C C . VAL A 1 176 ? -4.111 -4.821 31.936 1.00 95.75 176 VAL A C 1
ATOM 1327 O O . VAL A 1 176 ? -3.627 -5.914 31.681 1.00 95.75 176 VAL A O 1
ATOM 1330 N N . PHE A 1 177 ? -3.362 -3.728 31.983 1.00 93.88 177 PHE A N 1
ATOM 1331 C CA . PHE A 1 177 ? -1.977 -3.702 31.501 1.00 93.88 177 PHE A CA 1
ATOM 1332 C C . PHE A 1 177 ? -0.911 -4.022 32.566 1.00 93.88 177 PHE A C 1
ATOM 1334 O O . PHE A 1 177 ? 0.274 -4.060 32.253 1.00 93.88 177 PHE A O 1
ATOM 1341 N N . THR A 1 178 ? -1.281 -4.195 33.841 1.00 92.88 178 THR A N 1
ATOM 1342 C CA . THR A 1 178 ? -0.295 -4.458 34.906 1.00 92.88 178 THR A CA 1
ATOM 1343 C C . THR A 1 178 ? -0.844 -5.290 36.055 1.00 92.88 178 THR A C 1
ATOM 1345 O O . THR A 1 178 ? -1.970 -5.090 36.520 1.00 92.88 178 THR A O 1
ATOM 1348 N N . SER A 1 179 ? -0.022 -6.211 36.561 1.00 91.88 179 SER A N 1
ATOM 1349 C CA . SER A 1 179 ? -0.245 -6.983 37.786 1.00 91.88 179 SER A CA 1
ATOM 1350 C C . SER A 1 179 ? 0.173 -6.240 39.067 1.00 91.88 179 SER A C 1
ATOM 1352 O O . SER A 1 179 ? -0.000 -6.773 40.167 1.00 91.88 179 SER A O 1
ATOM 1354 N N . ARG A 1 180 ? 0.773 -5.046 38.953 1.00 89.88 180 ARG A N 1
ATOM 1355 C CA . ARG A 1 180 ? 1.445 -4.343 40.058 1.00 89.88 180 ARG A CA 1
ATOM 1356 C C . ARG A 1 180 ? 0.692 -3.105 40.538 1.00 89.88 180 ARG A C 1
ATOM 1358 O O . ARG A 1 180 ? 0.059 -2.386 39.767 1.00 89.88 180 ARG A O 1
ATOM 1365 N N . GLY A 1 181 ? 0.879 -2.825 41.827 1.00 88.81 181 GLY A N 1
ATOM 1366 C CA . GLY A 1 181 ? 0.345 -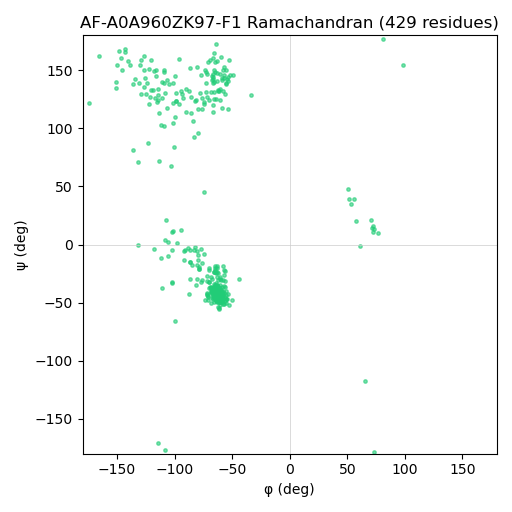1.639 42.486 1.00 88.81 181 GLY A CA 1
ATOM 1367 C C . GLY A 1 181 ? -1.162 -1.705 42.720 1.00 88.81 181 GLY A C 1
ATOM 1368 O O . GLY A 1 181 ? -1.830 -2.692 42.408 1.00 88.81 181 GLY A O 1
ATOM 1369 N N . LYS A 1 182 ? -1.691 -0.625 43.296 1.00 93.94 182 LYS A N 1
ATOM 1370 C CA . LYS A 1 182 ? -3.139 -0.403 43.359 1.00 93.94 182 LYS A CA 1
ATOM 1371 C C . LYS A 1 182 ? -3.606 0.074 41.988 1.00 93.94 182 LYS A C 1
ATOM 1373 O O . LYS A 1 182 ? -2.874 0.790 41.305 1.00 93.94 182 LYS A O 1
ATOM 1378 N N . ARG A 1 183 ? -4.812 -0.318 41.594 1.00 95.75 183 ARG A N 1
ATOM 1379 C CA . ARG A 1 183 ? -5.413 0.089 40.323 1.00 95.75 183 ARG A CA 1
ATOM 1380 C C . ARG A 1 183 ? -6.554 1.048 40.600 1.00 95.75 183 ARG A C 1
ATOM 1382 O O . ARG A 1 183 ? -7.305 0.837 41.549 1.00 95.75 183 ARG A O 1
ATOM 1389 N N . VAL A 1 184 ? -6.661 2.092 39.793 1.00 96.31 184 VAL A N 1
ATOM 1390 C CA . VAL A 1 184 ? -7.719 3.094 39.904 1.00 96.31 184 VAL A CA 1
ATOM 1391 C C . VAL A 1 184 ? -8.361 3.271 38.543 1.00 96.31 184 VAL A C 1
ATOM 1393 O O . VAL A 1 184 ? -7.654 3.470 37.560 1.00 96.31 184 VAL A O 1
ATOM 1396 N N . VAL A 1 185 ? -9.683 3.196 38.489 1.00 96.56 185 VAL A N 1
ATOM 1397 C CA . VAL A 1 185 ? -10.450 3.630 37.320 1.00 96.56 185 VAL A CA 1
ATOM 1398 C C . VAL A 1 185 ? -10.798 5.091 37.497 1.00 96.56 185 VAL A C 1
ATOM 1400 O O . VAL A 1 185 ? -11.211 5.494 38.582 1.00 96.56 185 VAL A O 1
ATOM 1403 N N . LEU A 1 186 ? -10.601 5.887 36.457 1.00 94.81 186 LEU A N 1
ATOM 1404 C CA . LEU A 1 186 ? -10.983 7.289 36.447 1.00 94.81 186 LEU A CA 1
ATOM 1405 C C . LEU A 1 186 ? -11.946 7.501 35.293 1.00 94.81 186 LEU A C 1
ATOM 1407 O O . LEU A 1 186 ? -11.623 7.137 34.164 1.00 94.81 186 LEU A O 1
ATOM 1411 N N . LEU A 1 187 ? -13.099 8.084 35.604 1.00 94.62 187 LEU A N 1
ATOM 1412 C CA . LEU A 1 187 ? -14.028 8.618 34.621 1.00 94.62 187 LEU A CA 1
ATOM 1413 C C . LEU A 1 187 ? -14.089 10.129 34.826 1.00 94.62 187 LEU A C 1
ATOM 1415 O O . LEU A 1 187 ? -14.371 10.601 35.933 1.00 94.62 187 LEU A O 1
ATOM 1419 N N . GLN A 1 188 ? -13.774 10.879 33.780 1.00 91.62 188 GLN A N 1
ATOM 1420 C CA . GLN A 1 188 ? -13.682 12.330 33.836 1.00 91.62 188 GLN A CA 1
ATOM 1421 C C . GLN A 1 188 ? -14.361 12.939 32.614 1.00 91.62 188 GLN A C 1
ATOM 1423 O O . GLN A 1 188 ? -14.189 12.457 31.499 1.00 91.62 188 GLN A O 1
ATOM 1428 N N . ARG A 1 189 ? -15.107 14.016 32.846 1.00 87.88 189 ARG A N 1
ATOM 1429 C CA . ARG A 1 189 ? -15.593 14.933 31.818 1.00 87.88 189 ARG A CA 1
ATOM 1430 C C . ARG A 1 189 ? -14.676 16.151 31.791 1.00 87.88 189 ARG A C 1
ATOM 1432 O O . ARG A 1 189 ? -14.172 16.533 32.850 1.00 87.88 189 ARG A O 1
ATOM 1439 N N . ASP A 1 190 ? -14.442 16.729 30.618 1.00 76.62 190 ASP A N 1
ATOM 1440 C CA . ASP A 1 190 ? -13.532 17.865 30.419 1.00 76.62 190 ASP A CA 1
ATOM 1441 C C . ASP A 1 190 ? -13.475 18.855 31.588 1.00 76.62 190 ASP A C 1
ATOM 1443 O O . ASP A 1 190 ? -14.491 19.379 32.040 1.00 76.62 190 ASP A O 1
ATOM 1447 N N . SER A 1 191 ? -12.254 19.150 32.042 1.00 67.56 191 SER A N 1
ATOM 1448 C CA . SER A 1 191 ? -11.953 20.163 33.066 1.00 67.56 191 SER A CA 1
ATOM 1449 C C . SER A 1 191 ? -12.578 19.940 34.461 1.00 67.56 191 SER A C 1
ATOM 1451 O O . SER A 1 191 ? -12.288 20.713 35.375 1.00 67.56 191 SER A O 1
ATOM 1453 N N . GLU A 1 192 ? -13.366 18.881 34.682 1.00 80.00 192 GLU A N 1
ATOM 1454 C CA . GLU A 1 192 ? -13.847 18.481 36.010 1.00 80.00 192 GLU A CA 1
ATOM 1455 C C . GLU A 1 192 ? -12.777 17.690 36.775 1.00 80.00 192 GLU A C 1
ATOM 1457 O O . GLU A 1 192 ? -11.924 17.020 36.187 1.00 80.00 192 GLU A O 1
ATOM 1462 N N . ALA A 1 193 ? -12.812 17.749 38.109 1.00 73.31 193 ALA A N 1
ATOM 1463 C CA . ALA A 1 193 ? -11.940 16.919 38.931 1.00 73.31 193 ALA A CA 1
ATOM 1464 C C . ALA A 1 193 ? -12.240 15.427 38.666 1.00 73.31 193 ALA A C 1
ATOM 1466 O O . ALA A 1 193 ? -13.408 15.032 38.666 1.00 73.31 193 ALA A O 1
ATOM 1467 N N . PRO A 1 194 ? -11.221 14.578 38.444 1.00 76.44 194 PRO A N 1
ATOM 1468 C CA . PRO A 1 194 ? -11.452 13.190 38.073 1.00 76.44 194 PRO A CA 1
ATOM 1469 C C . PRO A 1 194 ? -12.123 12.408 39.205 1.00 76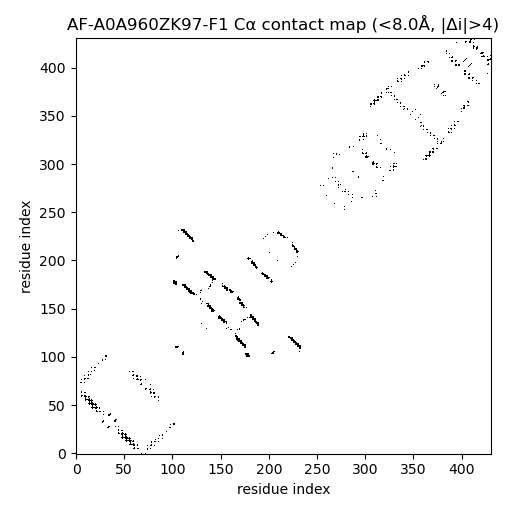.44 194 PRO A C 1
ATOM 1471 O O . PRO A 1 194 ? -11.633 12.386 40.337 1.00 76.44 194 PRO A O 1
ATOM 1474 N N . ASN A 1 195 ? -13.189 11.675 38.876 1.00 81.94 195 ASN A N 1
ATOM 1475 C CA . ASN A 1 195 ? -13.792 10.712 39.791 1.00 81.94 195 ASN A CA 1
ATOM 1476 C C . ASN A 1 195 ? -13.016 9.394 39.710 1.00 81.94 195 ASN A C 1
ATOM 1478 O O . ASN A 1 195 ? -13.256 8.553 38.841 1.00 81.94 195 ASN A O 1
ATOM 1482 N N . GLY A 1 196 ? -12.024 9.255 40.591 1.00 89.44 196 GLY A N 1
ATOM 1483 C CA . GLY A 1 196 ? -11.177 8.070 40.688 1.00 89.44 196 GLY A CA 1
ATOM 1484 C C . GLY A 1 196 ? -11.692 7.066 41.717 1.00 89.44 196 GLY A C 1
ATOM 1485 O O . GLY A 1 196 ? -11.897 7.418 42.877 1.00 89.44 196 GLY A O 1
ATOM 1486 N N . PHE A 1 197 ? -11.813 5.797 41.330 1.00 94.06 197 PHE A N 1
ATOM 1487 C CA . PHE A 1 197 ? -12.169 4.709 42.237 1.00 94.06 197 PHE A CA 1
ATOM 1488 C C . PHE A 1 197 ? -11.094 3.634 42.281 1.00 94.06 197 PHE A C 1
ATOM 1490 O O . PHE A 1 197 ? -10.626 3.159 41.247 1.00 94.06 197 PHE A O 1
ATOM 1497 N N . LEU A 1 198 ? -10.721 3.208 43.489 1.00 95.31 198 LEU A N 1
ATOM 1498 C CA . LEU A 1 198 ? -9.813 2.082 43.662 1.00 95.31 198 LEU A CA 1
ATOM 1499 C C . LEU A 1 198 ? -10.515 0.784 43.261 1.00 95.31 198 LEU A C 1
ATOM 1501 O O . LEU A 1 198 ? -11.554 0.438 43.816 1.00 95.31 198 LEU A O 1
ATOM 1505 N N . VAL A 1 199 ? -9.912 0.050 42.331 1.00 96.12 199 VAL A N 1
ATOM 1506 C CA . VAL A 1 199 ? -10.405 -1.247 41.871 1.00 96.12 199 VAL A CA 1
ATOM 1507 C C . VAL A 1 199 ? -9.782 -2.337 42.744 1.00 96.12 199 VAL A C 1
ATOM 1509 O O . VAL A 1 199 ? -8.563 -2.539 42.663 1.00 96.12 199 VAL A O 1
ATOM 1512 N N . PRO A 1 200 ? -10.561 -3.078 43.557 1.00 95.56 200 PRO A N 1
ATOM 1513 C CA . PRO A 1 200 ? -10.068 -4.199 44.360 1.00 95.56 200 PRO A CA 1
ATOM 1514 C C . PRO A 1 200 ? -9.783 -5.447 43.502 1.00 95.56 200 PRO A C 1
ATOM 1516 O O . PRO A 1 200 ? -10.143 -6.569 43.850 1.00 95.56 200 PRO A O 1
ATOM 1519 N N . LEU A 1 201 ? -9.124 -5.264 42.357 1.00 95.62 201 LEU A N 1
ATOM 1520 C CA . LEU A 1 201 ? -8.683 -6.346 41.491 1.00 95.62 201 LEU A CA 1
ATOM 1521 C C . LEU A 1 201 ? -7.352 -6.896 42.034 1.00 95.62 201 LEU A C 1
ATOM 1523 O O . LEU A 1 201 ? -6.393 -6.126 42.150 1.00 95.62 201 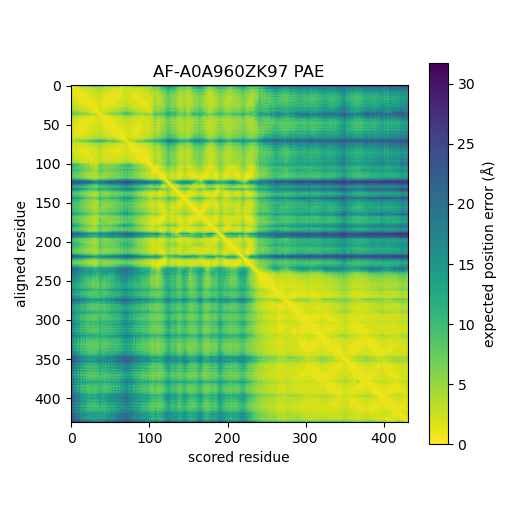LEU A O 1
ATOM 1527 N N . PRO A 1 202 ? -7.230 -8.201 42.338 1.00 94.88 202 PRO A N 1
ATOM 1528 C CA . PRO A 1 202 ? -5.973 -8.778 42.807 1.00 94.88 202 PRO A CA 1
ATOM 1529 C C . PRO A 1 202 ? -4.894 -8.751 41.713 1.00 94.88 202 PRO A C 1
ATOM 1531 O O . PRO A 1 202 ? -5.180 -8.641 40.518 1.00 94.88 202 PRO A O 1
ATOM 1534 N N . SER A 1 203 ? -3.622 -8.873 42.101 1.00 92.75 203 SER A N 1
ATOM 1535 C CA . SER A 1 203 ? -2.504 -8.941 41.144 1.00 92.75 203 SER A CA 1
ATOM 1536 C C . SER A 1 203 ? -2.616 -10.119 40.175 1.00 92.75 203 SER A C 1
ATOM 1538 O O . SER A 1 203 ? -2.170 -10.005 39.038 1.00 92.75 203 SER A O 1
ATOM 1540 N N . ARG A 1 204 ? -3.231 -11.224 40.615 1.00 93.50 204 ARG A N 1
ATOM 1541 C CA . ARG A 1 204 ? -3.541 -12.415 39.814 1.00 93.50 204 ARG A CA 1
ATOM 1542 C C . ARG A 1 204 ? -5.053 -12.678 39.883 1.00 93.50 204 ARG A C 1
ATOM 1544 O O . ARG A 1 204 ? -5.492 -13.369 40.803 1.00 93.50 204 ARG A O 1
ATOM 1551 N N . PRO A 1 205 ? -5.853 -12.060 38.996 1.00 95.12 205 PRO A N 1
ATOM 1552 C CA . PRO A 1 205 ? -7.286 -12.311 38.881 1.00 95.12 205 PRO A CA 1
ATOM 1553 C C . PRO A 1 205 ? -7.565 -13.797 38.655 1.00 95.12 205 PRO A C 1
ATOM 1555 O O . PRO A 1 205 ? -6.847 -14.467 37.918 1.00 95.12 205 PRO A O 1
ATOM 1558 N N . GLY A 1 206 ? -8.595 -14.313 39.320 1.00 94.44 206 GLY A N 1
ATOM 1559 C CA . GLY A 1 206 ? -9.057 -15.692 39.160 1.00 94.44 206 GLY A CA 1
ATOM 1560 C C . GLY A 1 206 ? -10.450 -15.738 38.542 1.00 94.44 206 GLY A C 1
ATOM 1561 O O . GLY A 1 206 ? -11.003 -14.709 38.164 1.00 94.44 206 GLY A O 1
ATOM 1562 N N . ARG A 1 207 ? -11.069 -16.925 38.512 1.00 93.56 207 ARG A N 1
ATOM 1563 C CA . ARG A 1 207 ? -12.423 -17.105 37.952 1.00 93.56 207 ARG A CA 1
ATOM 1564 C C . ARG A 1 207 ? -13.481 -16.202 38.592 1.00 93.56 207 ARG A C 1
ATOM 1566 O O . ARG A 1 207 ? -14.317 -15.680 37.875 1.00 93.56 207 ARG A O 1
ATOM 1573 N N . ARG A 1 208 ? -13.396 -15.942 39.903 1.00 94.75 208 ARG A N 1
ATOM 1574 C CA . ARG A 1 208 ? -14.308 -15.011 40.600 1.00 94.75 208 ARG A CA 1
ATOM 1575 C C . ARG A 1 208 ? -14.251 -13.585 40.052 1.00 94.75 208 ARG A C 1
ATOM 1577 O O . ARG A 1 208 ? -15.230 -12.869 40.131 1.00 94.75 208 ARG A O 1
ATOM 1584 N N . SER A 1 209 ? -13.114 -13.168 39.496 1.00 96.75 209 SER A N 1
ATOM 1585 C CA . SER A 1 209 ? -12.982 -11.844 38.883 1.00 96.75 209 SER A CA 1
ATOM 1586 C C . SER A 1 209 ? -13.681 -11.748 37.526 1.00 96.75 209 SER A C 1
ATOM 1588 O O . SER A 1 209 ? -13.747 -10.650 36.993 1.00 96.75 209 SER A O 1
ATOM 1590 N N . LEU A 1 210 ? -14.174 -12.859 36.961 1.00 96.38 210 LEU A N 1
ATOM 1591 C CA . LEU A 1 210 ? -14.996 -12.863 35.744 1.00 96.38 210 LEU A CA 1
ATOM 1592 C C . LEU A 1 210 ? -16.463 -12.510 36.032 1.00 96.38 210 LEU A C 1
ATOM 1594 O O . LEU A 1 210 ? -17.214 -12.168 35.121 1.00 96.38 210 LEU A O 1
ATOM 1598 N N . GLU A 1 211 ? -16.874 -12.603 37.294 1.00 97.25 211 GLU A N 1
ATOM 1599 C CA . GLU A 1 211 ? -18.197 -12.202 37.757 1.00 97.25 211 GLU A CA 1
ATOM 1600 C C . GLU A 1 211 ? -18.192 -10.706 38.090 1.00 97.25 211 GLU A C 1
ATOM 1602 O O . GLU A 1 211 ? -17.156 -10.136 38.443 1.00 97.25 211 GLU A O 1
ATOM 1607 N N . TRP A 1 212 ? -19.352 -10.061 37.958 1.00 97.88 212 TRP A N 1
ATOM 1608 C CA . TRP A 1 212 ? -19.513 -8.669 38.372 1.00 97.88 212 TRP A CA 1
ATOM 1609 C C . TRP A 1 212 ? -19.284 -8.528 39.875 1.00 97.88 212 TRP A C 1
ATOM 1611 O O . TRP A 1 212 ? -19.854 -9.273 40.669 1.00 97.88 212 TRP A O 1
ATOM 1621 N N . SER A 1 213 ? -18.473 -7.544 40.260 1.00 97.31 213 SER A N 1
ATOM 1622 C CA . SER A 1 213 ? -18.360 -7.124 41.652 1.00 97.31 213 SER A CA 1
ATOM 1623 C C . SER A 1 213 ? -19.670 -6.513 42.153 1.00 97.31 213 SER A C 1
ATOM 1625 O O . SER A 1 213 ? -20.509 -6.056 41.371 1.00 97.31 213 SER A O 1
ATOM 1627 N N . ASP A 1 214 ? -19.785 -6.384 43.472 1.00 96.69 214 ASP A N 1
ATOM 1628 C CA . ASP A 1 214 ? -20.751 -5.463 44.066 1.00 96.69 214 ASP A CA 1
ATOM 1629 C C . ASP A 1 214 ? -20.480 -4.019 43.613 1.00 96.69 214 ASP A C 1
ATOM 1631 O O . ASP A 1 214 ? -19.378 -3.672 43.165 1.00 96.69 214 ASP A O 1
ATOM 1635 N N . TRP A 1 215 ? -21.490 -3.163 43.754 1.00 95.06 215 TRP A N 1
ATOM 1636 C CA . TRP A 1 215 ? -21.355 -1.729 43.522 1.00 95.06 215 TRP A CA 1
ATOM 1637 C C . TRP A 1 215 ? -20.471 -1.070 44.588 1.00 95.06 215 TRP A C 1
ATOM 1639 O O . TRP A 1 215 ? -20.686 -1.234 45.790 1.00 95.06 215 TRP A O 1
ATOM 1649 N N . LEU A 1 216 ? -19.509 -0.267 44.140 1.00 94.69 216 LEU A N 1
ATOM 1650 C CA . LEU A 1 216 ? -18.527 0.435 44.958 1.00 94.69 216 LEU A CA 1
ATOM 1651 C C . LEU A 1 216 ? -18.573 1.954 44.692 1.00 94.69 216 LEU A C 1
ATOM 1653 O O . LEU A 1 216 ? -18.658 2.361 43.537 1.00 94.69 216 LEU A O 1
ATOM 1657 N N . PRO A 1 217 ? -18.461 2.813 45.720 1.00 90.69 217 PRO A N 1
ATOM 1658 C CA . PRO A 1 217 ? -18.611 2.472 47.133 1.00 90.69 217 PRO A CA 1
ATOM 1659 C C . PRO A 1 217 ? -20.039 1.976 47.433 1.00 90.69 217 PRO A C 1
ATOM 1661 O O . PRO A 1 217 ? -21.007 2.414 46.811 1.00 90.69 217 PRO A O 1
ATOM 1664 N N . ALA A 1 218 ? -20.171 1.059 48.392 1.00 84.56 218 ALA A N 1
ATOM 1665 C CA . ALA A 1 218 ? -21.468 0.501 48.766 1.00 84.56 218 ALA A CA 1
ATOM 1666 C C . ALA A 1 218 ? -22.380 1.564 49.411 1.00 84.56 218 ALA A C 1
ATOM 1668 O O . ALA A 1 218 ? -21.917 2.394 50.193 1.00 84.56 218 ALA A O 1
ATOM 1669 N N . GLY A 1 219 ? -23.683 1.512 49.112 1.00 73.81 219 GLY A N 1
ATOM 1670 C CA . GLY A 1 219 ? -24.717 2.263 49.838 1.00 73.81 219 GLY A CA 1
ATOM 1671 C C . GLY A 1 219 ? -24.775 3.776 49.594 1.00 73.81 219 GLY A C 1
ATOM 1672 O O . GLY A 1 219 ? -25.450 4.470 50.347 1.00 73.81 219 GLY A O 1
ATOM 1673 N N . VAL A 1 220 ? -24.098 4.309 48.570 1.00 76.12 220 VAL A N 1
ATOM 1674 C CA . VAL A 1 220 ? -24.116 5.754 48.287 1.00 76.12 220 VAL A CA 1
ATOM 1675 C C . VAL A 1 220 ? -25.061 6.059 47.126 1.00 76.12 220 VAL A C 1
ATOM 1677 O O . VAL A 1 220 ? -24.754 5.770 45.972 1.00 76.12 220 VAL A O 1
ATOM 1680 N N . ALA A 1 221 ? -26.235 6.609 47.441 1.00 74.56 221 ALA A N 1
ATOM 1681 C CA . ALA A 1 221 ? -27.266 6.916 46.454 1.00 74.56 221 ALA A CA 1
ATOM 1682 C C . ALA A 1 221 ? -26.904 8.108 45.550 1.00 74.56 221 ALA A C 1
ATOM 1684 O O . ALA A 1 221 ? -27.048 8.033 44.332 1.00 74.56 221 ALA A O 1
ATOM 1685 N N . ASP A 1 222 ? -26.350 9.154 46.158 1.00 82.69 222 ASP A N 1
ATOM 1686 C CA . ASP A 1 222 ? -26.195 10.471 45.528 1.00 82.69 222 ASP A CA 1
ATOM 1687 C C . ASP A 1 222 ? -24.824 10.671 44.866 1.00 82.69 222 ASP A C 1
ATOM 1689 O O . ASP A 1 222 ? -24.424 11.793 44.557 1.00 82.69 222 ASP A O 1
ATOM 1693 N N . LYS A 1 223 ? -24.045 9.597 44.696 1.00 88.38 223 LYS A N 1
ATOM 1694 C CA . LYS A 1 223 ? -22.695 9.662 44.125 1.00 88.38 223 LYS A CA 1
ATOM 1695 C C . LYS A 1 223 ? -22.523 8.648 43.009 1.00 88.38 223 LYS A C 1
ATOM 1697 O O . LYS A 1 223 ? -23.168 7.603 42.987 1.00 88.38 223 LYS A O 1
ATOM 1702 N N . LEU A 1 224 ? -21.592 8.962 42.112 1.00 92.00 224 LEU A N 1
ATOM 1703 C CA . LEU A 1 224 ? -21.111 8.020 41.116 1.00 92.00 224 LEU A CA 1
ATOM 1704 C C . LEU A 1 224 ? -20.584 6.768 41.834 1.00 92.00 224 LEU A C 1
ATOM 1706 O O . LEU A 1 224 ? -19.797 6.857 42.780 1.00 92.00 224 LEU A O 1
ATOM 1710 N N . SER A 1 225 ? -21.045 5.609 41.388 1.00 94.75 225 SER A N 1
ATOM 1711 C CA . SER A 1 225 ? -20.576 4.302 41.837 1.00 94.75 225 SER A CA 1
ATOM 1712 C C . SER A 1 225 ? -20.161 3.478 40.628 1.00 94.75 225 SER A C 1
ATOM 1714 O O . SER A 1 225 ? -20.517 3.798 39.496 1.00 94.75 225 SER A O 1
ATOM 1716 N N . PHE A 1 226 ? -19.385 2.429 40.846 1.00 96.69 226 PHE A N 1
ATOM 1717 C CA . PHE A 1 226 ? -18.958 1.533 39.787 1.00 96.69 226 PHE A CA 1
ATOM 1718 C C . PHE A 1 226 ? -19.009 0.083 40.251 1.00 96.69 226 PHE A C 1
ATOM 1720 O O . PHE A 1 226 ? -18.881 -0.209 41.439 1.00 96.69 226 PHE A O 1
ATOM 1727 N N . ARG A 1 227 ? -19.163 -0.832 39.307 1.00 97.50 227 ARG A N 1
ATOM 1728 C CA . ARG A 1 227 ? -18.825 -2.243 39.489 1.00 97.50 227 ARG A CA 1
ATOM 1729 C C . ARG A 1 227 ? -17.945 -2.677 38.339 1.00 97.50 227 ARG A C 1
ATOM 1731 O O . ARG A 1 227 ? -17.921 -2.029 37.295 1.00 97.50 227 ARG A O 1
ATOM 1738 N N . PHE A 1 228 ? -17.202 -3.752 38.529 1.00 98.12 228 PHE A N 1
ATOM 1739 C CA . PHE A 1 228 ? -16.290 -4.230 37.505 1.00 98.12 228 PHE A CA 1
ATOM 1740 C C . PHE A 1 228 ? -16.298 -5.746 37.420 1.00 98.12 228 PHE A C 1
ATOM 1742 O O . PHE A 1 228 ? -16.627 -6.440 38.381 1.00 98.12 228 PHE A O 1
ATOM 1749 N N . ARG A 1 229 ? -15.877 -6.245 36.268 1.00 97.88 229 ARG A N 1
ATOM 1750 C CA . ARG A 1 229 ? -15.439 -7.623 36.077 1.00 97.88 229 ARG A CA 1
ATOM 1751 C C . ARG A 1 229 ? -14.284 -7.640 35.096 1.00 97.88 229 ARG A C 1
ATOM 1753 O O . ARG A 1 229 ? -13.985 -6.655 34.428 1.00 97.88 229 ARG A O 1
ATOM 1760 N N . VAL A 1 230 ? -13.632 -8.778 35.002 1.00 97.38 230 VAL A N 1
ATOM 1761 C CA . VAL A 1 230 ? -12.617 -9.039 34.000 1.00 97.38 230 VAL A CA 1
ATOM 1762 C C . VAL A 1 230 ? -13.218 -9.884 32.890 1.00 97.38 230 VAL A C 1
ATOM 1764 O O . VAL A 1 230 ? -13.925 -10.853 33.150 1.00 97.38 230 VAL A O 1
ATOM 1767 N N . GLN A 1 231 ? -12.879 -9.557 31.653 1.00 96.62 231 GLN A N 1
ATOM 1768 C CA . GLN A 1 231 ? -13.132 -10.396 30.496 1.00 96.62 231 GLN A CA 1
ATOM 1769 C C . GLN A 1 231 ? -11.827 -10.805 29.832 1.00 96.62 231 GLN A C 1
ATOM 1771 O O . GLN A 1 231 ? -10.838 -10.077 29.868 1.00 96.62 231 GLN A O 1
ATOM 1776 N N . LYS A 1 232 ? -11.826 -11.989 29.222 1.00 95.19 232 LYS A N 1
ATOM 1777 C CA . LYS A 1 232 ? -10.721 -12.412 28.362 1.00 95.19 232 LYS A CA 1
ATOM 1778 C C . LYS A 1 232 ? -10.859 -11.685 27.034 1.00 95.19 232 LYS A C 1
ATOM 1780 O O . LYS A 1 232 ? -11.910 -11.790 26.405 1.00 95.19 232 LYS A O 1
ATOM 1785 N N . THR A 1 233 ? -9.809 -11.005 26.599 1.00 89.00 233 THR A N 1
ATOM 1786 C CA . THR A 1 233 ? -9.799 -10.323 25.307 1.00 89.00 233 THR A CA 1
ATOM 1787 C C . THR A 1 233 ? -10.006 -11.351 24.196 1.00 89.00 233 THR A C 1
ATOM 1789 O O . THR A 1 233 ? -9.287 -12.353 24.113 1.00 89.00 233 THR A O 1
ATOM 1792 N N . VAL A 1 234 ? -11.021 -11.136 23.356 1.00 83.25 234 VAL A N 1
ATOM 1793 C CA . VAL A 1 234 ? -11.198 -11.925 22.135 1.00 83.25 234 VAL A CA 1
ATOM 1794 C C . VAL A 1 234 ? -10.144 -11.428 21.144 1.00 83.25 234 VAL A C 1
ATOM 1796 O O . VAL A 1 234 ? -10.099 -10.223 20.890 1.00 83.25 234 VAL A O 1
ATOM 1799 N N . PRO A 1 235 ? -9.259 -12.296 20.621 1.00 77.31 235 PRO A N 1
ATOM 1800 C CA . PRO A 1 235 ? -8.300 -11.861 19.618 1.00 77.31 235 PRO A CA 1
ATOM 1801 C C . PRO A 1 235 ? -9.067 -11.304 18.410 1.00 77.31 235 PRO A C 1
ATOM 1803 O O . PRO A 1 235 ? -10.119 -11.854 18.064 1.00 77.31 235 PRO A O 1
ATOM 1806 N N . PRO A 1 236 ? -8.578 -10.227 17.771 1.00 80.19 236 PRO A N 1
ATOM 1807 C CA . PRO A 1 236 ? -9.192 -9.746 16.542 1.00 80.19 236 PRO A CA 1
ATOM 1808 C C . PRO A 1 236 ? -9.243 -10.889 15.516 1.00 80.19 236 PRO A C 1
ATOM 1810 O O . PRO A 1 236 ? -8.376 -11.774 15.550 1.00 80.19 236 PRO A O 1
ATOM 1813 N N . PRO A 1 237 ? -10.239 -10.901 14.611 1.00 83.31 237 PRO A N 1
ATOM 1814 C CA . PRO A 1 237 ? -10.235 -11.859 13.518 1.00 83.31 237 PRO A CA 1
ATOM 1815 C C . PRO A 1 237 ? -8.900 -11.750 12.766 1.00 83.31 237 PRO A C 1
ATOM 1817 O O . PRO A 1 237 ? -8.345 -10.648 12.666 1.00 83.31 237 PRO A O 1
ATOM 1820 N N . PRO A 1 238 ? -8.352 -12.872 12.271 1.00 85.06 238 PRO A N 1
ATOM 1821 C CA . PRO A 1 238 ? -7.132 -12.823 11.483 1.00 85.06 238 PRO A CA 1
ATOM 1822 C C . PRO A 1 238 ? -7.327 -11.850 10.308 1.00 85.06 238 PRO A C 1
ATOM 1824 O O . PRO A 1 238 ? -8.430 -11.782 9.754 1.00 85.06 238 PRO A O 1
ATOM 1827 N N . PRO A 1 239 ? -6.297 -11.070 9.935 1.00 89.12 239 PRO A N 1
ATOM 1828 C CA . PRO A 1 239 ? -6.386 -10.225 8.753 1.00 89.12 239 PRO A CA 1
ATOM 1829 C C . PRO A 1 239 ? -6.711 -11.098 7.538 1.00 89.12 239 PRO A C 1
ATOM 1831 O O . PRO A 1 239 ? -6.215 -12.224 7.445 1.00 89.12 239 PRO A O 1
ATOM 1834 N N . LYS A 1 240 ? -7.528 -10.576 6.613 1.00 91.25 240 LYS A N 1
ATOM 1835 C CA . LYS A 1 240 ? -7.818 -11.270 5.353 1.00 91.25 240 LYS A CA 1
ATOM 1836 C C . LYS A 1 240 ? -6.510 -11.631 4.652 1.00 91.25 240 LYS A C 1
ATOM 1838 O O . LYS A 1 240 ? -5.545 -10.859 4.666 1.00 91.25 240 LYS A O 1
ATOM 1843 N N . SER A 1 241 ? -6.470 -12.811 4.056 1.00 94.19 241 SER A N 1
ATOM 1844 C CA . SER A 1 241 ? -5.348 -13.237 3.228 1.00 94.19 241 SER A CA 1
ATOM 1845 C C . SER A 1 241 ? -5.241 -12.358 1.978 1.00 94.19 241 SER A C 1
ATOM 1847 O O . SER A 1 241 ? -6.219 -11.766 1.523 1.00 94.19 241 SER A O 1
ATOM 1849 N N . GLN A 1 242 ? -4.051 -12.293 1.378 1.00 92.25 242 GLN A N 1
ATOM 1850 C CA . GLN A 1 242 ? -3.862 -11.577 0.112 1.00 92.25 242 GLN A CA 1
ATOM 1851 C C . GLN A 1 242 ? -4.796 -12.103 -0.992 1.00 92.25 242 GLN A C 1
ATOM 1853 O O . GLN A 1 242 ? -5.304 -11.314 -1.780 1.00 92.25 242 GLN A O 1
ATOM 1858 N N . ALA A 1 243 ? -5.065 -13.412 -1.001 1.00 94.81 243 ALA A N 1
ATOM 1859 C CA . ALA A 1 243 ? -5.987 -14.038 -1.943 1.00 94.81 243 ALA A CA 1
ATOM 1860 C C . ALA A 1 243 ? -7.439 -13.577 -1.738 1.00 94.81 243 ALA A C 1
ATOM 1862 O O . ALA A 1 243 ? -8.143 -13.337 -2.711 1.00 94.81 243 ALA A O 1
ATOM 1863 N N . GLU A 1 244 ? -7.883 -13.407 -0.490 1.00 95.25 244 GLU A N 1
ATOM 1864 C CA . GLU A 1 244 ? -9.216 -12.863 -0.193 1.00 95.25 244 GLU A CA 1
ATOM 1865 C C . GLU A 1 244 ? -9.330 -11.397 -0.618 1.00 95.25 244 GLU A C 1
ATOM 1867 O O . GLU A 1 244 ? -10.335 -11.017 -1.211 1.00 95.25 244 GLU A O 1
ATOM 1872 N N . TYR A 1 245 ? -8.292 -10.584 -0.387 1.00 93.44 245 TYR A N 1
ATOM 1873 C CA . TYR A 1 245 ? -8.269 -9.202 -0.877 1.00 93.44 245 TYR A CA 1
ATOM 1874 C C . TYR A 1 245 ? -8.337 -9.130 -2.404 1.00 93.44 245 TYR A C 1
ATOM 1876 O O . TYR A 1 245 ? -9.101 -8.331 -2.939 1.00 93.44 245 TYR A O 1
ATOM 1884 N N . GLN A 1 246 ? -7.569 -9.974 -3.098 1.00 92.81 246 GLN A N 1
ATOM 1885 C CA . GLN A 1 246 ? -7.589 -10.049 -4.559 1.00 92.81 246 GLN A CA 1
ATOM 1886 C C . GLN A 1 246 ? -8.959 -10.496 -5.074 1.00 92.81 246 GLN A C 1
ATOM 1888 O O . GLN A 1 246 ? -9.519 -9.836 -5.938 1.00 92.81 246 GLN A O 1
ATOM 1893 N N . ALA A 1 247 ? -9.549 -11.539 -4.486 1.00 94.50 247 ALA A N 1
ATOM 1894 C CA . ALA A 1 247 ? -10.873 -12.018 -4.875 1.00 94.50 247 ALA A CA 1
ATOM 1895 C C . ALA A 1 247 ? -11.972 -10.959 -4.670 1.00 94.50 247 ALA A C 1
ATOM 1897 O O . ALA A 1 247 ? -12.869 -10.835 -5.502 1.00 94.50 247 ALA A O 1
ATOM 1898 N N . GLU A 1 248 ? -11.910 -10.178 -3.588 1.00 95.88 248 GLU A N 1
ATOM 1899 C CA . GLU A 1 248 ? -12.838 -9.063 -3.356 1.00 95.88 248 GLU A CA 1
ATOM 1900 C C . GLU A 1 248 ? -12.640 -7.922 -4.360 1.00 95.88 248 GLU A C 1
ATOM 1902 O O . GLU A 1 248 ? -13.619 -7.349 -4.840 1.00 95.88 248 GLU A O 1
ATOM 1907 N N . GLU A 1 249 ? -11.391 -7.594 -4.695 1.00 95.00 249 GLU A N 1
ATOM 1908 C CA . GLU A 1 249 ? -11.078 -6.573 -5.695 1.00 95.00 249 GLU A CA 1
ATOM 1909 C C . GLU A 1 249 ? -11.528 -6.999 -7.098 1.00 95.00 249 GLU A C 1
ATOM 1911 O O . GLU A 1 249 ? -12.146 -6.205 -7.809 1.00 95.00 249 GLU A O 1
ATOM 1916 N N . ASP A 1 250 ? -11.282 -8.254 -7.469 1.00 93.31 250 ASP A N 1
ATOM 1917 C CA . ASP A 1 250 ? -11.692 -8.833 -8.747 1.00 93.31 250 ASP A CA 1
ATOM 1918 C C . ASP A 1 250 ? -13.218 -8.890 -8.858 1.00 93.31 250 ASP A C 1
ATOM 1920 O O . ASP A 1 250 ? -13.778 -8.489 -9.878 1.00 93.31 250 ASP A O 1
ATOM 1924 N N . ALA A 1 251 ? -13.913 -9.300 -7.790 1.00 96.25 251 ALA A N 1
ATOM 1925 C CA . ALA A 1 251 ? -15.373 -9.284 -7.740 1.00 96.25 251 ALA A CA 1
ATOM 1926 C C . ALA A 1 251 ? -15.939 -7.861 -7.864 1.00 96.25 251 ALA A C 1
ATOM 1928 O O . ALA A 1 251 ? -16.955 -7.658 -8.531 1.00 96.25 251 ALA A O 1
ATOM 1929 N N . ARG A 1 252 ? -15.278 -6.864 -7.261 1.00 97.31 252 ARG A N 1
ATOM 1930 C CA . ARG A 1 252 ? -15.667 -5.456 -7.400 1.00 97.31 252 ARG A CA 1
ATOM 1931 C C . ARG A 1 252 ? -15.489 -4.969 -8.838 1.00 97.31 252 ARG A C 1
ATOM 1933 O O . ARG A 1 252 ? -16.433 -4.416 -9.390 1.00 97.31 252 ARG A O 1
ATOM 1940 N N . LYS A 1 253 ? -14.328 -5.211 -9.456 1.00 95.12 253 LYS A N 1
ATOM 1941 C CA . LYS A 1 253 ? -14.059 -4.840 -10.860 1.00 95.12 253 LYS A CA 1
ATOM 1942 C C . LYS A 1 253 ? -15.021 -5.526 -11.825 1.00 95.12 253 LYS A C 1
ATOM 1944 O O . LYS A 1 253 ? -15.472 -4.913 -12.787 1.00 95.12 253 LYS A O 1
ATOM 1949 N N . GLU A 1 254 ? -15.369 -6.781 -11.556 1.00 96.75 254 GLU A N 1
ATOM 1950 C CA . GLU A 1 254 ? -16.355 -7.515 -12.345 1.00 96.75 254 GLU A CA 1
ATOM 1951 C C . GLU A 1 254 ? -17.754 -6.904 -12.225 1.00 96.75 254 GLU A C 1
ATOM 1953 O O . GLU A 1 254 ? -18.438 -6.735 -13.233 1.00 96.75 254 GLU A O 1
ATOM 1958 N N . ALA A 1 255 ? -18.169 -6.526 -11.013 1.00 97.50 255 ALA A N 1
ATOM 1959 C CA . ALA A 1 255 ? -19.440 -5.844 -10.793 1.00 97.50 255 ALA A CA 1
ATOM 1960 C C . ALA A 1 255 ? -19.475 -4.455 -11.456 1.00 97.50 255 ALA A C 1
ATOM 1962 O O . ALA A 1 255 ? -20.490 -4.088 -12.044 1.00 97.50 255 ALA A O 1
ATOM 1963 N N . GLU A 1 256 ? -18.369 -3.706 -11.402 1.00 97.81 256 GLU A N 1
ATOM 1964 C CA . GLU A 1 256 ? -18.216 -2.413 -12.081 1.00 97.81 256 GLU A CA 1
ATOM 1965 C C . GLU A 1 256 ? -18.315 -2.564 -13.606 1.00 97.81 256 GLU A C 1
ATOM 1967 O O . GLU A 1 256 ? -19.061 -1.818 -14.237 1.00 97.81 256 GLU A O 1
ATOM 1972 N N . PHE A 1 257 ? -17.643 -3.560 -14.195 1.00 97.94 257 PHE A N 1
ATOM 1973 C CA . PHE A 1 257 ? -17.728 -3.851 -15.629 1.00 97.94 257 PHE A CA 1
ATOM 1974 C C . PHE A 1 257 ? -19.142 -4.271 -16.050 1.00 97.94 257 PHE A C 1
ATOM 1976 O O . PHE A 1 257 ? -19.681 -3.760 -17.030 1.00 97.94 257 PHE A O 1
ATOM 1983 N N . ALA A 1 258 ? -19.771 -5.172 -15.291 1.00 97.38 258 ALA A N 1
ATOM 1984 C CA . ALA A 1 258 ? -21.121 -5.659 -15.573 1.00 97.38 258 ALA A CA 1
ATOM 1985 C C . ALA A 1 258 ? -22.198 -4.565 -15.459 1.00 97.38 258 ALA A C 1
ATOM 1987 O O . ALA A 1 258 ? -23.273 -4.702 -16.042 1.00 97.38 258 ALA A O 1
ATOM 1988 N N . ALA A 1 259 ? -21.923 -3.488 -14.718 1.00 98.00 259 ALA A N 1
ATOM 1989 C CA . ALA A 1 259 ? -22.826 -2.354 -14.570 1.00 98.00 259 ALA A CA 1
ATOM 1990 C C . ALA A 1 259 ? -22.790 -1.371 -15.756 1.00 98.00 259 ALA A C 1
ATOM 1992 O O . ALA A 1 259 ? -23.633 -0.475 -15.801 1.00 98.00 259 ALA A O 1
ATOM 1993 N N . ILE A 1 260 ? -21.850 -1.510 -16.702 1.00 97.88 260 ILE A N 1
ATOM 1994 C CA . ILE A 1 260 ? -21.725 -0.605 -17.853 1.00 97.88 260 ILE A CA 1
ATOM 1995 C C . ILE A 1 260 ? -22.850 -0.890 -18.868 1.00 97.88 260 ILE A C 1
ATOM 1997 O O . ILE A 1 260 ? -22.936 -2.008 -19.384 1.00 97.88 260 ILE A O 1
ATOM 2001 N N . PRO A 1 261 ? -23.712 0.096 -19.194 1.00 97.44 261 PRO A N 1
ATOM 2002 C CA . PRO A 1 261 ? -24.731 -0.061 -20.231 1.00 97.44 261 PRO A CA 1
ATOM 2003 C C . PRO A 1 261 ? -24.130 -0.358 -21.612 1.00 97.44 261 PRO A C 1
ATOM 2005 O O . PRO A 1 261 ? -23.079 0.170 -21.967 1.00 97.44 261 PRO A O 1
ATOM 2008 N N . ALA A 1 262 ? -24.831 -1.146 -22.432 1.00 93.62 262 ALA A N 1
ATOM 2009 C CA . ALA A 1 262 ? -24.373 -1.493 -23.784 1.00 93.62 262 ALA A CA 1
ATOM 2010 C C . ALA A 1 262 ? -24.250 -0.275 -24.726 1.00 93.62 262 ALA A C 1
ATOM 2012 O O . ALA A 1 262 ? -23.503 -0.323 -25.701 1.00 93.62 262 ALA A O 1
ATOM 2013 N N . ASP A 1 263 ? -24.974 0.808 -24.440 1.00 94.88 263 ASP A N 1
ATOM 2014 C CA . ASP A 1 263 ? -24.956 2.080 -25.165 1.00 94.88 263 ASP A CA 1
ATOM 2015 C C . ASP A 1 263 ? -24.062 3.151 -24.509 1.00 94.88 263 ASP A C 1
ATOM 2017 O O . ASP A 1 263 ? -23.951 4.259 -25.037 1.00 94.88 263 ASP A O 1
ATOM 2021 N N . ALA A 1 264 ? -23.388 2.842 -23.392 1.00 97.56 264 ALA A N 1
ATOM 2022 C CA . ALA A 1 264 ? -22.504 3.782 -22.699 1.00 97.56 264 ALA A CA 1
ATOM 2023 C C . ALA A 1 264 ? -21.372 4.264 -23.619 1.00 97.56 264 ALA A C 1
ATOM 2025 O O . ALA A 1 264 ? -20.869 3.446 -24.384 1.00 97.56 264 ALA A O 1
ATOM 2026 N N . PRO A 1 265 ? -20.926 5.532 -23.564 1.00 98.00 265 PRO A N 1
ATOM 2027 C CA . PRO A 1 265 ? -19.856 6.052 -24.425 1.00 98.00 265 PRO A CA 1
ATOM 2028 C C . PRO A 1 265 ? -18.603 5.164 -24.460 1.00 98.00 265 PRO A C 1
ATOM 2030 O O . PRO A 1 265 ? -18.264 4.517 -23.466 1.00 98.00 265 PRO A O 1
ATOM 2033 N N . VAL A 1 266 ? -17.916 5.102 -25.606 1.00 97.88 266 VAL A N 1
ATOM 2034 C CA . VAL A 1 266 ? -16.780 4.182 -25.799 1.00 97.88 266 VAL A CA 1
ATOM 2035 C C . VAL A 1 266 ? -15.639 4.432 -24.809 1.00 97.88 266 VAL A C 1
ATOM 2037 O O . VAL A 1 266 ? -14.982 3.478 -24.391 1.00 97.88 266 VAL A O 1
ATOM 2040 N N . GLU A 1 267 ? -15.457 5.671 -24.3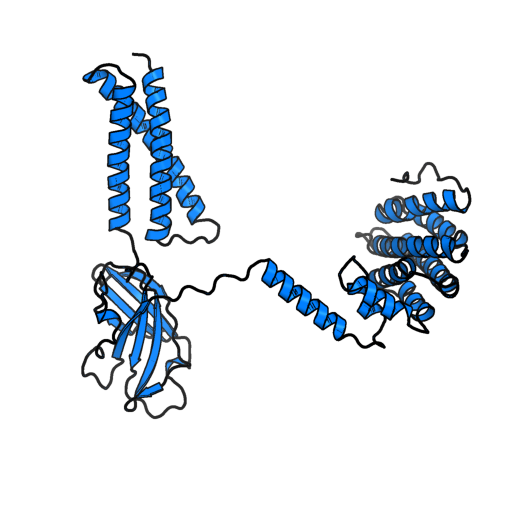40 1.00 97.94 267 GLU A N 1
ATOM 2041 C CA . GLU A 1 267 ? -14.436 6.003 -23.346 1.00 97.94 267 GLU A CA 1
ATOM 2042 C C . GLU A 1 267 ? -14.628 5.300 -21.992 1.00 97.94 267 GLU A C 1
ATOM 2044 O O . GLU A 1 267 ? -13.646 5.050 -21.290 1.00 97.94 267 GLU A O 1
ATOM 2049 N N . VAL A 1 268 ? -15.858 4.899 -21.640 1.00 98.06 268 VAL A N 1
ATOM 2050 C CA . VAL A 1 268 ? -16.149 4.157 -20.396 1.00 98.06 268 VAL A CA 1
ATOM 2051 C C . VAL A 1 268 ? -15.483 2.775 -20.407 1.00 98.06 268 VAL A C 1
ATOM 2053 O O . VAL A 1 268 ? -15.167 2.223 -19.353 1.00 98.06 268 VAL A O 1
ATOM 2056 N N . PHE A 1 269 ? -15.197 2.237 -21.595 1.00 97.94 269 PHE A N 1
ATOM 2057 C CA . PHE A 1 269 ? -14.528 0.950 -21.763 1.00 97.94 269 PHE A CA 1
ATOM 2058 C C . PHE A 1 269 ? -13.002 1.053 -21.734 1.00 97.94 269 PHE A C 1
ATOM 2060 O O . PHE A 1 269 ? -12.339 0.037 -21.540 1.00 97.94 269 PHE A O 1
ATOM 2067 N N . PHE A 1 270 ? -12.414 2.246 -21.878 1.00 97.44 270 PHE A N 1
ATOM 2068 C CA . PHE A 1 270 ? -10.957 2.403 -21.963 1.00 97.44 270 PHE A CA 1
ATOM 2069 C C . PHE A 1 270 ? -10.177 1.847 -20.762 1.00 97.44 270 PHE A C 1
ATOM 2071 O O . PHE A 1 270 ? -9.156 1.199 -21.003 1.00 97.44 270 PHE A O 1
ATOM 2078 N N . PRO A 1 271 ? -10.630 1.993 -19.496 1.00 96.94 271 PRO A N 1
ATOM 2079 C CA . PRO A 1 271 ? -9.963 1.354 -18.360 1.00 96.94 271 PRO A CA 1
ATOM 2080 C C . PRO A 1 271 ? -9.856 -0.166 -18.504 1.00 96.94 271 PRO A C 1
ATOM 2082 O O . PRO A 1 271 ? -8.936 -0.766 -17.958 1.00 96.94 271 PRO A O 1
ATOM 2085 N N . TYR A 1 272 ? -10.767 -0.781 -19.267 1.00 96.88 272 TYR A N 1
ATOM 2086 C CA . TYR A 1 272 ? -10.789 -2.219 -19.499 1.00 96.88 272 TYR A CA 1
ATOM 2087 C C . TYR A 1 272 ? -10.011 -2.677 -20.734 1.00 96.88 272 TYR A C 1
ATOM 2089 O O . TYR A 1 272 ? -9.857 -3.878 -20.954 1.00 96.88 272 TYR A O 1
ATOM 2097 N N . LEU A 1 273 ? -9.504 -1.725 -21.519 1.00 95.50 273 LEU A N 1
ATOM 2098 C CA . LEU A 1 273 ? -8.815 -1.956 -22.785 1.00 95.50 273 LEU A CA 1
ATOM 2099 C C . LEU A 1 273 ? -7.326 -1.612 -22.735 1.00 95.50 273 LEU A C 1
ATOM 2101 O O . LEU A 1 273 ? -6.609 -1.964 -23.668 1.00 95.50 273 LEU A O 1
ATOM 2105 N N . ASP A 1 274 ? -6.846 -0.934 -21.690 1.00 88.62 274 ASP A N 1
ATOM 2106 C CA . ASP A 1 274 ? -5.462 -0.450 -21.606 1.00 88.62 274 ASP A CA 1
ATOM 2107 C C . ASP A 1 274 ? -4.458 -1.607 -21.416 1.00 88.62 274 ASP A C 1
ATOM 2109 O O . ASP A 1 274 ? -3.519 -1.770 -22.204 1.00 88.62 274 ASP A O 1
ATOM 2113 N N . TYR A 1 275 ? -4.749 -2.508 -20.472 1.00 90.12 275 TYR A N 1
ATOM 2114 C CA . TYR A 1 275 ? -3.930 -3.676 -20.125 1.00 90.12 275 TYR A CA 1
ATOM 2115 C C . TYR A 1 275 ? -4.693 -4.990 -20.314 1.00 90.12 275 TYR A C 1
ATOM 2117 O O . TYR A 1 275 ? -5.923 -5.001 -20.314 1.00 90.12 275 TYR A O 1
ATOM 2125 N N . GLU A 1 276 ? -3.961 -6.098 -20.463 1.00 90.19 276 GLU A N 1
ATOM 2126 C CA . GLU A 1 276 ? -4.555 -7.437 -20.450 1.00 90.19 276 GLU A CA 1
ATOM 2127 C C . GLU A 1 276 ? -5.112 -7.742 -19.057 1.00 90.19 276 GLU A C 1
ATOM 2129 O O . GLU A 1 276 ? -4.378 -7.857 -18.076 1.00 90.19 276 GLU A O 1
ATOM 2134 N N . GLN A 1 277 ? -6.431 -7.863 -18.981 1.00 94.19 277 GLN A N 1
ATOM 2135 C CA . GLN A 1 277 ? -7.167 -8.213 -17.777 1.00 94.19 277 GLN A CA 1
ATOM 2136 C C . GLN A 1 277 ? -8.362 -9.112 -18.133 1.00 94.19 277 GLN A C 1
ATOM 2138 O O . GLN A 1 277 ? -8.745 -9.192 -19.304 1.00 94.19 277 GLN A O 1
ATOM 2143 N N . PRO A 1 278 ? -8.996 -9.785 -17.153 1.00 94.94 278 PRO A N 1
ATOM 2144 C CA . PRO A 1 278 ? -10.082 -10.734 -17.425 1.00 94.94 278 PRO A CA 1
ATOM 2145 C C . PRO A 1 278 ? -11.268 -10.154 -18.219 1.00 94.94 278 PRO A C 1
ATOM 2147 O O . PRO A 1 278 ? -12.031 -10.891 -18.843 1.00 94.94 278 PRO A O 1
ATOM 2150 N N . GLN A 1 279 ? -11.455 -8.833 -18.196 1.00 96.75 279 GLN A N 1
ATOM 2151 C CA . GLN A 1 279 ? -12.530 -8.131 -18.896 1.00 96.75 279 GLN A CA 1
ATOM 2152 C C . GLN A 1 279 ? -12.150 -7.663 -20.312 1.00 96.75 279 GLN A C 1
ATOM 2154 O O . GLN A 1 279 ? -13.051 -7.308 -21.068 1.00 96.75 279 GLN A O 1
ATOM 2159 N N . THR A 1 280 ? -10.868 -7.664 -20.701 1.00 96.12 280 THR A N 1
ATOM 2160 C CA . THR A 1 280 ? -10.397 -7.025 -21.947 1.00 96.12 280 THR A CA 1
ATOM 2161 C C . THR A 1 280 ? -11.071 -7.585 -23.195 1.00 96.12 280 THR A C 1
ATOM 2163 O O . THR A 1 280 ? -11.558 -6.819 -24.023 1.00 96.12 280 THR A O 1
ATOM 2166 N N . GLU A 1 281 ? -11.169 -8.911 -23.321 1.00 96.12 281 GLU A N 1
ATOM 2167 C CA . GLU A 1 281 ? -11.814 -9.544 -24.480 1.00 96.12 281 GLU A CA 1
ATOM 2168 C C . GLU A 1 281 ? -13.302 -9.182 -24.576 1.00 96.12 281 GLU A C 1
ATOM 2170 O O . GLU A 1 281 ? -13.798 -8.865 -25.656 1.00 96.12 281 GLU A O 1
ATOM 2175 N N . ARG A 1 282 ? -14.012 -9.164 -23.439 1.00 96.81 282 ARG A N 1
ATOM 2176 C CA . ARG A 1 282 ? -15.435 -8.793 -23.385 1.00 96.81 282 ARG A CA 1
ATOM 2177 C C . ARG A 1 282 ? -15.646 -7.315 -23.698 1.00 96.81 282 ARG A C 1
ATOM 2179 O O . ARG A 1 282 ? -16.575 -6.982 -24.427 1.00 96.81 282 ARG A O 1
ATOM 2186 N N . ALA A 1 283 ? -14.772 -6.442 -23.198 1.00 97.62 283 ALA A N 1
ATOM 2187 C CA . ALA A 1 283 ? -14.791 -5.020 -23.520 1.00 97.62 283 ALA A CA 1
ATOM 2188 C C . ALA A 1 283 ? -14.557 -4.791 -25.025 1.00 97.62 283 ALA A C 1
ATOM 2190 O O . ALA A 1 283 ? -15.320 -4.062 -25.653 1.00 97.62 283 ALA A O 1
ATOM 2191 N N . LEU A 1 284 ? -13.572 -5.465 -25.635 1.00 97.12 284 LEU A N 1
ATOM 2192 C CA . LEU A 1 284 ? -13.320 -5.385 -27.081 1.00 97.12 284 LEU A CA 1
ATOM 2193 C C . LEU A 1 284 ? -14.506 -5.896 -27.904 1.00 97.12 284 LEU A C 1
ATOM 2195 O O . LEU A 1 284 ? -14.868 -5.276 -28.903 1.00 97.12 284 LEU A O 1
ATOM 2199 N N . GLN A 1 285 ? -15.142 -6.994 -27.490 1.00 96.81 285 GLN A N 1
ATOM 2200 C CA . GLN A 1 285 ? -16.347 -7.513 -28.147 1.00 96.81 285 GLN A CA 1
ATOM 2201 C C . GLN A 1 285 ? -17.507 -6.510 -28.087 1.00 96.81 285 GLN A C 1
ATOM 2203 O O . GLN A 1 285 ? -18.146 -6.255 -29.104 1.00 96.81 285 GLN A O 1
ATOM 2208 N N . GLN A 1 286 ? -17.757 -5.897 -26.926 1.00 96.69 286 GLN A N 1
ATOM 2209 C CA . GLN A 1 286 ? -18.812 -4.889 -26.781 1.00 96.69 286 GLN A CA 1
ATOM 2210 C C . GLN A 1 286 ? -18.523 -3.632 -27.604 1.00 96.69 286 GLN A C 1
ATOM 2212 O O . GLN A 1 286 ? -19.415 -3.121 -28.277 1.00 96.69 286 GLN A O 1
ATOM 2217 N N . VAL A 1 287 ? -17.274 -3.160 -27.602 1.00 97.56 287 VAL A N 1
ATOM 2218 C CA . VAL A 1 287 ? -16.867 -1.982 -28.373 1.00 97.56 287 VAL A CA 1
ATOM 2219 C C . VAL A 1 287 ? -16.936 -2.246 -29.879 1.00 97.56 287 VAL A C 1
ATOM 2221 O O . VAL A 1 287 ? -17.513 -1.436 -30.598 1.00 97.56 287 VAL A O 1
ATOM 2224 N N . SER A 1 288 ? -16.424 -3.384 -30.359 1.00 96.94 288 SER A N 1
ATOM 2225 C CA . SER A 1 288 ? -16.423 -3.747 -31.790 1.00 96.94 288 SER A CA 1
ATOM 2226 C C . SER A 1 288 ? -17.817 -3.971 -32.382 1.00 96.94 288 SER A C 1
ATOM 2228 O O . SER A 1 288 ? -18.001 -3.788 -33.582 1.00 96.94 288 SER A O 1
ATOM 2230 N N . ALA A 1 289 ? -18.816 -4.302 -31.559 1.00 96.69 289 ALA A N 1
ATOM 2231 C CA . ALA A 1 289 ? -20.199 -4.477 -32.001 1.00 96.69 289 ALA A CA 1
ATOM 2232 C C . ALA A 1 289 ? -20.957 -3.152 -32.251 1.00 96.69 289 ALA A C 1
ATOM 2234 O O . ALA A 1 289 ? -22.115 -3.180 -32.675 1.00 96.69 289 ALA A O 1
ATOM 2235 N N . ARG A 1 290 ? -20.350 -1.987 -31.977 1.00 96.81 290 ARG A N 1
ATOM 2236 C CA . ARG A 1 290 ? -21.028 -0.683 -32.075 1.00 96.81 290 ARG A CA 1
ATOM 2237 C C . ARG A 1 290 ? -21.146 -0.217 -33.535 1.00 96.81 290 ARG A C 1
ATOM 2239 O O . ARG A 1 290 ? -20.133 -0.135 -34.227 1.00 96.81 290 ARG A O 1
ATOM 2246 N N . PRO A 1 291 ? -22.341 0.195 -34.003 1.00 96.69 291 PRO A N 1
ATOM 2247 C CA . PRO A 1 291 ? -22.555 0.560 -35.407 1.00 96.69 291 PRO A CA 1
ATOM 2248 C C . PRO A 1 291 ? -21.831 1.846 -35.840 1.00 96.69 291 PRO A C 1
ATOM 2250 O O . PRO A 1 291 ? -21.473 1.977 -37.004 1.00 96.69 291 PRO A O 1
ATOM 2253 N N . ASN A 1 292 ? -21.588 2.784 -34.916 1.00 96.50 292 ASN A N 1
ATOM 2254 C CA . ASN A 1 292 ? -20.948 4.078 -35.197 1.00 96.50 292 ASN A CA 1
ATOM 2255 C C . ASN A 1 292 ? -19.508 4.160 -34.665 1.00 96.50 292 ASN A C 1
ATOM 2257 O O . ASN A 1 292 ? -18.978 5.257 -34.482 1.00 96.50 292 ASN A O 1
ATOM 2261 N N . LEU A 1 293 ? -18.863 3.013 -34.420 1.00 97.62 293 LEU A N 1
ATOM 2262 C CA . LEU A 1 293 ? -17.568 2.956 -33.742 1.00 97.62 293 LEU A CA 1
ATOM 2263 C C . LEU A 1 293 ? -16.488 3.814 -34.419 1.00 97.62 293 LEU A C 1
ATOM 2265 O O . LEU A 1 293 ? -15.755 4.526 -33.737 1.00 97.62 293 LEU A O 1
ATOM 2269 N N . ALA A 1 294 ? -16.404 3.777 -35.753 1.00 98.06 294 ALA A N 1
ATOM 2270 C CA . ALA A 1 294 ? -15.419 4.553 -36.508 1.00 98.06 294 ALA A CA 1
ATOM 2271 C C . ALA A 1 294 ? -15.594 6.068 -36.333 1.00 98.06 294 ALA A C 1
ATOM 2273 O O . ALA A 1 294 ? -14.609 6.793 -36.195 1.00 98.06 294 ALA A O 1
ATOM 2274 N N . ALA A 1 295 ? -16.841 6.543 -36.280 1.00 98.06 295 ALA A N 1
ATOM 2275 C CA . ALA A 1 295 ? -17.136 7.949 -36.039 1.00 98.06 295 ALA A CA 1
ATOM 2276 C C . ALA A 1 295 ? -16.828 8.352 -34.586 1.00 98.06 295 ALA A C 1
ATOM 2278 O O . ALA A 1 295 ? -16.205 9.389 -34.372 1.00 98.06 295 ALA A O 1
ATOM 2279 N N . GLU A 1 296 ? -17.214 7.527 -33.605 1.00 97.94 296 GLU A N 1
ATOM 2280 C CA . GLU A 1 296 ? -16.953 7.772 -32.176 1.00 97.94 296 GLU A CA 1
ATOM 2281 C C . GLU A 1 296 ? -15.444 7.830 -31.878 1.00 97.94 296 GLU A C 1
ATOM 2283 O O . GLU A 1 296 ? -14.946 8.836 -31.369 1.00 97.94 296 GLU A O 1
ATOM 2288 N N . LEU A 1 297 ? -14.689 6.792 -32.262 1.00 98.25 297 LEU A N 1
ATOM 2289 C CA . LEU A 1 297 ? -13.236 6.755 -32.056 1.00 98.25 297 LEU A CA 1
ATOM 2290 C C . LEU A 1 297 ? -12.517 7.838 -32.864 1.00 98.25 297 LEU A C 1
ATOM 2292 O O . LEU A 1 297 ? -11.544 8.412 -32.381 1.00 98.25 297 LEU A O 1
ATOM 2296 N N . GLY A 1 298 ? -13.008 8.158 -34.064 1.00 98.12 298 GLY A N 1
ATOM 2297 C CA . GLY A 1 298 ? -12.470 9.239 -34.883 1.00 98.12 298 GLY A CA 1
ATOM 2298 C C . GLY A 1 298 ? -12.583 10.611 -34.225 1.00 98.12 298 GLY A C 1
ATOM 2299 O O . GLY A 1 298 ? -11.618 11.371 -34.241 1.00 98.12 298 GLY A O 1
ATOM 2300 N N . GLN A 1 299 ? -13.728 10.915 -33.608 1.00 98.25 299 GLN A N 1
ATOM 2301 C CA . GLN A 1 299 ? -13.924 12.162 -32.861 1.00 98.25 299 GLN A CA 1
ATOM 2302 C C . GLN A 1 299 ? -12.996 12.246 -31.646 1.00 98.25 299 GLN A C 1
ATOM 2304 O O . GLN A 1 299 ? -12.368 13.282 -31.430 1.00 98.25 299 GLN A O 1
ATOM 2309 N N . LEU A 1 300 ? -12.858 11.154 -30.888 1.00 98.31 300 LEU A N 1
ATOM 2310 C CA . LEU A 1 300 ? -11.953 11.102 -29.737 1.00 98.31 300 LEU A CA 1
ATOM 2311 C C . LEU A 1 300 ? -10.481 11.243 -30.154 1.00 98.31 300 LEU A C 1
ATOM 2313 O O . LEU A 1 300 ? -9.728 11.957 -29.495 1.00 98.31 300 LEU A O 1
ATOM 2317 N N . ALA A 1 301 ? -10.081 10.641 -31.278 1.00 98.31 301 ALA A N 1
ATOM 2318 C CA . ALA A 1 301 ? -8.709 10.692 -31.785 1.00 98.31 301 ALA A CA 1
ATOM 2319 C C . ALA A 1 301 ? -8.230 12.112 -32.154 1.00 98.31 301 ALA A C 1
ATOM 2321 O O . ALA A 1 301 ? -7.035 12.397 -32.062 1.00 98.31 301 ALA A O 1
ATOM 2322 N N . VAL A 1 302 ? -9.144 13.010 -32.544 1.00 98.12 302 VAL A N 1
ATOM 2323 C CA . VAL A 1 302 ? -8.840 14.423 -32.864 1.00 98.12 302 VAL A CA 1
ATOM 2324 C C . VAL A 1 302 ? -9.229 15.404 -31.750 1.00 98.12 302 VAL A C 1
ATOM 2326 O O . VAL A 1 302 ? -8.950 16.597 -31.864 1.00 98.12 302 VAL A O 1
ATOM 2329 N N . GLY A 1 303 ? -9.865 14.925 -30.674 1.00 97.44 303 GLY A N 1
ATOM 2330 C CA . GLY A 1 303 ? -10.291 15.744 -29.533 1.00 97.44 303 GLY A CA 1
ATOM 2331 C C . GLY A 1 303 ? -9.113 16.372 -28.785 1.00 97.44 303 GLY A C 1
ATOM 2332 O O . GLY A 1 303 ? -7.964 16.051 -29.062 1.00 97.44 303 GLY A O 1
ATOM 2333 N N . ASP A 1 304 ? -9.356 17.267 -27.825 1.00 97.44 304 ASP A N 1
ATOM 2334 C CA . ASP A 1 304 ? -8.280 18.021 -27.151 1.00 97.44 304 ASP A CA 1
ATOM 2335 C C . ASP A 1 304 ? -7.522 17.260 -26.059 1.00 97.44 304 ASP A C 1
ATOM 2337 O O . ASP A 1 304 ? -6.354 17.563 -25.797 1.00 97.44 304 ASP A O 1
ATOM 2341 N N . ASP A 1 305 ? -8.117 16.210 -25.502 1.00 98.00 305 ASP A N 1
ATOM 2342 C CA . ASP A 1 305 ? -7.483 15.346 -24.507 1.00 98.00 305 ASP A CA 1
ATOM 2343 C C . ASP A 1 305 ? -6.532 14.340 -25.181 1.00 98.00 305 ASP A C 1
ATOM 2345 O O . ASP A 1 305 ? -6.941 13.522 -26.008 1.00 98.00 305 ASP A O 1
ATOM 2349 N N . ALA A 1 306 ? -5.235 14.443 -24.877 1.00 97.50 306 ALA A N 1
ATOM 2350 C CA . ALA A 1 306 ? -4.208 13.599 -25.485 1.00 97.50 306 ALA A CA 1
ATOM 2351 C C . ALA A 1 306 ? -4.273 12.139 -25.024 1.00 97.50 306 ALA A C 1
ATOM 2353 O O . ALA A 1 306 ? -3.989 11.252 -25.831 1.00 97.50 306 ALA A O 1
ATOM 2354 N N . ASP A 1 307 ? -4.683 11.894 -23.779 1.00 97.31 307 ASP A N 1
ATOM 2355 C CA . ASP A 1 307 ? -4.803 10.551 -23.217 1.00 97.31 307 ASP A CA 1
ATOM 2356 C C . ASP A 1 307 ? -5.994 9.829 -23.850 1.00 97.31 307 ASP A C 1
ATOM 2358 O O . ASP A 1 307 ? -5.887 8.663 -24.234 1.00 97.31 307 ASP A O 1
ATOM 2362 N N . LEU A 1 308 ? -7.132 10.519 -24.004 1.00 97.69 308 LEU A N 1
ATOM 2363 C CA . LEU A 1 308 ? -8.302 9.952 -24.683 1.00 97.69 308 LEU A CA 1
ATOM 2364 C C . LEU A 1 308 ? -8.034 9.693 -26.167 1.00 97.69 308 LEU A C 1
ATOM 2366 O O . LEU A 1 308 ? -8.466 8.663 -26.683 1.00 97.69 308 LEU A O 1
ATOM 2370 N N . ALA A 1 309 ? -7.296 10.580 -26.838 1.00 98.19 309 ALA A N 1
ATOM 2371 C CA . ALA A 1 309 ? -6.914 10.387 -28.232 1.00 98.19 309 ALA A CA 1
ATOM 2372 C C . ALA A 1 309 ? -5.987 9.172 -28.421 1.00 98.19 309 ALA A C 1
ATOM 2374 O O . ALA A 1 309 ? -6.246 8.349 -29.301 1.00 98.19 309 ALA A O 1
ATOM 2375 N N . ASP A 1 310 ? -4.950 9.012 -27.583 1.00 97.88 310 ASP A N 1
ATOM 2376 C CA . ASP A 1 310 ? -4.084 7.819 -27.597 1.00 97.88 310 ASP A CA 1
ATOM 2377 C C . ASP A 1 310 ? -4.893 6.543 -27.344 1.00 97.88 310 ASP A C 1
ATOM 2379 O O . ASP A 1 310 ? -4.812 5.599 -28.132 1.00 97.88 310 ASP A O 1
ATOM 2383 N N . LYS A 1 311 ? -5.742 6.534 -26.309 1.00 97.69 311 LYS A N 1
ATOM 2384 C CA . LYS A 1 311 ? -6.605 5.389 -25.989 1.00 97.69 311 LYS A CA 1
ATOM 2385 C C . LYS A 1 311 ? -7.530 5.035 -27.147 1.00 97.69 311 LYS A C 1
ATOM 2387 O O . LYS A 1 311 ? -7.587 3.868 -27.523 1.00 97.69 311 LYS A O 1
ATOM 2392 N N . ALA A 1 312 ? -8.189 6.015 -27.763 1.00 98.38 312 ALA A N 1
ATOM 2393 C CA . ALA A 1 312 ? -9.062 5.782 -28.911 1.00 98.38 312 ALA A CA 1
ATOM 2394 C C . ALA A 1 312 ? -8.309 5.139 -30.088 1.00 98.38 312 ALA A C 1
ATOM 2396 O O . ALA A 1 312 ? -8.788 4.168 -30.675 1.00 98.38 312 ALA A O 1
ATOM 2397 N N . LEU A 1 313 ? -7.102 5.622 -30.397 1.00 98.50 313 LEU A N 1
ATOM 2398 C CA . LEU A 1 313 ? -6.262 5.068 -31.462 1.00 98.50 313 LEU A CA 1
ATOM 2399 C C . LEU A 1 313 ? -5.740 3.661 -31.115 1.00 98.50 313 LEU A C 1
ATOM 2401 O O . LEU A 1 313 ? -5.724 2.780 -31.975 1.00 98.50 313 LEU A O 1
ATOM 2405 N N . ARG A 1 314 ? -5.396 3.397 -29.850 1.00 97.69 314 ARG A N 1
ATOM 2406 C CA . ARG A 1 314 ? -5.035 2.049 -29.378 1.00 97.69 314 ARG A CA 1
ATOM 2407 C C . ARG A 1 314 ? -6.193 1.064 -29.463 1.00 97.69 314 ARG A C 1
ATOM 2409 O O . ARG A 1 314 ? -5.961 -0.100 -29.769 1.00 97.69 314 ARG A O 1
ATOM 2416 N N . VAL A 1 315 ? -7.434 1.504 -29.239 1.00 97.88 315 VAL A N 1
ATOM 2417 C CA . VAL A 1 315 ? -8.599 0.635 -29.459 1.00 97.88 315 VAL A CA 1
ATOM 2418 C C . VAL A 1 315 ? -8.642 0.166 -30.912 1.00 97.88 315 VAL A C 1
ATOM 2420 O O . VAL A 1 315 ? -8.809 -1.029 -31.129 1.00 97.88 315 VAL A O 1
ATOM 2423 N N . ILE A 1 316 ? -8.415 1.057 -31.889 1.00 98.19 316 ILE A N 1
ATOM 2424 C CA . ILE A 1 316 ? -8.378 0.697 -33.322 1.00 98.19 316 ILE A CA 1
ATOM 2425 C C . ILE A 1 316 ? -7.300 -0.360 -33.599 1.00 98.19 316 ILE A C 1
ATOM 2427 O O . ILE A 1 316 ? -7.549 -1.315 -34.333 1.00 98.19 316 ILE A O 1
ATOM 2431 N N . GLU A 1 317 ? -6.115 -0.221 -32.997 1.00 97.88 317 GLU A N 1
ATOM 2432 C CA . GLU A 1 317 ? -5.032 -1.204 -33.131 1.00 97.88 317 GLU A CA 1
ATOM 2433 C C . GLU A 1 317 ? -5.414 -2.588 -32.582 1.00 97.88 317 GLU A C 1
ATOM 2435 O O . GLU A 1 317 ? -5.128 -3.601 -33.226 1.00 97.88 317 GLU A O 1
ATOM 2440 N N . LYS A 1 318 ? -6.118 -2.624 -31.445 1.00 97.25 318 LYS A N 1
ATOM 2441 C CA . LYS A 1 318 ? -6.550 -3.855 -30.766 1.00 97.25 318 LYS A CA 1
ATOM 2442 C C . LYS A 1 318 ? -7.802 -4.503 -31.365 1.00 97.25 318 LYS A C 1
ATOM 2444 O O . LYS A 1 318 ? -8.183 -5.587 -30.920 1.00 97.25 318 LYS A O 1
ATOM 2449 N N . LEU A 1 319 ? -8.458 -3.882 -32.350 1.00 97.38 319 LEU A N 1
ATOM 2450 C CA . LEU A 1 319 ? -9.621 -4.495 -32.991 1.00 97.38 319 LEU A CA 1
ATOM 2451 C C . LEU A 1 319 ? -9.217 -5.809 -33.690 1.00 97.38 319 LEU A C 1
ATOM 2453 O O . LEU A 1 319 ? -8.233 -5.836 -34.446 1.00 97.38 319 LEU A O 1
ATOM 2457 N N . PRO A 1 320 ? -9.982 -6.901 -33.485 1.00 95.38 320 PRO A N 1
ATOM 2458 C CA . PRO A 1 320 ? -9.682 -8.182 -34.117 1.00 95.38 320 PRO A CA 1
ATOM 2459 C C . PRO A 1 320 ? -9.743 -8.064 -35.646 1.00 95.38 320 PRO A C 1
ATOM 2461 O O . PRO A 1 320 ? -8.836 -8.532 -36.335 1.00 95.38 320 PRO A O 1
ATOM 2464 N N . GLU A 1 321 ? -10.750 -7.350 -36.155 1.00 96.38 321 GLU A N 1
ATOM 2465 C CA . GLU A 1 321 ? -11.002 -7.119 -37.580 1.00 96.38 321 GLU A CA 1
ATOM 2466 C C . GLU A 1 321 ? -11.357 -5.636 -37.811 1.00 96.38 321 GLU A C 1
ATOM 2468 O O . GLU A 1 321 ? -12.536 -5.278 -37.848 1.00 96.38 321 GLU A O 1
ATOM 2473 N N . PRO A 1 322 ? -10.367 -4.726 -37.897 1.00 97.44 322 PRO A N 1
ATOM 2474 C CA . PRO A 1 322 ? -10.645 -3.329 -38.213 1.00 97.44 322 PRO A CA 1
ATOM 2475 C C . PRO A 1 322 ? -11.170 -3.204 -39.652 1.00 97.44 322 PRO A C 1
ATOM 2477 O O . PRO A 1 322 ? -10.729 -3.923 -40.548 1.00 97.44 322 PRO A O 1
ATOM 2480 N N . THR A 1 323 ? -12.108 -2.284 -39.881 1.00 97.88 323 THR A N 1
ATOM 2481 C CA . THR A 1 323 ? -12.686 -2.026 -41.209 1.00 97.88 323 THR A CA 1
ATOM 2482 C C . THR A 1 323 ? -11.998 -0.844 -41.913 1.00 97.88 323 THR A C 1
ATOM 2484 O O . THR A 1 323 ? -11.412 0.020 -41.251 1.00 97.88 323 THR A O 1
ATOM 2487 N N . PRO A 1 324 ? -12.101 -0.729 -43.253 1.00 98.31 324 PRO A N 1
ATOM 2488 C CA . PRO A 1 324 ? -11.584 0.432 -43.987 1.00 98.31 324 PRO A CA 1
ATOM 2489 C C . PRO A 1 324 ? -12.175 1.785 -43.551 1.00 98.31 324 PRO A C 1
ATOM 2491 O O . PRO A 1 324 ? -11.555 2.820 -43.788 1.00 98.31 324 PRO A O 1
ATOM 2494 N N . ASP A 1 325 ? -13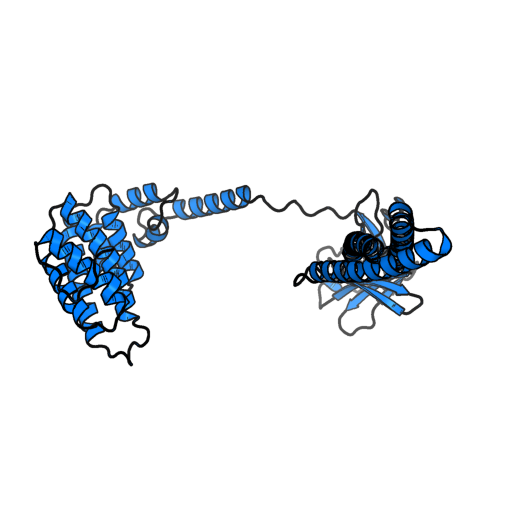.324 1.795 -42.866 1.00 98.06 325 ASP A N 1
ATOM 2495 C CA . ASP A 1 325 ? -13.969 3.019 -42.368 1.00 98.06 325 ASP A CA 1
ATOM 2496 C C . ASP A 1 325 ? -13.113 3.771 -41.334 1.00 98.06 325 ASP A C 1
ATOM 2498 O O . ASP A 1 325 ? -13.311 4.967 -41.119 1.00 98.06 325 ASP A O 1
ATOM 2502 N N . PHE A 1 326 ? -12.125 3.107 -40.720 1.00 98.38 326 PHE A N 1
ATOM 2503 C CA . PHE A 1 326 ? -11.171 3.737 -39.803 1.00 98.38 326 PHE A CA 1
ATOM 2504 C C . PHE A 1 326 ? -10.036 4.498 -40.500 1.00 98.38 326 PHE A C 1
ATOM 2506 O O . PHE A 1 326 ? -9.353 5.279 -39.837 1.00 98.38 326 PHE A O 1
ATOM 2513 N N . ILE A 1 327 ? -9.828 4.324 -41.813 1.00 98.56 327 ILE A N 1
ATOM 2514 C CA . ILE A 1 327 ? -8.718 4.972 -42.533 1.00 98.56 327 ILE A CA 1
ATOM 2515 C C . ILE A 1 327 ? -8.851 6.498 -42.460 1.00 98.56 327 ILE A C 1
ATOM 2517 O O . ILE A 1 327 ? -7.954 7.163 -41.947 1.00 98.56 327 ILE A O 1
ATOM 2521 N N . ALA A 1 328 ? -9.987 7.059 -42.885 1.00 98.31 328 ALA A N 1
ATOM 2522 C CA . ALA A 1 328 ? -10.186 8.510 -42.898 1.00 98.31 328 ALA A CA 1
ATOM 2523 C C . ALA A 1 328 ? -10.103 9.161 -41.493 1.00 98.31 328 ALA A C 1
ATOM 2525 O O . ALA A 1 328 ? -9.449 10.202 -41.364 1.00 98.31 328 ALA A O 1
ATOM 2526 N N . PRO A 1 329 ? -10.687 8.577 -40.423 1.00 98.38 329 PRO A N 1
ATOM 2527 C CA . PRO A 1 329 ? -10.451 9.018 -39.048 1.00 98.38 329 PRO A CA 1
ATOM 2528 C C . PRO A 1 329 ? -8.978 9.021 -38.618 1.00 98.38 329 PRO A C 1
ATOM 2530 O O . PRO A 1 329 ? -8.514 9.997 -38.027 1.00 98.38 329 PRO A O 1
ATOM 2533 N N . VAL A 1 330 ? -8.221 7.963 -38.927 1.00 98.56 330 VAL A N 1
ATOM 2534 C CA . VAL A 1 330 ? -6.801 7.874 -38.550 1.00 98.56 330 VAL A CA 1
ATOM 2535 C C . VAL A 1 330 ? -5.950 8.854 -39.360 1.00 98.56 330 VAL A C 1
ATOM 2537 O O . VAL A 1 330 ? -5.063 9.496 -38.800 1.00 98.56 330 VAL A O 1
ATOM 2540 N N . GLU A 1 331 ? -6.244 9.075 -40.640 1.00 98.62 331 GLU A N 1
ATOM 2541 C CA . GLU A 1 331 ? -5.614 10.150 -41.414 1.00 98.62 331 GLU A CA 1
ATOM 2542 C C . GLU A 1 331 ? -5.903 11.537 -40.811 1.00 98.62 331 GLU A C 1
ATOM 2544 O O . GLU A 1 331 ? -5.009 12.379 -40.701 1.00 98.62 331 GLU A O 1
ATOM 2549 N N . ALA A 1 332 ? -7.146 11.787 -40.381 1.00 98.50 332 ALA A N 1
ATOM 2550 C CA . ALA A 1 332 ? -7.520 13.041 -39.731 1.00 98.50 332 ALA A CA 1
ATOM 2551 C C . ALA A 1 332 ? -6.738 13.263 -38.426 1.00 98.50 332 ALA A C 1
ATOM 2553 O O . ALA A 1 332 ? -6.237 14.367 -38.209 1.00 98.50 332 ALA A O 1
ATOM 2554 N N . ALA A 1 333 ? -6.554 12.217 -37.617 1.00 98.56 333 ALA A N 1
ATOM 2555 C CA . ALA A 1 333 ? -5.698 12.259 -36.432 1.00 98.56 333 ALA A CA 1
ATOM 2556 C C . ALA A 1 333 ? -4.227 12.558 -36.781 1.00 98.56 333 ALA A C 1
ATOM 2558 O O . ALA A 1 333 ? -3.590 13.368 -36.111 1.00 98.56 333 ALA A O 1
ATOM 2559 N N . GLY A 1 334 ? -3.700 11.997 -37.874 1.00 98.62 334 GLY A N 1
ATOM 2560 C CA . GLY A 1 334 ? -2.349 12.311 -38.357 1.00 98.62 334 GLY A CA 1
ATOM 2561 C C . GLY A 1 334 ? -2.190 13.787 -38.746 1.00 98.62 334 GLY A C 1
ATOM 2562 O O . GLY A 1 334 ? -1.204 14.438 -38.385 1.00 98.62 334 GLY A O 1
ATOM 2563 N N . ARG A 1 335 ? -3.197 14.358 -39.420 1.00 98.69 335 ARG A N 1
ATOM 2564 C CA . ARG A 1 335 ? -3.237 15.791 -39.756 1.00 98.69 335 ARG A CA 1
ATOM 2565 C C . ARG A 1 335 ? -3.356 16.686 -38.518 1.00 98.69 335 ARG A C 1
ATOM 2567 O O . ARG A 1 335 ? -2.687 17.719 -38.471 1.00 98.69 335 ARG A O 1
ATOM 2574 N N . ASP A 1 336 ? -4.149 16.294 -37.520 1.00 98.56 336 ASP A N 1
ATOM 2575 C CA . ASP A 1 336 ? -4.256 17.010 -36.239 1.00 98.56 336 ASP A CA 1
ATOM 2576 C C . ASP A 1 336 ? -2.927 17.000 -35.465 1.00 98.56 336 ASP A C 1
ATOM 2578 O O . ASP A 1 336 ? -2.483 18.045 -34.988 1.00 98.56 336 ASP A O 1
ATOM 2582 N N . ILE A 1 337 ? -2.221 15.864 -35.420 1.00 98.56 337 ILE A N 1
ATOM 2583 C CA . ILE A 1 337 ? -0.882 15.772 -34.814 1.00 98.56 337 ILE A CA 1
ATOM 2584 C C . ILE A 1 337 ? 0.093 16.736 -35.500 1.00 98.56 337 ILE A C 1
ATOM 2586 O O . ILE A 1 337 ? 0.830 17.450 -34.817 1.00 98.56 337 ILE A O 1
ATOM 2590 N N . ALA A 1 338 ? 0.083 16.809 -36.836 1.00 98.62 338 ALA A N 1
ATOM 2591 C CA . ALA A 1 338 ? 0.909 17.766 -37.571 1.00 98.62 338 ALA A CA 1
ATOM 2592 C C . ALA A 1 338 ? 0.557 19.224 -37.215 1.00 98.62 338 ALA A C 1
ATOM 2594 O O . ALA A 1 338 ? 1.448 20.053 -37.045 1.00 98.62 338 ALA A O 1
ATOM 2595 N N . GLU A 1 339 ? -0.723 19.555 -37.052 1.00 98.50 339 GLU A N 1
ATOM 2596 C CA . GLU A 1 339 ? -1.133 20.896 -36.628 1.00 98.50 339 GLU A CA 1
ATOM 2597 C C . GLU A 1 339 ? -0.704 21.214 -35.186 1.00 98.50 339 GLU A C 1
ATOM 2599 O O . GLU A 1 339 ? -0.188 22.297 -34.908 1.00 98.50 339 GLU A O 1
ATOM 2604 N N . ARG A 1 340 ? -0.824 20.251 -34.268 1.00 98.25 340 ARG A N 1
ATOM 2605 C CA . ARG A 1 340 ? -0.330 20.386 -32.890 1.00 98.25 340 ARG A CA 1
ATOM 2606 C C . ARG A 1 340 ? 1.185 20.577 -32.847 1.00 98.25 340 ARG A C 1
ATOM 2608 O O . ARG A 1 340 ? 1.654 21.425 -32.095 1.00 98.25 340 ARG A O 1
ATOM 2615 N N . LEU A 1 341 ? 1.940 19.870 -33.689 1.00 98.31 341 LEU A N 1
ATOM 2616 C CA . LEU A 1 341 ? 3.382 20.077 -33.840 1.00 98.31 341 LEU A CA 1
ATOM 2617 C C . LEU A 1 341 ? 3.720 21.498 -34.295 1.00 98.31 341 LEU A C 1
ATOM 2619 O O . LEU A 1 341 ? 4.623 22.102 -33.727 1.00 98.31 341 LEU A O 1
ATOM 2623 N N . ARG A 1 342 ? 2.977 22.072 -35.254 1.00 98.50 342 ARG A N 1
ATOM 2624 C CA . ARG A 1 342 ? 3.180 23.479 -35.655 1.00 98.50 342 ARG A CA 1
ATOM 2625 C C . ARG A 1 342 ? 2.995 24.431 -34.478 1.00 98.50 342 ARG A C 1
ATOM 2627 O O . ARG A 1 342 ? 3.803 25.339 -34.307 1.00 98.50 342 ARG A O 1
ATOM 2634 N N . ARG A 1 343 ? 1.966 24.207 -33.652 1.00 98.12 343 ARG A N 1
ATOM 2635 C CA . ARG A 1 343 ? 1.742 25.000 -32.433 1.00 98.12 343 ARG A CA 1
ATOM 2636 C C . ARG A 1 343 ? 2.910 24.864 -31.458 1.00 98.12 343 ARG A C 1
ATOM 2638 O O . ARG A 1 343 ? 3.441 25.879 -31.034 1.00 98.12 343 ARG A O 1
ATOM 2645 N N . VAL A 1 344 ? 3.361 23.639 -31.183 1.00 97.56 344 VAL A N 1
ATOM 2646 C CA . VAL A 1 344 ? 4.524 23.381 -30.314 1.00 97.56 344 VAL A CA 1
ATOM 2647 C C . VAL A 1 344 ? 5.791 24.052 -30.851 1.00 97.56 344 VAL A C 1
ATOM 2649 O O . VAL A 1 344 ? 6.543 24.643 -30.083 1.00 97.56 344 VAL A O 1
ATOM 2652 N N . ASN A 1 345 ? 6.026 24.016 -32.162 1.00 97.69 345 ASN A N 1
ATOM 2653 C CA . ASN A 1 345 ? 7.186 24.661 -32.779 1.00 97.69 345 ASN A CA 1
ATOM 2654 C C . ASN A 1 345 ? 7.109 26.195 -32.700 1.00 97.69 345 ASN A C 1
ATOM 2656 O O . ASN A 1 345 ? 8.148 26.844 -32.611 1.00 97.69 345 ASN A O 1
ATOM 2660 N N . ALA A 1 346 ? 5.901 26.765 -32.694 1.00 97.50 346 ALA A N 1
ATOM 2661 C CA . ALA A 1 346 ? 5.674 28.196 -32.510 1.00 97.50 346 ALA A CA 1
ATOM 2662 C C . ALA A 1 346 ? 5.770 28.652 -31.040 1.00 97.50 346 ALA A C 1
ATOM 2664 O O . ALA A 1 346 ? 5.991 29.836 -30.797 1.00 97.50 346 ALA A O 1
ATOM 2665 N N . THR A 1 347 ? 5.617 27.743 -30.072 1.00 97.12 347 THR A N 1
ATOM 2666 C CA . THR A 1 347 ? 5.731 28.031 -28.635 1.00 97.12 347 THR A CA 1
ATOM 2667 C C . THR A 1 347 ? 7.193 28.045 -28.196 1.00 97.12 347 THR A C 1
ATOM 2669 O O . THR A 1 347 ? 7.928 27.069 -28.372 1.00 97.12 347 THR A O 1
ATOM 2672 N N . SER A 1 348 ? 7.634 29.142 -27.590 1.00 94.88 348 SER A N 1
ATOM 2673 C CA . SER A 1 348 ? 8.992 29.257 -27.054 1.00 94.88 348 SER A CA 1
ATOM 2674 C C . SER A 1 348 ? 9.207 28.352 -25.831 1.00 94.88 348 SER A C 1
ATOM 2676 O O . SER A 1 348 ? 8.266 27.966 -25.140 1.00 94.88 348 SER A O 1
ATOM 2678 N N . ALA A 1 349 ? 10.466 28.025 -25.518 1.00 91.06 349 ALA A N 1
ATOM 2679 C CA . ALA A 1 349 ? 10.794 27.258 -24.310 1.00 91.06 349 ALA A CA 1
ATOM 2680 C C . ALA A 1 349 ? 10.433 27.997 -23.003 1.00 91.06 349 ALA A C 1
ATOM 2682 O O . ALA A 1 349 ? 10.302 27.363 -21.963 1.00 91.06 349 ALA A O 1
ATOM 2683 N N . GLU A 1 350 ? 10.270 29.323 -23.044 1.00 93.25 350 GLU A N 1
ATOM 2684 C CA . GLU A 1 350 ? 9.819 30.115 -21.893 1.00 93.25 350 GLU A CA 1
ATOM 2685 C C . GLU A 1 350 ? 8.305 29.986 -21.660 1.00 93.25 350 GLU A C 1
ATOM 2687 O O . GLU A 1 350 ? 7.858 30.006 -20.514 1.00 93.25 350 GLU A O 1
ATOM 2692 N N . GLU A 1 351 ? 7.519 29.816 -22.727 1.00 94.69 351 GLU A N 1
ATOM 2693 C CA . GLU A 1 351 ? 6.058 29.658 -22.667 1.00 94.69 351 GLU A CA 1
ATOM 2694 C C . GLU A 1 351 ? 5.625 28.230 -22.296 1.00 94.69 351 GLU A C 1
ATOM 2696 O O . GLU A 1 351 ? 4.585 28.054 -21.663 1.00 94.69 351 GLU A O 1
ATOM 2701 N N . ASP A 1 352 ? 6.423 27.214 -22.648 1.00 92.56 352 ASP A N 1
ATOM 2702 C CA . ASP A 1 352 ? 6.221 25.814 -22.245 1.00 92.56 352 ASP A CA 1
ATOM 2703 C C . ASP A 1 352 ? 7.527 25.197 -21.705 1.00 92.56 352 ASP A C 1
ATOM 2705 O O . ASP A 1 352 ? 8.143 24.343 -22.353 1.00 92.56 352 ASP A O 1
ATOM 2709 N N . PRO A 1 353 ? 7.977 25.610 -20.504 1.00 91.88 353 PRO A N 1
ATOM 2710 C CA . PRO A 1 353 ? 9.243 25.144 -19.934 1.00 91.88 353 PRO A CA 1
ATOM 2711 C C . PRO A 1 353 ? 9.234 23.645 -19.611 1.00 91.88 353 PRO A C 1
ATOM 2713 O O . PRO A 1 353 ? 10.290 23.016 -19.544 1.00 91.88 353 PRO A O 1
ATOM 2716 N N . GLY A 1 354 ? 8.044 23.069 -19.412 1.00 92.81 354 GLY A N 1
ATOM 2717 C CA . GLY A 1 354 ? 7.844 21.646 -19.153 1.00 92.81 354 GLY A CA 1
ATOM 2718 C C . GLY A 1 354 ? 7.717 20.793 -20.415 1.00 92.81 354 GLY A C 1
ATOM 2719 O O . GLY A 1 354 ? 7.643 19.571 -20.293 1.00 92.81 354 GLY A O 1
ATOM 2720 N N . TYR A 1 355 ? 7.692 21.401 -21.608 1.00 94.75 355 TYR A N 1
ATOM 2721 C CA . TYR A 1 355 ? 7.418 20.715 -22.874 1.00 94.75 355 TYR A CA 1
ATOM 2722 C C . TYR A 1 355 ? 6.111 19.900 -22.839 1.00 94.75 355 TYR A C 1
ATOM 2724 O O . TYR A 1 355 ? 6.017 18.829 -23.447 1.00 94.75 355 TYR A O 1
ATOM 2732 N N . HIS A 1 356 ? 5.090 20.386 -22.130 1.00 96.12 356 HIS A N 1
ATOM 2733 C CA . HIS A 1 356 ? 3.799 19.713 -22.005 1.00 96.12 356 HIS A CA 1
ATOM 2734 C C . HIS A 1 356 ? 3.115 19.537 -23.364 1.00 96.12 356 HIS A C 1
ATOM 2736 O O . HIS A 1 356 ? 2.541 18.478 -23.626 1.00 96.12 356 HIS A O 1
ATOM 2742 N N . GLY A 1 357 ? 3.231 20.517 -24.266 1.00 96.69 357 GLY A N 1
ATOM 2743 C CA . GLY A 1 357 ? 2.701 20.409 -25.624 1.00 96.69 357 GLY A CA 1
ATOM 2744 C C . GLY A 1 357 ? 3.398 19.313 -26.434 1.00 96.69 357 GLY A C 1
ATOM 2745 O O . GLY A 1 357 ? 2.742 18.506 -27.095 1.00 96.69 357 GLY A O 1
ATOM 2746 N N . ALA A 1 358 ? 4.727 19.225 -26.331 1.00 97.19 358 ALA A N 1
ATOM 2747 C CA . ALA A 1 358 ? 5.513 18.172 -26.974 1.00 97.19 358 ALA A CA 1
ATOM 2748 C C . ALA A 1 358 ? 5.219 16.778 -26.391 1.00 97.19 358 ALA A C 1
ATOM 2750 O O . ALA A 1 358 ? 5.136 15.807 -27.143 1.00 97.19 358 ALA A O 1
ATOM 2751 N N . ALA A 1 359 ? 5.031 16.670 -25.072 1.00 97.25 359 ALA A N 1
ATOM 2752 C CA . ALA A 1 359 ? 4.644 15.425 -24.413 1.00 97.25 359 ALA A CA 1
ATOM 2753 C C . ALA A 1 359 ? 3.246 14.957 -24.856 1.00 97.25 359 ALA A C 1
ATOM 2755 O O . ALA A 1 359 ? 3.074 13.792 -25.206 1.00 97.25 359 ALA A O 1
ATOM 2756 N N . ALA A 1 360 ? 2.273 15.871 -24.934 1.00 97.75 360 ALA A N 1
ATOM 2757 C CA . ALA A 1 360 ? 0.925 15.571 -25.417 1.00 97.75 360 ALA A CA 1
ATOM 2758 C C . ALA A 1 360 ? 0.916 15.100 -26.885 1.00 97.75 360 ALA A C 1
ATOM 2760 O O . ALA A 1 360 ? 0.191 14.170 -27.239 1.00 97.75 360 ALA A O 1
ATOM 2761 N N . VAL A 1 361 ? 1.742 15.711 -27.743 1.00 98.12 361 VAL A N 1
ATOM 2762 C CA . VAL A 1 361 ? 1.942 15.261 -29.131 1.00 98.12 361 VAL A CA 1
ATOM 2763 C C . VAL A 1 361 ? 2.571 13.870 -29.181 1.00 98.12 361 VAL A C 1
ATOM 2765 O O . VAL A 1 361 ? 2.100 13.025 -29.940 1.00 98.12 361 VAL A O 1
ATOM 2768 N N . SER A 1 362 ? 3.617 13.631 -28.382 1.00 98.06 362 SER A N 1
ATOM 2769 C CA . SER A 1 362 ? 4.293 12.331 -28.303 1.00 98.06 362 SER A CA 1
ATOM 2770 C C . SER A 1 362 ? 3.306 11.216 -27.949 1.00 98.06 362 SER A C 1
ATOM 2772 O O . SER A 1 362 ? 3.224 10.219 -28.667 1.00 98.06 362 SER A O 1
ATOM 2774 N N . LEU A 1 363 ? 2.484 11.427 -26.917 1.00 97.50 363 LEU A N 1
ATOM 2775 C CA . LEU A 1 363 ? 1.494 10.448 -26.479 1.00 97.50 363 LEU A CA 1
ATOM 2776 C C . LEU A 1 363 ? 0.500 10.090 -27.595 1.00 97.50 363 LEU A C 1
ATOM 2778 O O . LEU A 1 363 ? 0.340 8.917 -27.920 1.00 97.50 363 LEU A O 1
ATOM 2782 N N . ARG A 1 364 ? -0.089 11.094 -28.256 1.00 98.19 364 ARG A N 1
ATOM 2783 C CA . ARG A 1 364 ? -1.003 10.881 -29.396 1.00 98.19 364 ARG A CA 1
ATOM 2784 C C . ARG A 1 364 ? -0.340 10.148 -30.552 1.00 98.19 364 ARG A C 1
ATOM 2786 O O . ARG A 1 364 ? -0.960 9.297 -31.186 1.00 98.19 364 ARG A O 1
ATOM 2793 N N . PHE A 1 365 ? 0.910 10.498 -30.846 1.00 98.50 365 PHE A N 1
ATOM 2794 C CA . PHE A 1 365 ? 1.654 9.903 -31.946 1.00 98.50 365 PHE A CA 1
ATOM 2795 C C . PHE A 1 365 ? 1.888 8.402 -31.738 1.00 98.50 365 PHE A C 1
ATOM 2797 O O . PHE A 1 365 ? 1.803 7.645 -32.704 1.00 98.50 365 PHE A O 1
ATOM 2804 N N . ILE A 1 366 ? 2.115 7.953 -30.498 1.00 97.94 366 ILE A N 1
ATOM 2805 C CA . ILE A 1 366 ? 2.289 6.529 -30.173 1.00 97.94 366 ILE A CA 1
ATOM 2806 C C . ILE A 1 366 ? 1.013 5.728 -30.484 1.00 97.94 366 ILE A C 1
ATOM 2808 O O . ILE A 1 366 ? 1.088 4.679 -31.137 1.00 97.94 366 ILE A O 1
ATOM 2812 N N . GLY A 1 367 ? -0.156 6.216 -30.066 1.00 97.62 367 GLY A N 1
ATOM 2813 C CA . GLY A 1 367 ? -1.437 5.605 -30.424 1.00 97.62 367 GLY A CA 1
ATOM 2814 C C . GLY A 1 367 ? -1.669 5.631 -31.934 1.00 97.62 367 GLY A C 1
ATOM 2815 O O . GLY A 1 367 ? -2.000 4.608 -32.537 1.00 97.62 367 GLY A O 1
ATOM 2816 N N . TRP A 1 368 ? -1.407 6.777 -32.570 1.00 98.69 368 TRP A N 1
ATOM 2817 C CA . TRP A 1 368 ? -1.628 6.974 -34.002 1.00 98.69 368 TRP A CA 1
ATOM 2818 C C . TRP A 1 368 ? -0.793 6.034 -34.871 1.00 98.69 368 TRP A C 1
ATOM 2820 O O . TRP A 1 368 ? -1.344 5.379 -35.753 1.00 98.69 368 TRP A O 1
ATOM 2830 N N . ILE A 1 369 ? 0.515 5.914 -34.615 1.00 98.56 369 ILE A N 1
ATOM 2831 C CA . ILE A 1 369 ? 1.386 5.051 -35.425 1.00 98.56 369 ILE A CA 1
ATOM 2832 C C . ILE A 1 369 ? 0.995 3.574 -35.295 1.00 98.56 369 ILE A C 1
ATOM 2834 O O . ILE A 1 369 ? 1.083 2.824 -36.268 1.00 98.56 369 ILE A O 1
ATOM 2838 N N . SER A 1 370 ? 0.512 3.167 -34.117 1.00 98.06 370 SER A N 1
ATOM 2839 C CA . SER A 1 370 ? 0.030 1.807 -33.857 1.00 98.06 370 SER A CA 1
ATOM 2840 C C . SER A 1 370 ? -1.236 1.509 -34.671 1.00 98.06 370 SER A C 1
ATOM 2842 O O . SER A 1 370 ? -1.290 0.501 -35.380 1.00 98.06 370 SER A O 1
ATOM 2844 N N . ALA A 1 371 ? -2.205 2.433 -34.663 1.00 98.44 371 ALA A N 1
ATOM 2845 C CA . ALA A 1 371 ? -3.422 2.344 -35.471 1.00 98.44 371 ALA A CA 1
ATOM 2846 C C . ALA A 1 371 ? -3.124 2.368 -36.982 1.00 98.44 371 ALA A C 1
ATOM 2848 O O . ALA A 1 371 ? -3.606 1.515 -37.727 1.00 98.44 371 ALA A O 1
ATOM 2849 N N . ALA A 1 372 ? -2.285 3.304 -37.437 1.00 98.69 372 ALA A N 1
ATOM 2850 C CA . ALA A 1 372 ? -1.903 3.455 -38.839 1.00 98.69 372 ALA A CA 1
ATOM 2851 C C . ALA A 1 372 ? -1.208 2.196 -39.379 1.00 98.69 372 ALA A C 1
ATOM 2853 O O . ALA A 1 372 ? -1.553 1.709 -40.456 1.00 98.69 372 ALA A O 1
ATOM 2854 N N . ARG A 1 373 ? -0.276 1.613 -38.609 1.00 98.50 373 ARG A N 1
ATOM 2855 C CA . ARG A 1 373 ? 0.377 0.346 -38.968 1.00 98.50 373 ARG A CA 1
ATOM 2856 C C . ARG A 1 373 ? -0.649 -0.775 -39.124 1.00 98.50 373 ARG A C 1
ATOM 2858 O O . ARG A 1 373 ? -0.660 -1.446 -40.154 1.00 98.50 373 ARG A O 1
ATOM 2865 N N . ARG A 1 374 ? -1.536 -0.939 -38.135 1.00 98.06 374 ARG A N 1
ATOM 2866 C CA . ARG A 1 374 ? -2.578 -1.973 -38.151 1.00 98.06 374 ARG A CA 1
ATOM 2867 C C . ARG A 1 374 ? -3.482 -1.844 -39.378 1.00 98.06 374 ARG A C 1
ATOM 2869 O O . ARG A 1 374 ? -3.725 -2.838 -40.059 1.00 98.06 374 ARG A O 1
ATOM 2876 N N . LEU A 1 375 ? -3.948 -0.635 -39.691 1.00 98.44 375 LEU A N 1
ATOM 2877 C CA . LEU A 1 375 ? -4.811 -0.377 -40.848 1.00 98.44 375 LEU A CA 1
ATOM 2878 C C . LEU A 1 375 ? -4.077 -0.519 -42.185 1.00 98.44 375 LEU A C 1
ATOM 2880 O O . LEU A 1 375 ? -4.676 -0.966 -43.159 1.00 98.44 375 LEU A O 1
ATOM 2884 N N . ARG A 1 376 ? -2.781 -0.201 -42.257 1.00 98.25 376 ARG A N 1
ATOM 2885 C CA . ARG A 1 376 ? -1.974 -0.465 -43.457 1.00 98.25 376 ARG A CA 1
ATOM 2886 C C . ARG A 1 376 ? -1.876 -1.964 -43.735 1.00 98.25 376 ARG A C 1
ATOM 2888 O O . ARG A 1 376 ? -2.094 -2.389 -44.864 1.00 98.25 376 ARG A O 1
ATOM 2895 N N . GLU A 1 377 ? -1.579 -2.757 -42.706 1.00 97.94 377 GLU A N 1
ATOM 2896 C CA . GLU A 1 377 ? -1.412 -4.213 -42.811 1.00 97.94 377 GLU A CA 1
ATOM 2897 C C . GLU A 1 377 ? -2.716 -4.943 -43.155 1.00 97.94 377 GLU A C 1
ATOM 2899 O O . GLU A 1 377 ? -2.695 -5.912 -43.909 1.00 97.94 377 GLU A O 1
ATOM 2904 N N . THR A 1 378 ? -3.844 -4.488 -42.605 1.00 98.00 378 THR A N 1
ATOM 2905 C CA . THR A 1 378 ? -5.132 -5.199 -42.705 1.00 98.00 378 THR A CA 1
ATOM 2906 C C . THR A 1 378 ? -6.091 -4.612 -43.736 1.00 98.00 378 THR A C 1
ATOM 2908 O O . THR A 1 378 ? -6.839 -5.358 -44.360 1.00 98.00 378 THR A O 1
ATOM 2911 N N . CYS A 1 379 ? -6.065 -3.293 -43.937 1.00 98.00 379 CYS A N 1
ATOM 2912 C CA . CYS A 1 379 ? -7.028 -2.562 -44.766 1.00 98.00 379 CYS A CA 1
ATOM 2913 C C . CYS A 1 379 ? -6.384 -1.859 -45.973 1.00 98.00 379 CYS A C 1
ATOM 2915 O O . CYS A 1 379 ? -7.098 -1.258 -46.772 1.00 98.00 379 CYS A O 1
ATOM 2917 N N . GLY A 1 380 ? -5.054 -1.899 -46.116 1.00 97.69 380 GLY A N 1
ATOM 2918 C CA . GLY A 1 380 ? -4.344 -1.253 -47.225 1.00 97.69 380 GLY A CA 1
ATOM 2919 C C . GLY A 1 380 ? -4.326 0.280 -47.172 1.00 97.69 380 GLY A C 1
ATOM 2920 O O . GLY A 1 380 ? -4.126 0.909 -48.207 1.00 97.69 380 GLY A O 1
ATOM 2921 N N . GLY A 1 381 ? -4.539 0.888 -45.998 1.00 97.88 381 GLY A N 1
ATOM 2922 C CA . GLY A 1 381 ? -4.454 2.345 -45.830 1.00 97.88 381 GLY A CA 1
ATOM 2923 C C . GLY A 1 381 ? -3.034 2.884 -46.048 1.00 97.88 381 GLY A C 1
ATOM 2924 O O . GLY A 1 381 ? -2.058 2.274 -45.598 1.00 97.88 381 GLY A O 1
ATOM 2925 N N . ASP A 1 382 ? -2.906 4.036 -46.713 1.00 98.12 382 ASP A N 1
ATOM 2926 C CA . ASP A 1 382 ? -1.618 4.698 -46.940 1.00 98.12 382 ASP A CA 1
ATOM 2927 C C . ASP A 1 382 ? -1.480 5.984 -46.117 1.00 98.12 382 ASP A C 1
ATOM 2929 O O . ASP A 1 382 ? -2.005 7.030 -46.476 1.00 98.12 382 ASP A O 1
ATOM 2933 N N . PHE A 1 383 ? -0.731 5.896 -45.017 1.00 98.50 383 PHE A N 1
ATOM 2934 C CA . PHE A 1 383 ? -0.501 6.997 -44.071 1.00 98.50 383 PHE A CA 1
ATOM 2935 C C . PHE A 1 383 ? 0.872 7.666 -44.250 1.00 98.50 383 PHE A C 1
ATOM 2937 O O . PHE A 1 383 ? 1.337 8.410 -43.380 1.00 98.50 383 PHE A O 1
ATOM 2944 N N . THR A 1 384 ? 1.577 7.365 -45.347 1.00 98.56 384 THR A N 1
ATOM 2945 C CA . THR A 1 384 ? 2.886 7.956 -45.656 1.00 98.56 384 THR A CA 1
ATOM 2946 C C . THR A 1 384 ? 2.853 9.493 -45.733 1.00 98.56 384 THR A C 1
ATOM 2948 O O . THR A 1 384 ? 3.778 10.099 -45.182 1.00 98.56 384 THR A O 1
ATOM 2951 N N . PRO A 1 385 ? 1.836 10.155 -46.331 1.00 98.62 385 PRO A N 1
ATOM 2952 C CA . PRO A 1 385 ? 1.780 11.619 -46.385 1.00 98.62 385 PRO A CA 1
ATOM 2953 C C . PRO A 1 385 ? 1.745 12.282 -44.999 1.00 98.62 385 PRO A C 1
ATOM 2955 O O . PRO A 1 385 ? 2.528 13.198 -44.723 1.00 98.62 385 PRO A O 1
ATOM 2958 N N . GLU A 1 386 ? 0.883 11.802 -44.100 1.00 98.69 386 GLU A N 1
ATOM 2959 C CA . GLU A 1 386 ? 0.781 12.281 -42.720 1.00 98.69 386 GLU A CA 1
ATOM 2960 C C . GLU A 1 386 ? 2.083 12.024 -41.954 1.00 98.69 386 GLU A C 1
ATOM 2962 O O . GLU A 1 386 ? 2.613 12.934 -41.312 1.00 98.69 386 GLU A O 1
ATOM 2967 N N . LEU A 1 387 ? 2.642 10.812 -42.067 1.00 98.56 387 LEU A N 1
ATOM 2968 C CA . LEU A 1 387 ? 3.875 10.428 -41.377 1.00 98.56 387 LEU A CA 1
ATOM 2969 C C . LEU A 1 387 ? 5.064 11.298 -41.807 1.00 98.56 387 LEU A C 1
ATOM 2971 O O . LEU A 1 387 ? 5.850 11.734 -40.963 1.00 98.56 387 LEU A O 1
ATOM 2975 N N . GLN A 1 388 ? 5.177 11.588 -43.108 1.00 98.62 388 GLN A N 1
ATOM 2976 C CA . GLN A 1 388 ? 6.198 12.482 -43.653 1.00 98.62 388 GLN A CA 1
AT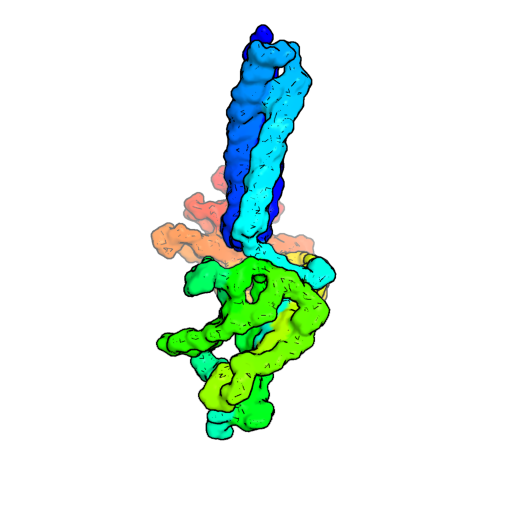OM 2977 C C . GLN A 1 388 ? 6.073 13.883 -43.061 1.00 98.62 388 GLN A C 1
ATOM 2979 O O . GLN A 1 388 ? 7.066 14.442 -42.588 1.00 98.62 388 GLN A O 1
ATOM 2984 N N . LYS A 1 389 ? 4.854 14.431 -43.020 1.00 98.62 389 LYS A N 1
ATOM 2985 C CA . LYS A 1 389 ? 4.617 15.763 -42.460 1.00 98.62 389 LYS A CA 1
ATOM 2986 C C . LYS A 1 389 ? 4.956 15.834 -40.971 1.00 98.62 389 LYS A C 1
ATOM 2988 O O . LYS A 1 389 ? 5.575 16.807 -40.537 1.00 98.62 389 LYS A O 1
ATOM 2993 N N . ILE A 1 390 ? 4.577 14.814 -40.201 1.00 98.69 390 ILE A N 1
ATOM 2994 C CA . ILE A 1 390 ? 4.893 14.699 -38.772 1.00 98.69 390 ILE A CA 1
ATOM 2995 C C . ILE A 1 390 ? 6.411 14.643 -38.558 1.00 98.69 390 ILE A C 1
ATOM 2997 O O . ILE A 1 390 ? 6.936 15.373 -37.714 1.00 98.69 390 ILE A O 1
ATOM 3001 N N . LEU A 1 391 ? 7.135 13.834 -39.343 1.00 98.44 391 LEU A N 1
ATOM 3002 C CA . LEU A 1 391 ? 8.591 13.735 -39.237 1.00 98.44 391 LEU A CA 1
ATOM 3003 C C . LEU A 1 391 ? 9.271 15.079 -39.513 1.00 98.44 391 LEU A C 1
ATOM 3005 O O . LEU A 1 391 ? 10.116 15.496 -38.722 1.00 98.44 391 LEU A O 1
ATOM 3009 N N . GLU A 1 392 ? 8.899 15.758 -40.601 1.00 98.38 392 GLU A N 1
ATOM 3010 C CA . GLU A 1 392 ? 9.433 17.081 -40.950 1.00 98.38 392 GLU A CA 1
ATOM 3011 C C . GLU A 1 392 ? 9.296 18.067 -39.787 1.00 98.38 392 GLU A C 1
ATOM 3013 O O . GLU A 1 392 ? 10.290 18.650 -39.361 1.00 98.38 392 GLU A O 1
ATOM 3018 N N . LEU A 1 393 ? 8.090 18.192 -39.228 1.00 98.50 393 LEU A N 1
ATOM 3019 C CA . LEU A 1 393 ? 7.808 19.136 -38.146 1.00 98.50 393 LEU A CA 1
ATOM 3020 C C . LEU A 1 393 ? 8.509 18.754 -36.836 1.00 98.50 393 LEU A C 1
ATOM 3022 O O . LEU A 1 393 ? 9.005 19.626 -36.127 1.00 98.50 393 LEU A O 1
ATOM 3026 N N . SER A 1 394 ? 8.604 17.459 -36.520 1.00 98.00 394 SER A N 1
ATOM 3027 C CA . SER A 1 394 ? 9.273 16.985 -35.297 1.00 98.00 394 SER A CA 1
ATOM 3028 C C . SER A 1 394 ? 10.782 17.272 -35.269 1.00 98.00 394 SER A C 1
ATOM 3030 O O . SER A 1 394 ? 11.386 17.282 -34.196 1.00 98.00 394 SER A O 1
ATOM 3032 N N . ARG A 1 395 ? 11.408 17.520 -36.431 1.00 98.12 395 ARG A N 1
ATOM 3033 C CA . ARG A 1 395 ? 12.838 17.856 -36.540 1.00 98.12 395 ARG A CA 1
ATOM 3034 C C . ARG A 1 395 ? 13.150 19.313 -36.196 1.00 98.12 395 ARG A C 1
ATOM 3036 O O . ARG A 1 395 ? 14.306 19.611 -35.904 1.00 98.12 395 ARG A O 1
ATOM 3043 N N . GLU A 1 396 ? 12.161 20.207 -36.216 1.00 97.56 396 GLU A N 1
ATOM 3044 C CA . GLU A 1 396 ? 12.363 21.647 -35.979 1.00 97.56 396 GLU A CA 1
ATOM 3045 C C . GLU A 1 396 ? 12.725 21.977 -34.520 1.00 97.56 396 GLU A C 1
ATOM 3047 O O . GLU A 1 396 ? 13.312 23.026 -34.262 1.00 97.56 396 GLU A O 1
ATOM 3052 N N . ARG A 1 397 ? 12.431 21.074 -33.573 1.00 93.56 397 ARG A N 1
ATOM 3053 C CA . ARG A 1 397 ? 12.721 21.221 -32.135 1.00 93.56 397 ARG A CA 1
ATOM 3054 C C . ARG A 1 397 ? 13.755 20.199 -31.653 1.00 93.56 397 ARG A C 1
ATOM 3056 O O . ARG A 1 397 ? 13.405 19.243 -30.954 1.00 93.56 397 ARG A O 1
ATOM 3063 N N . PRO A 1 398 ? 15.043 20.353 -32.028 1.00 95.19 398 PRO A N 1
ATOM 3064 C CA . PRO A 1 398 ? 16.097 19.421 -31.626 1.00 95.19 398 PRO A CA 1
ATOM 3065 C C . PRO A 1 398 ? 16.360 19.412 -30.111 1.00 95.19 398 PRO A C 1
ATOM 3067 O O . PRO A 1 398 ? 16.944 18.459 -29.598 1.00 95.19 398 PRO A O 1
ATOM 3070 N N . ASP A 1 399 ? 15.920 20.461 -29.419 1.00 94.69 399 ASP A N 1
ATOM 3071 C CA . ASP A 1 399 ? 15.926 20.659 -27.972 1.00 94.69 399 ASP A CA 1
ATOM 3072 C C . ASP A 1 399 ? 14.906 19.778 -27.227 1.00 94.69 399 ASP A C 1
ATOM 3074 O O . ASP A 1 399 ? 15.137 19.425 -26.070 1.00 94.69 399 ASP A O 1
ATOM 3078 N N . SER A 1 400 ? 13.805 19.371 -27.871 1.00 95.94 400 SER A N 1
ATOM 3079 C CA . SER A 1 400 ? 12.770 18.552 -27.229 1.00 95.94 400 SER A CA 1
ATOM 3080 C C . SER A 1 400 ? 13.114 17.063 -27.270 1.00 95.94 400 SER A C 1
ATOM 3082 O O . SER A 1 400 ? 12.977 16.394 -28.300 1.00 95.94 400 SER A O 1
ATOM 3084 N N . GLN A 1 401 ? 13.506 16.501 -26.123 1.00 95.50 401 GLN A N 1
ATOM 3085 C CA . GLN A 1 401 ? 13.810 15.071 -26.020 1.00 95.50 401 GLN A CA 1
ATOM 3086 C C . GLN A 1 401 ? 12.607 14.186 -26.388 1.00 95.50 401 GLN A C 1
ATOM 3088 O O . GLN A 1 401 ? 12.800 13.190 -27.086 1.00 95.50 401 GLN A O 1
ATOM 3093 N N . SER A 1 402 ? 11.387 14.552 -25.979 1.00 95.94 402 SER A N 1
ATOM 3094 C CA . SER A 1 402 ? 10.166 13.788 -26.281 1.00 95.94 402 SER A CA 1
ATOM 3095 C C . SER A 1 402 ? 9.901 13.720 -27.787 1.00 95.94 402 SER A C 1
ATOM 3097 O O . SER A 1 402 ? 9.734 12.633 -28.335 1.00 95.94 402 SER A O 1
ATOM 3099 N N . LEU A 1 403 ? 9.963 14.852 -28.504 1.00 97.06 403 LEU A N 1
ATOM 3100 C CA . LEU A 1 403 ? 9.778 14.847 -29.963 1.00 97.06 403 LEU A CA 1
ATOM 3101 C C . LEU A 1 403 ? 10.891 14.077 -30.672 1.00 97.06 403 LEU A C 1
ATOM 3103 O O . LEU A 1 403 ? 10.622 13.321 -31.603 1.00 97.06 403 LEU A O 1
ATOM 3107 N N . ARG A 1 404 ? 12.138 14.214 -30.215 1.00 97.31 404 ARG A N 1
ATOM 3108 C CA . ARG A 1 404 ? 13.282 13.495 -30.785 1.00 97.31 404 ARG A CA 1
ATOM 3109 C C . ARG A 1 404 ? 13.128 11.983 -30.633 1.00 97.31 404 ARG A C 1
ATOM 3111 O O . ARG A 1 404 ? 13.232 11.245 -31.614 1.00 97.31 404 ARG A O 1
ATOM 3118 N N . MET A 1 405 ? 12.902 11.523 -29.409 1.00 97.38 405 MET A N 1
ATOM 3119 C CA . MET A 1 405 ? 12.955 10.103 -29.076 1.00 97.38 405 MET A CA 1
ATOM 3120 C C . MET A 1 405 ? 11.674 9.355 -29.422 1.00 97.38 405 MET A C 1
ATOM 3122 O O . MET A 1 405 ? 11.762 8.195 -29.831 1.00 97.38 405 MET A O 1
ATOM 3126 N N . ASP A 1 406 ? 10.512 9.983 -29.299 1.00 97.44 406 ASP A N 1
ATOM 3127 C CA . ASP A 1 406 ? 9.241 9.270 -29.423 1.00 97.44 406 ASP A CA 1
ATOM 3128 C C . ASP A 1 406 ? 8.578 9.503 -30.780 1.00 97.44 406 ASP A C 1
ATOM 3130 O O . ASP A 1 406 ? 7.972 8.582 -31.322 1.00 97.44 406 ASP A O 1
ATOM 3134 N N . VAL A 1 407 ? 8.761 10.689 -31.374 1.00 98.06 407 VAL A N 1
ATOM 3135 C CA . VAL A 1 407 ? 8.146 11.046 -32.661 1.00 98.06 407 VAL A CA 1
ATOM 3136 C C . VAL A 1 407 ? 9.138 10.888 -33.811 1.00 98.06 407 VAL A C 1
ATOM 3138 O O . VAL A 1 407 ? 8.986 9.996 -34.640 1.00 98.06 407 VAL A O 1
ATOM 3141 N N . CYS A 1 408 ? 10.198 11.698 -33.843 1.00 98.31 408 CYS A N 1
ATOM 3142 C CA . CYS A 1 408 ? 11.165 11.778 -34.940 1.00 98.31 408 CYS A CA 1
ATOM 3143 C C . CYS A 1 408 ? 11.816 10.418 -35.242 1.00 98.31 408 CYS A C 1
ATOM 3145 O O . CYS A 1 408 ? 11.777 9.946 -36.378 1.00 98.31 408 CYS A O 1
ATOM 3147 N N . ARG A 1 409 ? 12.347 9.742 -34.215 1.00 98.06 409 ARG A N 1
ATOM 3148 C CA . ARG A 1 409 ? 12.947 8.403 -34.346 1.00 98.06 409 ARG A CA 1
ATOM 3149 C C . ARG A 1 409 ? 11.985 7.388 -34.968 1.00 98.06 409 ARG A C 1
ATOM 3151 O O . ARG A 1 409 ? 12.348 6.674 -35.899 1.00 98.06 409 ARG A O 1
ATOM 3158 N N . VAL A 1 410 ? 10.769 7.305 -34.429 1.00 98.06 410 VAL A N 1
ATOM 3159 C CA . VAL A 1 410 ? 9.773 6.301 -34.825 1.00 98.06 410 VAL A CA 1
ATOM 3160 C C . VAL A 1 410 ? 9.214 6.619 -36.213 1.00 98.06 410 VAL A C 1
ATOM 3162 O O . VAL A 1 410 ? 9.115 5.722 -37.048 1.00 98.06 410 VAL A O 1
ATOM 3165 N N . ALA A 1 411 ? 8.929 7.890 -36.507 1.00 98.38 411 ALA A N 1
ATOM 3166 C CA . ALA A 1 411 ? 8.449 8.314 -37.817 1.00 98.38 411 ALA A CA 1
ATOM 3167 C C . ALA A 1 411 ? 9.496 8.109 -38.920 1.00 98.38 411 ALA A C 1
ATOM 3169 O O . ALA A 1 411 ? 9.160 7.634 -40.002 1.00 98.38 411 ALA A O 1
ATOM 3170 N N . SER A 1 412 ? 10.769 8.398 -38.635 1.00 98.31 412 SER A N 1
ATOM 3171 C CA . SER A 1 412 ? 11.884 8.155 -39.558 1.00 98.31 412 SER A CA 1
ATOM 3172 C C . SER A 1 412 ? 12.055 6.668 -39.870 1.00 98.31 412 SER A C 1
ATOM 3174 O O . SER A 1 412 ? 12.141 6.282 -41.037 1.00 98.31 412 SER A O 1
ATOM 3176 N N . TYR A 1 413 ? 11.994 5.814 -38.842 1.00 97.88 413 TYR A N 1
ATOM 3177 C CA . TYR A 1 413 ? 12.015 4.363 -39.015 1.00 97.88 413 TYR A CA 1
ATOM 3178 C C . TYR A 1 413 ? 10.872 3.867 -39.913 1.00 97.88 413 TYR A C 1
ATOM 3180 O O . TYR A 1 413 ? 11.119 3.154 -40.887 1.00 97.88 413 TYR A O 1
ATOM 3188 N N . TYR A 1 414 ? 9.628 4.264 -39.630 1.00 98.25 414 TYR A N 1
ATOM 3189 C CA . TYR A 1 414 ? 8.483 3.783 -40.403 1.00 98.25 414 TYR A CA 1
ATOM 3190 C C . TYR A 1 414 ? 8.407 4.381 -41.812 1.00 98.25 414 TYR A C 1
ATOM 3192 O O . TYR A 1 414 ? 8.016 3.666 -42.727 1.00 98.25 414 TYR A O 1
ATOM 3200 N N . LEU A 1 415 ? 8.850 5.620 -42.058 1.00 98.31 415 LEU A N 1
ATOM 3201 C CA . LEU A 1 415 ? 8.949 6.148 -43.431 1.00 98.31 415 LEU A CA 1
ATOM 3202 C C . LEU A 1 415 ? 9.985 5.410 -44.265 1.00 98.31 415 LEU A C 1
ATOM 3204 O O . LEU A 1 415 ? 9.763 5.181 -45.456 1.00 98.31 415 LEU A O 1
ATOM 3208 N N . HIS A 1 416 ? 11.090 4.999 -43.645 1.00 97.94 416 HIS A N 1
ATOM 3209 C CA . HIS A 1 416 ? 12.049 4.141 -44.315 1.00 97.94 416 HIS A CA 1
ATOM 3210 C C . HIS A 1 416 ? 11.415 2.808 -44.713 1.00 97.94 416 HIS A C 1
ATOM 3212 O O . HIS A 1 416 ? 11.545 2.387 -45.860 1.00 97.94 416 HIS A O 1
ATOM 3218 N N . GLN A 1 417 ? 10.663 2.181 -43.806 1.00 97.88 417 GLN A N 1
ATOM 3219 C CA . GLN A 1 417 ? 9.986 0.917 -44.095 1.00 97.88 417 GLN A CA 1
ATOM 3220 C C . GLN A 1 417 ? 8.851 1.044 -45.116 1.00 97.88 417 GLN A C 1
ATOM 3222 O O . GLN A 1 417 ? 8.695 0.174 -45.968 1.00 97.88 417 GLN A O 1
ATOM 3227 N N . TRP A 1 418 ? 8.034 2.092 -45.023 1.00 98.00 418 TRP A N 1
ATOM 3228 C CA . TRP A 1 418 ? 6.805 2.221 -45.809 1.00 98.00 418 TRP A CA 1
ATOM 3229 C C . TRP A 1 418 ? 7.035 2.845 -47.184 1.00 98.00 418 TRP A C 1
ATOM 3231 O O . TRP A 1 418 ? 6.297 2.522 -48.113 1.00 98.00 418 TRP A O 1
ATOM 3241 N N . ALA A 1 419 ? 8.041 3.713 -47.318 1.00 98.00 419 ALA A N 1
ATOM 3242 C CA . ALA A 1 419 ? 8.284 4.506 -48.523 1.00 98.00 419 ALA A CA 1
ATOM 3243 C C . ALA A 1 419 ? 9.745 4.481 -49.012 1.00 98.00 419 ALA A C 1
ATOM 3245 O O . ALA A 1 419 ? 10.066 5.128 -50.006 1.00 98.00 419 ALA A O 1
ATOM 3246 N N . GLY A 1 420 ? 10.653 3.768 -48.333 1.00 97.88 420 GLY A N 1
ATOM 3247 C CA . GLY A 1 420 ? 12.070 3.701 -48.714 1.00 97.88 420 GLY A CA 1
ATOM 3248 C C . GLY A 1 420 ? 12.859 4.988 -48.450 1.00 97.88 420 GLY A C 1
ATOM 3249 O O . GLY A 1 420 ? 13.999 5.112 -48.896 1.00 97.88 420 GLY A O 1
ATOM 3250 N N . ILE A 1 421 ? 12.288 5.952 -47.721 1.00 98.06 421 ILE A N 1
ATOM 3251 C CA . ILE A 1 421 ? 12.934 7.238 -47.426 1.00 98.06 421 ILE A CA 1
ATOM 3252 C C . ILE A 1 421 ? 13.985 7.028 -46.331 1.00 98.06 421 ILE A C 1
ATOM 3254 O O . ILE A 1 421 ? 13.654 6.639 -45.216 1.00 98.06 421 ILE A O 1
ATOM 3258 N N . ALA A 1 422 ? 15.265 7.250 -46.637 1.00 97.62 422 ALA A N 1
ATOM 3259 C CA . ALA A 1 422 ? 16.347 7.033 -45.676 1.00 97.62 422 ALA A CA 1
ATOM 3260 C C . ALA A 1 422 ? 16.285 8.024 -44.487 1.00 97.62 422 ALA A C 1
ATOM 3262 O O . ALA A 1 422 ? 16.053 9.218 -44.713 1.00 97.62 422 ALA A O 1
ATOM 3263 N N . PRO A 1 423 ? 16.544 7.570 -43.242 1.00 97.56 423 PRO A N 1
ATOM 3264 C CA . PRO A 1 423 ? 16.698 8.454 -42.088 1.00 97.56 423 PRO A CA 1
ATOM 3265 C C . PRO A 1 423 ? 17.802 9.495 -42.296 1.00 97.56 423 PRO A C 1
ATOM 3267 O O . PRO A 1 423 ? 18.832 9.204 -42.911 1.00 97.56 423 PRO A O 1
ATOM 3270 N N . LEU A 1 424 ? 17.622 10.703 -41.754 1.00 97.88 424 LEU A N 1
ATOM 3271 C CA . LEU A 1 424 ? 18.700 11.694 -41.754 1.00 97.88 424 LEU A CA 1
ATOM 3272 C C . LEU A 1 424 ? 19.771 11.309 -40.722 1.00 97.88 424 LEU A C 1
ATOM 3274 O O . LEU A 1 424 ? 19.425 10.764 -39.675 1.00 97.88 424 LEU A O 1
ATOM 3278 N N . PRO A 1 425 ? 21.054 11.669 -40.933 1.00 97.12 425 PRO A N 1
ATOM 3279 C CA . PRO A 1 425 ? 22.119 11.405 -39.956 1.00 97.12 425 PRO A CA 1
ATOM 3280 C C . PRO A 1 425 ? 21.865 12.012 -38.571 1.00 97.12 425 PRO A C 1
ATOM 3282 O O . PRO A 1 425 ? 22.459 11.588 -37.585 1.00 97.12 425 PRO A O 1
ATOM 3285 N N . THR A 1 426 ? 21.017 13.039 -38.502 1.00 96.94 426 THR A N 1
ATOM 3286 C CA . THR A 1 426 ? 20.631 13.698 -37.258 1.00 96.94 426 THR A CA 1
ATOM 3287 C C . THR A 1 426 ? 19.473 13.005 -36.550 1.00 96.94 426 THR A C 1
ATOM 3289 O O . THR A 1 426 ? 19.287 13.272 -35.363 1.00 96.94 426 THR A O 1
ATOM 3292 N N . ASP A 1 427 ? 18.692 12.143 -37.206 1.00 97.56 427 ASP A N 1
ATOM 3293 C CA . ASP A 1 427 ? 17.588 11.422 -36.566 1.00 97.56 427 ASP A CA 1
ATOM 3294 C C . ASP A 1 427 ? 18.145 10.424 -35.536 1.00 97.56 427 ASP A C 1
ATOM 3296 O O . ASP A 1 427 ? 19.178 9.795 -35.784 1.00 97.56 427 ASP A O 1
ATOM 3300 N N . PRO A 1 428 ? 17.503 10.243 -34.367 1.00 96.50 428 PRO A N 1
ATOM 3301 C CA . PRO A 1 428 ? 17.949 9.218 -33.436 1.00 96.50 428 PRO A CA 1
ATOM 3302 C C . PRO A 1 428 ? 17.800 7.826 -34.071 1.00 96.50 428 PRO A C 1
ATOM 3304 O O . PRO A 1 428 ? 16.795 7.574 -34.741 1.00 96.50 428 PRO A O 1
ATOM 3307 N N . PRO A 1 429 ? 18.755 6.906 -33.855 1.00 94.44 429 PRO A N 1
ATOM 3308 C CA . PRO A 1 429 ? 18.662 5.563 -34.409 1.00 94.44 429 PRO A CA 1
ATOM 3309 C C . PRO A 1 429 ? 17.475 4.799 -33.796 1.00 94.44 429 PRO A C 1
ATOM 3311 O O . PRO A 1 429 ? 17.120 5.052 -32.636 1.00 94.44 429 PRO A O 1
ATOM 3314 N N . PRO A 1 430 ? 16.860 3.854 -34.534 1.00 91.19 430 PRO A N 1
ATOM 3315 C CA . PRO A 1 430 ? 15.874 2.943 -33.958 1.00 91.19 430 PRO A CA 1
ATOM 3316 C C . PRO A 1 430 ? 16.495 2.158 -32.790 1.00 91.19 430 PRO A C 1
ATOM 3318 O O . PRO A 1 430 ? 17.709 1.956 -32.751 1.00 91.19 430 PRO A O 1
ATOM 3321 N N . ARG A 1 431 ? 15.663 1.778 -31.812 1.00 84.62 431 ARG A N 1
ATOM 3322 C CA . ARG A 1 431 ? 16.111 0.957 -30.674 1.00 84.62 431 ARG A CA 1
ATOM 3323 C C . ARG A 1 431 ? 16.184 -0.511 -31.044 1.00 84.62 431 ARG A C 1
ATOM 3325 O O . ARG A 1 431 ? 15.330 -0.928 -31.857 1.00 84.62 431 ARG A O 1
#

Mean predicted aligned error: 8.39 Å

pLDDT: mean 94.5, std 5.52, range [59.38, 98.69]

Nearest PDB structures (foldseek):
  8bfh-assembly1_A  TM=5.206E-01  e=9.560E-01  Homo sapiens
  3gq2-assembly1_A  TM=3.117E-01  e=2.378E-01  Bos taurus
  3grl-assembly1_A  TM=2.665E-01  e=1.976E-01  Bos taurus